Protein AF-W2TV57-F1 (afdb_monomer)

Radius of gyration: 28.84 Å; Cα contacts (8 Å, |Δi|>4): 546; chains: 1; bounding box: 66×59×94 Å

Sequence (420 aa):
MMNFSRPFTHMPDTPSDALWRIAAFAVIMLLSGRDRWWIVFVLYSIYRLTRTEMFNRIRKTARRDLKGLTLLIRVKLDFKRRLNANRPIHEIFLEQVRKHPQKLACVEVETGRRVTYDELNRLMNKYANYFDVTLDEAISRGLLSIDSNEIFVNEGNVEGVRKLSEEIKSVSDKEPVNRNVNFQDVLCYVYTSGTTGNPKPAVIKHFRYYFMAMGAGRSFEITDNDVIYITMPMYHSAAGIMGIGSMIVFGTSAVIRKKFSASNFWKDCVKFNCTASQYIGEICRLVPGRIFIVMVFASGDILYWDKLGYLYFKDRRGDTFRWKGENVSTTEVEGILQPVMSVVDATVYGVEVGKNEGRAGMAAVVLADGVNVEDFLAEIAKRLMANLANYAIPVFIRLCKEVDRTGLLTYSVCLVLMYK

Nearest PDB structures (foldseek):
  4gxr-assembly1_A  TM=7.426E-01  e=5.296E-14  Rhodopseudomonas palustris CGA009
  4fut-assembly1_A  TM=7.406E-01  e=7.550E-14  Rhodopseudomonas palustris CGA009
  4wv3-assembly1_A  TM=7.722E-01  e=5.308E-13  Stigmatella aurantiaca
  8aff-assembly1_A  TM=6.146E-01  e=2.316E-14  Saccharomyces cerevisiae
  8aff-assembly9_I  TM=5.130E-01  e=1.944E-13  Saccharomyces cerevisiae

Foldseek 3Di:
DPPPPDDDPDDPQPPVNVVVVVVVLVVCCVVVDPVCNVVSVVVVVVVVCCPDLVVVLCVVCVVVVVVVVVLVVVLVVVLVVCQVVQDFLVVLLVVLCVVWVQQWAEAEPPVRDTAGSVRVLLVVQLVCQVVVDDPVRCVVVVVVPPVPQAAEDCDDDDPSYHNVVVVSPPGGSDHDDDPVQGQQDFDDWQWDPQLPHDTDTDGDGRSNLLSLQVSVCSVVVNALAAEEEAAADCSDCQCVRNQSVVCSNHVHHYYYYPHDDLVCVVVSCVVVVHPYYTDDPVSCLSPPDDDDDDDDDPQQWDWDADSSGGIDTDAGNPCWWAFPNDIAHQVQLQVLVSVDPQFPHKTWDFDDDPPGPIGAIEIETETDPPDDPVVVVVVSVVSCVVRDDPRRPGPYYHYDNDFDADSRRHGRPDDDDDDD

pLDDT: mean 77.71, std 18.66, range [19.59, 98.5]

Organism: Necator americanus (NCBI:txid51031)

Structure (mmCIF, N/CA/C/O backbone):
data_AF-W2TV57-F1
#
_entry.id   AF-W2TV57-F1
#
loop_
_atom_site.group_PDB
_atom_site.id
_atom_site.type_symbol
_atom_site.label_atom_id
_atom_site.label_alt_id
_atom_site.label_comp_id
_atom_site.label_asym_id
_atom_site.label_entity_id
_atom_site.label_seq_id
_atom_site.pdbx_PDB_ins_code
_atom_site.Cartn_x
_atom_site.Cartn_y
_atom_site.Cartn_z
_atom_site.occupancy
_atom_site.B_iso_or_equiv
_atom_site.auth_seq_id
_atom_site.auth_comp_id
_atom_site.auth_asym_id
_atom_site.auth_atom_id
_atom_site.pdbx_PDB_model_num
ATOM 1 N N . MET A 1 1 ? 16.849 -20.223 -14.287 1.00 28.84 1 MET A N 1
ATOM 2 C CA . MET A 1 1 ? 18.117 -19.589 -14.709 1.00 28.84 1 MET A CA 1
ATOM 3 C C . MET A 1 1 ? 17.883 -18.792 -15.985 1.00 28.84 1 MET A C 1
ATOM 5 O O . MET A 1 1 ? 17.714 -19.387 -17.041 1.00 28.84 1 MET A O 1
ATOM 9 N N . MET A 1 2 ? 17.798 -17.462 -15.900 1.00 25.59 2 MET A N 1
ATOM 10 C CA . MET A 1 2 ? 17.923 -16.609 -17.087 1.00 25.59 2 MET A CA 1
ATOM 11 C C . MET A 1 2 ? 19.416 -16.403 -17.345 1.00 25.59 2 MET A C 1
ATOM 13 O O . MET A 1 2 ? 20.137 -15.981 -16.448 1.00 25.59 2 MET A O 1
ATOM 17 N N . ASN A 1 3 ? 19.878 -16.746 -18.546 1.00 24.17 3 ASN A N 1
ATOM 18 C CA . ASN A 1 3 ? 21.248 -16.501 -18.993 1.00 24.17 3 ASN A CA 1
ATOM 19 C C . ASN A 1 3 ? 21.541 -14.990 -18.963 1.00 24.17 3 ASN A C 1
ATOM 21 O O . ASN A 1 3 ? 21.122 -14.260 -19.860 1.00 24.17 3 ASN A O 1
ATOM 25 N N . PHE A 1 4 ? 22.286 -14.529 -17.956 1.00 36.88 4 PHE A N 1
ATOM 26 C CA . PHE A 1 4 ? 22.807 -13.157 -17.844 1.00 36.88 4 PHE A CA 1
ATOM 27 C C . PHE A 1 4 ? 24.071 -12.914 -18.700 1.00 36.88 4 PHE A C 1
ATOM 29 O O . PHE A 1 4 ? 24.796 -11.946 -18.503 1.00 36.88 4 PHE A O 1
ATOM 36 N N . SER A 1 5 ? 24.338 -13.770 -19.687 1.00 31.84 5 SER A N 1
ATOM 37 C CA . SER A 1 5 ? 25.607 -13.847 -20.422 1.00 31.84 5 SER A CA 1
ATOM 38 C C . SER A 1 5 ? 25.531 -13.397 -21.888 1.00 31.84 5 SER A C 1
ATOM 40 O O . SER A 1 5 ? 26.306 -13.865 -22.719 1.00 31.84 5 SER A O 1
ATOM 42 N N . ARG A 1 6 ? 24.647 -12.455 -22.246 1.00 28.97 6 ARG A N 1
ATOM 43 C CA . ARG A 1 6 ? 24.804 -11.724 -23.518 1.00 28.97 6 ARG A CA 1
ATOM 44 C C . ARG A 1 6 ? 25.307 -10.303 -23.267 1.00 28.97 6 ARG A C 1
ATOM 46 O O . ARG A 1 6 ? 24.491 -9.432 -22.958 1.00 28.97 6 ARG A O 1
ATOM 53 N N . PRO A 1 7 ? 26.622 -10.046 -23.413 1.00 35.22 7 PRO A N 1
ATOM 54 C CA . PRO A 1 7 ? 27.115 -8.683 -23.509 1.00 35.22 7 PRO A CA 1
ATOM 55 C C . PRO A 1 7 ? 26.474 -8.002 -24.722 1.00 35.22 7 PRO A C 1
ATOM 57 O O . PRO A 1 7 ? 26.097 -8.640 -25.706 1.00 35.22 7 PRO A O 1
ATOM 60 N N . PHE A 1 8 ? 26.297 -6.692 -24.602 1.00 43.47 8 PHE A N 1
ATOM 61 C CA . PHE A 1 8 ? 25.659 -5.812 -25.571 1.00 43.47 8 PHE A CA 1
ATOM 62 C C . PHE A 1 8 ? 26.248 -5.992 -26.983 1.00 43.47 8 PHE A C 1
ATOM 64 O O . PHE A 1 8 ? 27.253 -5.379 -27.323 1.00 43.47 8 PHE A O 1
ATOM 71 N N . THR A 1 9 ? 25.594 -6.769 -27.847 1.00 39.06 9 THR A N 1
ATOM 72 C CA . THR A 1 9 ? 25.937 -6.846 -29.274 1.00 39.06 9 THR A CA 1
ATOM 73 C C . THR A 1 9 ? 25.177 -5.786 -30.065 1.00 39.06 9 THR A C 1
ATOM 75 O O . THR A 1 9 ? 24.285 -6.066 -30.857 1.00 39.06 9 THR A O 1
ATOM 78 N N . HIS A 1 10 ? 25.537 -4.529 -29.842 1.00 45.00 10 HIS A N 1
ATOM 79 C CA . HIS A 1 10 ? 25.546 -3.564 -30.933 1.00 45.00 10 HIS A CA 1
ATOM 80 C C . HIS A 1 10 ? 26.887 -2.854 -30.814 1.00 45.00 10 HIS A C 1
ATOM 82 O O . HIS A 1 10 ? 27.066 -2.018 -29.930 1.00 45.00 10 HIS A O 1
ATOM 88 N N . MET A 1 11 ? 27.855 -3.258 -31.641 1.00 43.03 11 MET A N 1
ATOM 89 C CA . MET A 1 11 ? 29.054 -2.445 -31.812 1.00 43.03 11 MET A CA 1
ATOM 90 C C . MET A 1 11 ? 28.594 -1.056 -32.281 1.00 43.03 11 MET A C 1
ATOM 92 O O . MET A 1 11 ? 27.702 -0.989 -33.136 1.00 43.03 11 MET A O 1
ATOM 96 N N . PRO A 1 12 ? 29.124 0.041 -31.714 1.00 51.53 12 PRO A N 1
ATOM 97 C CA . PRO A 1 12 ? 28.913 1.359 -32.298 1.00 51.53 12 PRO A CA 1
ATOM 98 C C . PRO A 1 12 ? 29.378 1.327 -33.762 1.00 51.53 12 PRO A C 1
ATOM 100 O O . PRO A 1 12 ? 30.388 0.686 -34.055 1.00 51.53 12 PRO A O 1
ATOM 103 N N . ASP A 1 13 ? 28.623 1.971 -34.665 1.00 58.50 13 ASP A N 1
ATOM 104 C CA . ASP A 1 13 ? 29.003 2.118 -36.081 1.00 58.50 13 ASP A CA 1
ATOM 105 C C . ASP A 1 13 ? 30.483 2.562 -36.127 1.00 58.50 13 ASP A C 1
ATOM 107 O O . ASP A 1 13 ? 30.856 3.559 -35.498 1.00 58.50 13 ASP A O 1
ATOM 111 N N . THR A 1 14 ? 31.344 1.817 -36.823 1.00 67.81 14 THR A N 1
ATOM 112 C CA . THR A 1 14 ? 32.747 2.216 -36.979 1.00 67.81 14 THR A CA 1
ATOM 113 C C . THR A 1 14 ? 32.816 3.511 -37.803 1.00 67.81 14 THR A C 1
ATOM 115 O O . THR A 1 14 ? 31.938 3.772 -38.633 1.00 67.81 14 THR A O 1
ATOM 118 N N . PRO A 1 15 ? 33.861 4.344 -37.642 1.00 67.06 15 PRO A N 1
ATOM 119 C CA . PRO A 1 15 ? 34.027 5.553 -38.455 1.00 67.06 15 PRO A CA 1
ATOM 120 C C . PRO A 1 15 ? 33.976 5.284 -39.972 1.00 67.06 15 PRO A C 1
ATOM 122 O O . PRO A 1 15 ? 33.491 6.120 -40.734 1.00 67.06 15 PRO A O 1
ATOM 125 N N . SER A 1 16 ? 34.404 4.094 -40.410 1.00 70.62 16 SER A N 1
ATOM 126 C CA . SER A 1 16 ? 34.330 3.653 -41.807 1.00 70.62 16 SER A CA 1
ATOM 127 C C . SER A 1 16 ? 32.893 3.474 -42.304 1.00 70.62 16 SER A C 1
ATOM 129 O O . SER A 1 16 ? 32.581 3.856 -43.430 1.00 70.62 16 SER A O 1
ATOM 131 N N . ASP A 1 17 ? 31.993 2.956 -41.468 1.00 74.19 17 ASP A N 1
ATOM 132 C CA . ASP A 1 17 ? 30.596 2.716 -41.842 1.00 74.19 17 ASP A CA 1
ATOM 133 C C . ASP A 1 17 ? 29.817 4.026 -41.984 1.00 74.19 17 ASP A C 1
ATOM 135 O O . ASP A 1 17 ? 28.936 4.157 -42.839 1.00 74.19 17 ASP A O 1
ATOM 139 N N . ALA A 1 18 ? 30.163 5.030 -41.175 1.00 74.31 18 ALA A N 1
ATOM 140 C CA . ALA A 1 18 ? 29.610 6.372 -41.303 1.00 74.31 18 ALA A CA 1
ATOM 141 C C . ALA A 1 18 ? 30.024 7.027 -42.633 1.00 74.31 18 ALA A C 1
ATOM 143 O O . ALA A 1 18 ? 29.173 7.597 -43.322 1.00 74.31 18 ALA A O 1
ATOM 144 N N . LEU A 1 19 ? 31.296 6.891 -43.023 1.00 77.62 19 LEU A N 1
ATOM 145 C CA . LEU A 1 19 ? 31.835 7.440 -44.270 1.00 77.62 19 LEU A CA 1
ATOM 146 C C . LEU A 1 19 ? 31.191 6.807 -45.511 1.00 77.62 19 LEU A C 1
ATOM 148 O O . LEU A 1 19 ? 30.738 7.536 -46.395 1.00 77.62 19 LEU A O 1
ATOM 152 N N . TRP A 1 20 ? 31.050 5.479 -45.551 1.00 79.75 20 TRP A N 1
ATOM 153 C CA . TRP A 1 20 ? 30.380 4.791 -46.663 1.00 79.75 20 TRP A CA 1
ATOM 154 C C . TRP A 1 20 ? 28.915 5.208 -46.828 1.00 79.75 20 TRP A C 1
ATOM 156 O O . TRP A 1 20 ? 28.430 5.357 -47.950 1.00 79.75 20 TRP A O 1
ATOM 166 N N . ARG A 1 21 ? 28.202 5.464 -45.724 1.00 80.50 21 ARG A N 1
ATOM 167 C CA . ARG A 1 21 ? 26.808 5.939 -45.766 1.00 80.50 21 ARG A CA 1
ATOM 168 C C . ARG A 1 21 ? 26.694 7.379 -46.265 1.00 80.50 21 ARG A C 1
ATOM 170 O O . ARG A 1 21 ? 25.755 7.679 -46.999 1.00 80.50 21 ARG A O 1
ATOM 177 N N . ILE A 1 22 ? 27.626 8.257 -45.886 1.00 84.12 22 ILE A N 1
ATOM 178 C CA . ILE A 1 22 ? 27.681 9.638 -46.393 1.00 84.12 22 ILE A CA 1
ATOM 179 C C . ILE A 1 22 ? 27.980 9.629 -47.896 1.00 84.12 22 ILE A C 1
ATOM 181 O O . ILE A 1 22 ? 27.294 10.315 -48.651 1.00 84.12 22 ILE A O 1
ATOM 185 N N . ALA A 1 23 ? 28.934 8.805 -48.338 1.00 84.19 23 ALA A N 1
ATOM 186 C CA . ALA A 1 23 ? 29.264 8.647 -49.752 1.00 84.19 23 ALA A CA 1
ATOM 187 C C . ALA A 1 23 ? 28.071 8.112 -50.563 1.00 84.19 23 ALA A C 1
ATOM 189 O O . ALA A 1 23 ? 27.706 8.697 -51.580 1.00 84.19 23 ALA A O 1
ATOM 190 N N . ALA A 1 24 ? 27.397 7.062 -50.082 1.00 83.31 24 ALA A N 1
ATOM 191 C CA . ALA A 1 24 ? 26.200 6.526 -50.730 1.00 83.31 24 ALA A CA 1
ATOM 192 C C . ALA A 1 24 ? 25.058 7.559 -50.799 1.00 83.31 24 ALA A C 1
ATOM 194 O O . ALA A 1 24 ? 24.406 7.690 -51.833 1.00 83.31 24 ALA A O 1
ATOM 195 N N . PHE A 1 25 ? 24.841 8.337 -49.731 1.00 87.69 25 PHE A N 1
ATOM 196 C CA . PHE A 1 25 ? 23.853 9.418 -49.724 1.00 87.69 25 PHE A CA 1
ATOM 197 C C . PHE A 1 25 ? 24.191 10.519 -50.743 1.00 87.69 25 PHE A C 1
ATOM 199 O O . PHE A 1 25 ? 23.309 10.954 -51.483 1.00 87.69 25 PHE A O 1
ATOM 206 N N . ALA A 1 26 ? 25.461 10.924 -50.835 1.00 85.56 26 ALA A N 1
ATOM 207 C CA . ALA A 1 26 ? 25.923 11.911 -51.810 1.00 85.56 26 ALA A CA 1
ATOM 208 C C . ALA A 1 26 ? 25.730 11.429 -53.259 1.00 85.56 26 ALA A C 1
ATOM 210 O O . ALA A 1 26 ? 25.254 12.190 -54.098 1.00 85.56 26 ALA A O 1
ATOM 211 N N . VAL A 1 27 ? 26.014 10.153 -53.543 1.00 88.31 27 VAL A N 1
ATOM 212 C CA . VAL A 1 27 ? 25.784 9.549 -54.867 1.00 88.31 27 VAL A CA 1
ATOM 213 C C . VAL A 1 27 ? 24.294 9.538 -55.221 1.00 88.31 27 VAL A C 1
ATOM 215 O O . VAL A 1 27 ? 23.925 9.943 -56.321 1.00 88.31 27 VAL A O 1
ATOM 218 N N . ILE A 1 28 ? 23.417 9.149 -54.289 1.00 86.88 28 ILE A N 1
ATOM 219 C CA . ILE A 1 28 ? 21.962 9.157 -54.516 1.00 86.88 28 ILE A CA 1
ATOM 220 C C . ILE A 1 28 ? 21.460 10.585 -54.773 1.00 86.88 28 ILE A C 1
ATOM 222 O O . ILE A 1 28 ? 20.665 10.794 -55.688 1.00 86.88 28 ILE A O 1
ATOM 226 N N . MET A 1 29 ? 21.945 11.578 -54.022 1.00 87.19 29 MET A N 1
ATOM 227 C CA . MET A 1 29 ? 21.613 12.990 -54.249 1.00 87.19 29 MET A CA 1
ATOM 228 C C . MET A 1 29 ? 22.026 13.444 -55.656 1.00 87.19 29 MET A C 1
ATOM 230 O O . MET A 1 29 ? 21.218 14.039 -56.367 1.00 87.19 29 MET A O 1
ATOM 234 N N . LEU A 1 30 ? 23.242 13.114 -56.098 1.00 86.81 30 LEU A N 1
ATOM 235 C CA . LEU A 1 30 ? 23.738 13.479 -57.429 1.00 86.81 30 LEU A CA 1
ATOM 236 C C . LEU A 1 30 ? 22.926 12.829 -58.563 1.00 86.81 30 LEU A C 1
ATOM 238 O O . LEU A 1 30 ? 22.575 13.512 -59.522 1.00 86.81 30 LEU A O 1
ATOM 242 N N . LEU A 1 31 ? 22.563 11.549 -58.432 1.00 88.06 31 LEU A N 1
ATOM 243 C CA . LEU A 1 31 ? 21.795 10.813 -59.449 1.00 88.06 31 LEU A CA 1
ATOM 244 C C . LEU A 1 31 ? 20.319 11.234 -59.541 1.00 88.06 31 LEU A C 1
ATOM 246 O O . LEU A 1 31 ? 19.682 11.028 -60.570 1.00 88.06 31 LEU A O 1
ATOM 250 N N . SER A 1 32 ? 19.760 11.821 -58.480 1.00 85.50 32 SER A N 1
ATOM 251 C CA . SER A 1 32 ? 18.326 12.146 -58.403 1.00 85.50 32 SER A CA 1
ATOM 252 C C . SER A 1 32 ? 17.935 13.456 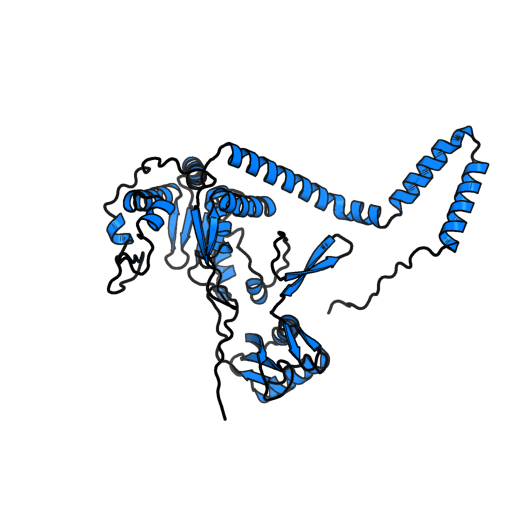-59.098 1.00 85.50 32 SER A C 1
ATOM 254 O O . SER A 1 32 ? 16.743 13.711 -59.278 1.00 85.50 32 SER A O 1
ATOM 256 N N . GLY A 1 33 ? 18.914 14.284 -59.475 1.00 88.62 33 GLY A N 1
ATOM 257 C CA . GLY A 1 33 ? 18.688 15.626 -60.011 1.00 88.62 33 GLY A CA 1
ATOM 258 C C . GLY A 1 33 ? 18.317 16.650 -58.930 1.00 88.62 33 GLY A C 1
ATOM 259 O O . GLY A 1 33 ? 17.652 16.335 -57.938 1.00 88.62 33 GLY A O 1
ATOM 260 N N . ARG A 1 34 ? 18.761 17.900 -59.117 1.00 87.38 34 ARG A N 1
ATOM 261 C CA . ARG A 1 34 ? 18.679 18.977 -58.110 1.00 87.38 34 ARG A CA 1
ATOM 262 C C . ARG A 1 34 ? 17.250 19.257 -57.637 1.00 87.38 34 ARG A C 1
ATOM 264 O O . ARG A 1 34 ? 17.028 19.495 -56.453 1.00 87.38 34 ARG A O 1
ATOM 271 N N . ASP A 1 35 ? 16.282 19.135 -58.536 1.00 90.81 35 ASP A N 1
ATOM 272 C CA . ASP A 1 35 ? 14.864 19.425 -58.291 1.00 90.81 35 ASP A CA 1
ATOM 273 C C . ASP A 1 35 ? 14.225 18.453 -57.277 1.00 90.81 35 ASP A C 1
ATOM 275 O O . ASP A 1 35 ? 13.194 18.750 -56.671 1.00 90.81 35 ASP A O 1
ATOM 279 N N . ARG A 1 36 ? 14.852 17.286 -57.058 1.00 89.38 36 ARG A N 1
ATOM 280 C CA . ARG A 1 36 ? 14.363 16.207 -56.180 1.00 89.38 36 ARG A CA 1
ATOM 281 C C . ARG A 1 36 ? 15.201 16.016 -54.915 1.00 89.38 36 ARG A C 1
ATOM 283 O O . ARG A 1 36 ? 14.898 15.134 -54.113 1.00 89.38 36 ARG A O 1
ATOM 290 N N . TRP A 1 37 ? 16.224 16.842 -54.694 1.00 90.50 37 TRP A N 1
ATOM 291 C CA . TRP A 1 37 ? 17.113 16.745 -53.528 1.00 90.50 37 TRP A CA 1
ATOM 292 C C . TRP A 1 37 ? 16.376 16.803 -52.193 1.00 90.50 37 TRP A C 1
ATOM 294 O O . TRP A 1 37 ? 16.705 16.060 -51.272 1.00 90.50 37 TRP A O 1
ATOM 304 N N . TRP A 1 38 ? 15.341 17.638 -52.090 1.00 88.31 38 TRP A N 1
ATOM 305 C CA . TRP A 1 38 ? 14.536 17.728 -50.874 1.00 88.31 38 TRP A CA 1
ATOM 306 C C . TRP A 1 38 ? 13.801 16.410 -50.574 1.00 88.31 38 TRP A C 1
ATOM 308 O O . TRP A 1 38 ? 13.751 15.998 -49.419 1.00 88.31 38 TRP A O 1
ATOM 318 N N . ILE A 1 39 ? 13.308 15.699 -51.599 1.00 88.75 39 I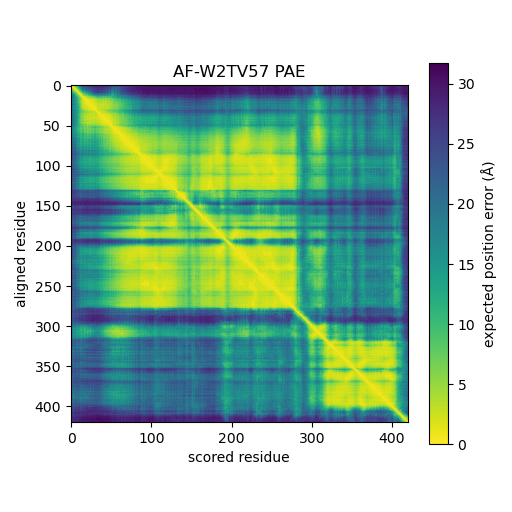LE A N 1
ATOM 319 C CA . ILE A 1 39 ? 12.637 14.396 -51.451 1.00 88.75 39 ILE A CA 1
ATOM 320 C C . ILE A 1 39 ? 13.633 13.368 -50.919 1.00 88.75 39 ILE A C 1
ATOM 322 O O . ILE A 1 39 ? 13.359 12.682 -49.937 1.00 88.75 39 ILE A O 1
ATOM 326 N N . VAL A 1 40 ? 14.813 13.293 -51.537 1.00 89.25 40 VAL A N 1
ATOM 327 C CA . VAL A 1 40 ? 15.883 12.367 -51.138 1.00 89.25 40 VAL A CA 1
ATOM 328 C C . VAL A 1 40 ? 16.349 12.654 -49.712 1.00 89.25 40 VAL A C 1
ATOM 330 O O . VAL A 1 40 ? 16.491 11.728 -48.914 1.00 89.25 40 VAL A O 1
ATOM 333 N N . PHE A 1 41 ? 16.525 13.928 -49.356 1.00 88.62 41 PHE A N 1
ATOM 334 C CA . PHE A 1 41 ? 16.904 14.343 -48.009 1.00 88.62 41 PHE A CA 1
ATOM 335 C C . PHE A 1 41 ? 15.840 13.970 -46.968 1.00 88.62 41 PHE A C 1
ATOM 337 O O . PHE A 1 41 ? 16.180 13.431 -45.913 1.00 88.62 41 PHE A O 1
ATOM 344 N N . VAL A 1 42 ? 14.556 14.201 -47.261 1.00 89.88 42 VAL A N 1
ATOM 345 C CA . VAL A 1 42 ? 13.443 13.834 -46.372 1.00 89.88 42 VAL A CA 1
ATOM 346 C C . VAL A 1 42 ? 13.356 12.317 -46.206 1.00 89.88 42 VAL A C 1
ATOM 348 O O . VAL A 1 42 ? 13.322 11.833 -45.075 1.00 89.88 42 VAL A O 1
ATOM 351 N N . LEU A 1 43 ? 13.392 11.549 -47.299 1.00 88.56 43 LEU A N 1
ATOM 352 C CA . LEU A 1 43 ? 13.340 10.084 -47.254 1.00 88.56 43 LEU A CA 1
ATOM 353 C C . LEU A 1 43 ? 14.537 9.490 -46.507 1.00 88.56 43 LEU A C 1
ATOM 355 O O . LEU A 1 43 ? 14.362 8.591 -45.683 1.00 88.56 43 LEU A O 1
ATOM 359 N N . TYR A 1 44 ? 15.743 10.015 -46.734 1.00 86.81 44 TYR A N 1
ATOM 360 C CA . TYR A 1 44 ? 16.936 9.588 -46.008 1.00 86.81 44 TYR A CA 1
ATOM 361 C C . TYR A 1 44 ? 16.861 9.961 -44.525 1.00 86.81 44 TYR A C 1
ATOM 363 O O . TYR A 1 44 ? 17.202 9.145 -43.673 1.00 86.81 44 TYR A O 1
ATOM 371 N N . SER A 1 45 ? 16.352 11.148 -44.191 1.00 84.81 45 SER A N 1
ATOM 372 C CA . SER A 1 45 ? 16.148 11.570 -42.801 1.00 84.81 45 SER A CA 1
ATOM 373 C C . SER A 1 45 ? 15.133 10.676 -42.084 1.00 84.81 45 SER A C 1
ATOM 375 O O . SER A 1 45 ? 15.403 10.218 -40.975 1.00 84.81 45 SER A O 1
ATOM 377 N N . ILE A 1 46 ? 14.014 10.332 -42.732 1.00 84.88 46 ILE A N 1
ATOM 378 C CA . ILE A 1 46 ? 13.030 9.366 -42.215 1.00 84.88 46 ILE A CA 1
ATOM 379 C C . ILE A 1 46 ? 13.673 7.985 -42.048 1.00 84.88 46 ILE A C 1
ATOM 381 O O . ILE A 1 46 ? 13.541 7.369 -40.989 1.00 84.88 46 ILE A O 1
ATOM 385 N N . TYR A 1 47 ? 14.415 7.498 -43.044 1.00 84.56 47 TYR A N 1
ATOM 386 C CA . TYR A 1 47 ? 15.145 6.230 -42.957 1.00 84.56 47 TYR A CA 1
ATOM 387 C C . TYR A 1 47 ? 16.120 6.218 -41.771 1.00 84.56 47 TYR A C 1
ATOM 389 O O . TYR A 1 47 ? 16.141 5.269 -40.985 1.00 84.56 47 TYR A O 1
ATOM 397 N N . ARG A 1 48 ? 16.896 7.292 -41.589 1.00 82.50 48 ARG A N 1
ATOM 398 C CA . ARG A 1 48 ? 17.856 7.421 -40.489 1.00 82.50 48 ARG A CA 1
ATOM 399 C C . ARG A 1 48 ? 17.159 7.450 -39.142 1.00 82.50 48 ARG A C 1
ATOM 401 O O . ARG A 1 48 ? 17.561 6.697 -38.261 1.00 82.50 48 ARG A O 1
ATOM 408 N N . LEU A 1 49 ? 16.114 8.262 -38.996 1.00 80.56 49 LEU A N 1
ATOM 409 C CA . LEU A 1 49 ? 15.336 8.349 -37.764 1.00 80.56 49 LEU A CA 1
ATOM 410 C C . LEU A 1 49 ? 14.732 6.986 -37.415 1.00 80.56 49 LEU A C 1
ATOM 412 O O . LEU A 1 49 ? 14.950 6.502 -36.307 1.00 80.56 49 LEU A O 1
ATOM 416 N N . THR A 1 50 ? 14.083 6.318 -38.373 1.00 80.44 50 THR A N 1
ATOM 417 C CA . THR A 1 50 ? 13.406 5.025 -38.162 1.00 80.44 50 THR A CA 1
ATOM 418 C C . THR A 1 50 ? 14.350 3.856 -37.864 1.00 80.44 50 THR A C 1
ATOM 420 O O . THR A 1 50 ? 13.948 2.890 -37.215 1.00 80.44 50 THR A O 1
ATOM 423 N N . ARG A 1 51 ? 15.618 3.941 -38.286 1.00 79.19 51 ARG A N 1
ATOM 424 C CA . ARG A 1 51 ? 16.658 2.927 -38.033 1.00 79.19 51 ARG A CA 1
ATOM 425 C C . ARG A 1 51 ? 17.426 3.132 -36.725 1.00 79.19 51 ARG A C 1
ATOM 427 O O . ARG A 1 51 ? 18.191 2.248 -36.347 1.00 79.19 51 ARG A O 1
ATOM 434 N N . THR A 1 52 ? 17.239 4.250 -36.024 1.00 81.31 52 THR A N 1
ATOM 435 C CA . THR A 1 52 ? 17.918 4.471 -34.739 1.00 81.31 52 THR A CA 1
ATOM 436 C C . THR A 1 52 ? 17.410 3.521 -33.650 1.00 81.31 52 THR A C 1
ATOM 438 O O . THR A 1 52 ? 16.229 3.160 -33.603 1.00 81.31 52 THR A O 1
ATOM 441 N N . GLU A 1 53 ? 18.284 3.155 -32.701 1.00 78.06 53 GLU A N 1
ATOM 442 C CA . GLU A 1 53 ? 17.843 2.461 -31.483 1.00 78.06 53 GLU A CA 1
ATOM 443 C C . GLU A 1 53 ? 16.776 3.275 -30.732 1.00 78.06 53 GLU A C 1
ATOM 445 O O . GLU A 1 53 ? 15.831 2.697 -30.199 1.00 78.06 53 GLU A O 1
ATOM 450 N N . MET A 1 54 ? 16.896 4.607 -30.722 1.00 76.88 54 MET A N 1
ATOM 451 C CA . MET A 1 54 ? 15.943 5.508 -30.074 1.00 76.88 54 MET A CA 1
ATOM 452 C C . MET A 1 54 ? 14.535 5.364 -30.660 1.00 76.88 54 MET A C 1
ATOM 454 O O . MET A 1 54 ? 13.587 5.154 -29.908 1.00 76.88 54 MET A O 1
ATOM 458 N N . PHE A 1 55 ? 14.386 5.392 -31.987 1.00 82.25 55 PHE A N 1
ATOM 459 C CA . PHE A 1 55 ? 13.084 5.208 -32.628 1.00 82.25 55 PHE A CA 1
ATOM 460 C C . PHE A 1 55 ? 12.515 3.811 -32.387 1.00 82.25 55 PHE A C 1
ATOM 462 O O . PHE A 1 55 ? 11.329 3.662 -32.098 1.00 82.25 55 PHE A O 1
ATOM 469 N N . ASN A 1 56 ? 13.359 2.777 -32.426 1.00 81.44 56 ASN A N 1
ATOM 470 C CA . ASN A 1 56 ? 12.937 1.420 -32.089 1.00 81.44 56 ASN A CA 1
ATOM 471 C C . ASN A 1 56 ? 12.439 1.299 -30.643 1.00 81.44 56 ASN A C 1
ATOM 473 O O . ASN A 1 56 ? 11.460 0.591 -30.401 1.00 81.44 56 ASN A O 1
ATOM 477 N N . ARG A 1 57 ? 13.080 1.986 -29.689 1.00 81.19 57 ARG A N 1
ATOM 478 C CA . ARG A 1 57 ? 12.623 2.059 -28.294 1.00 81.19 57 ARG A CA 1
ATOM 479 C C . ARG A 1 57 ? 11.293 2.796 -28.205 1.00 81.19 57 ARG A C 1
ATOM 481 O O . ARG A 1 57 ? 10.340 2.186 -27.737 1.00 81.19 57 ARG A O 1
ATOM 488 N N . ILE A 1 58 ? 11.200 4.009 -28.760 1.00 84.75 58 ILE A N 1
ATOM 489 C CA . ILE A 1 58 ? 9.964 4.808 -28.799 1.00 84.75 58 ILE A CA 1
ATOM 490 C C . ILE A 1 58 ? 8.819 3.984 -29.381 1.00 84.75 58 ILE A C 1
ATOM 492 O O . ILE A 1 58 ? 7.768 3.888 -28.771 1.00 84.75 58 ILE A O 1
ATOM 496 N N . ARG A 1 59 ? 9.012 3.311 -30.518 1.00 86.44 59 ARG A N 1
ATOM 497 C CA . ARG A 1 59 ? 7.972 2.474 -31.131 1.00 86.44 59 ARG A CA 1
ATOM 498 C C . ARG A 1 59 ? 7.542 1.318 -30.223 1.00 86.44 59 ARG A C 1
ATOM 500 O O . ARG A 1 59 ? 6.354 1.017 -30.144 1.00 86.44 59 ARG A O 1
ATOM 507 N N . LYS A 1 60 ? 8.491 0.658 -29.551 1.00 86.25 60 LYS A N 1
ATOM 508 C CA . LYS A 1 60 ? 8.210 -0.452 -28.624 1.00 86.25 60 LYS A CA 1
ATOM 509 C C . LYS A 1 60 ? 7.508 0.019 -27.348 1.00 86.25 60 LYS A C 1
ATOM 511 O O . LYS A 1 60 ? 6.688 -0.723 -26.815 1.00 86.25 60 LYS A O 1
ATOM 516 N N . THR A 1 61 ? 7.806 1.224 -26.866 1.00 83.56 61 THR A N 1
ATOM 517 C CA . THR A 1 61 ? 7.281 1.751 -25.599 1.00 83.56 61 THR A CA 1
ATOM 518 C C . THR A 1 61 ? 6.139 2.751 -25.772 1.00 83.56 61 THR A C 1
ATOM 520 O O . THR A 1 61 ? 5.454 3.031 -24.797 1.00 83.56 61 THR A O 1
ATOM 523 N N . ALA A 1 62 ? 5.837 3.214 -26.989 1.00 86.56 62 ALA A N 1
ATOM 524 C CA . ALA A 1 62 ? 4.883 4.293 -27.270 1.00 86.56 62 ALA A CA 1
ATOM 525 C C . ALA A 1 62 ? 3.524 4.096 -26.594 1.00 86.56 62 ALA A C 1
ATOM 527 O O . ALA A 1 62 ? 2.997 5.018 -25.981 1.00 86.56 62 ALA A O 1
ATOM 528 N N . ARG A 1 63 ? 2.957 2.883 -26.655 1.00 86.31 63 ARG A N 1
ATOM 529 C CA . ARG A 1 63 ? 1.667 2.587 -26.011 1.00 86.31 63 ARG A CA 1
ATOM 530 C C . ARG A 1 63 ? 1.740 2.737 -24.490 1.00 86.31 63 ARG A C 1
ATOM 532 O O . ARG A 1 63 ? 0.816 3.278 -23.888 1.00 86.31 63 ARG A O 1
ATOM 539 N N . ARG A 1 64 ? 2.820 2.248 -23.874 1.00 84.44 64 ARG A N 1
ATOM 540 C CA . ARG A 1 64 ? 3.076 2.367 -22.432 1.00 84.44 64 ARG A CA 1
ATOM 541 C C . ARG A 1 64 ? 3.287 3.829 -22.056 1.00 84.44 64 ARG A C 1
ATOM 543 O O . ARG A 1 64 ? 2.648 4.307 -21.128 1.00 84.44 64 ARG A O 1
ATOM 550 N N . ASP A 1 65 ? 4.140 4.528 -22.794 1.00 82.88 65 ASP A N 1
ATOM 551 C CA . ASP A 1 65 ? 4.541 5.901 -22.495 1.00 82.88 65 ASP A CA 1
ATOM 552 C C . ASP A 1 65 ? 3.367 6.869 -22.682 1.00 82.88 65 ASP A C 1
ATOM 554 O O . ASP A 1 65 ? 3.155 7.740 -21.845 1.00 82.88 65 ASP A O 1
ATOM 558 N N . LEU A 1 66 ? 2.526 6.662 -23.702 1.00 87.69 66 LEU A N 1
ATOM 559 C CA . LEU A 1 66 ? 1.306 7.445 -23.906 1.00 87.69 66 LEU A CA 1
ATOM 560 C C . LEU A 1 66 ? 0.277 7.203 -22.792 1.00 87.69 66 LEU A C 1
ATOM 562 O O . LEU A 1 66 ? -0.328 8.156 -22.294 1.00 87.69 66 LEU A O 1
ATOM 566 N N . LYS A 1 67 ? 0.097 5.945 -22.359 1.00 83.88 67 LYS A N 1
ATOM 567 C CA . LYS A 1 67 ? -0.747 5.614 -21.198 1.00 83.88 67 LYS A CA 1
ATOM 568 C C . LYS A 1 67 ? -0.214 6.265 -19.921 1.00 83.88 67 LYS A C 1
ATOM 570 O O . LYS A 1 67 ? -0.983 6.895 -19.200 1.00 83.88 67 LYS A O 1
ATOM 575 N N . GLY A 1 68 ? 1.092 6.164 -19.677 1.00 80.25 68 GLY A N 1
ATOM 576 C CA . GLY A 1 68 ? 1.768 6.772 -18.532 1.00 80.25 68 GLY A CA 1
ATOM 577 C C . GLY A 1 68 ? 1.642 8.294 -18.525 1.00 80.25 68 GLY A C 1
ATOM 578 O O . GLY A 1 68 ? 1.255 8.871 -17.515 1.00 80.25 68 GLY A O 1
ATOM 579 N N . LEU A 1 69 ? 1.868 8.953 -19.664 1.00 84.06 69 LEU A N 1
ATOM 580 C CA . LEU A 1 69 ? 1.692 10.399 -19.805 1.00 84.06 69 LEU A CA 1
ATOM 581 C C . LEU A 1 69 ? 0.243 10.818 -19.534 1.00 84.06 69 LEU A C 1
ATOM 583 O O . LEU A 1 69 ? 0.001 11.764 -18.787 1.00 84.06 69 LEU A O 1
ATOM 587 N N . THR A 1 70 ? -0.722 10.087 -20.094 1.00 88.75 70 THR A N 1
ATOM 588 C CA . THR A 1 70 ? -2.151 10.341 -19.861 1.00 88.75 70 THR A CA 1
ATOM 589 C C . THR A 1 70 ? -2.500 10.214 -18.378 1.00 88.75 70 THR A C 1
ATOM 591 O O . THR A 1 70 ? -3.190 11.074 -17.830 1.00 88.75 70 THR A O 1
ATOM 594 N N . LEU A 1 71 ? -1.997 9.173 -17.711 1.00 83.81 71 LEU A N 1
ATOM 595 C CA . LEU A 1 71 ? -2.161 8.969 -16.274 1.00 83.81 71 LEU A CA 1
ATOM 596 C C . LEU A 1 71 ? -1.552 10.125 -15.468 1.00 83.81 71 LEU A C 1
ATOM 598 O O . LEU A 1 71 ? -2.237 10.696 -14.624 1.00 83.81 71 LEU A O 1
ATOM 602 N N . LEU A 1 72 ? -0.308 10.517 -15.758 1.00 83.19 72 LEU A N 1
ATOM 603 C CA . LEU A 1 72 ? 0.379 11.614 -15.069 1.00 83.19 72 LEU A CA 1
ATOM 604 C C . LEU A 1 72 ? -0.369 12.941 -15.215 1.00 83.19 72 LEU A C 1
ATOM 606 O O . LEU A 1 72 ? -0.520 13.675 -14.238 1.00 83.19 72 LEU A O 1
ATOM 610 N N . ILE A 1 73 ? -0.876 13.240 -16.415 1.00 86.88 73 ILE A N 1
ATOM 611 C CA . ILE A 1 73 ? -1.693 14.432 -16.658 1.00 86.88 73 ILE A CA 1
ATOM 612 C C . ILE A 1 73 ? -2.978 14.366 -15.826 1.00 86.88 73 ILE A C 1
ATOM 614 O O . ILE A 1 73 ? -3.290 15.331 -15.131 1.00 86.88 73 ILE A O 1
ATOM 618 N N . ARG A 1 74 ? -3.698 13.234 -15.827 1.00 87.38 74 ARG A N 1
ATOM 619 C CA . ARG A 1 74 ? -4.925 13.067 -15.026 1.00 87.38 74 ARG A CA 1
ATOM 620 C C . ARG A 1 74 ? -4.666 13.245 -13.531 1.00 87.38 74 ARG A C 1
ATOM 622 O O . ARG A 1 74 ? -5.380 14.012 -12.894 1.00 87.38 74 ARG A O 1
ATOM 629 N N . VAL A 1 75 ? -3.636 12.590 -12.992 1.00 85.50 75 VAL A N 1
ATOM 630 C CA . VAL A 1 75 ? -3.225 12.696 -11.581 1.00 85.50 75 VAL A CA 1
ATOM 631 C C . VAL A 1 75 ? -2.884 14.145 -11.236 1.00 85.50 75 VAL A C 1
ATOM 633 O O . VAL A 1 75 ? -3.381 14.678 -10.246 1.00 85.50 75 VAL A O 1
ATOM 636 N N . LYS A 1 76 ? -2.088 14.824 -12.071 1.00 84.50 76 LYS A N 1
ATOM 637 C CA . LYS A 1 76 ? -1.681 16.215 -11.833 1.00 84.50 76 LYS A CA 1
ATOM 638 C C . LYS A 1 76 ? -2.865 17.183 -11.882 1.00 84.50 76 LYS A C 1
ATOM 640 O O . LYS A 1 76 ? -2.944 18.082 -11.046 1.00 84.50 76 LYS A O 1
ATOM 645 N N . LEU A 1 77 ? -3.775 17.009 -12.841 1.00 89.12 77 LEU A N 1
ATOM 646 C CA . LEU A 1 77 ? -4.975 17.838 -12.969 1.00 89.12 77 LEU A CA 1
ATOM 647 C C . LEU A 1 77 ? -5.941 17.624 -11.798 1.00 89.12 77 LEU A C 1
ATOM 649 O O . LEU A 1 77 ? -6.417 18.606 -11.233 1.00 89.12 77 LEU A O 1
ATOM 653 N N . ASP A 1 78 ? -6.197 16.373 -11.407 1.00 86.12 78 ASP A N 1
ATOM 654 C CA . ASP A 1 78 ? -7.074 16.043 -10.277 1.00 86.12 78 ASP A CA 1
ATOM 655 C C . ASP A 1 78 ? -6.496 16.556 -8.952 1.00 86.12 78 ASP A C 1
ATOM 657 O O . ASP A 1 78 ? -7.184 17.228 -8.182 1.00 86.12 78 ASP A O 1
ATOM 661 N N . PHE A 1 79 ? -5.195 16.344 -8.729 1.00 86.88 79 PHE A N 1
ATOM 662 C CA . PHE A 1 79 ? -4.500 16.878 -7.562 1.00 86.88 79 PHE A CA 1
ATOM 663 C C . PHE A 1 79 ? -4.572 18.407 -7.506 1.00 86.88 79 PHE A C 1
ATOM 665 O O . PHE A 1 79 ? -4.966 18.953 -6.481 1.00 86.88 79 PHE A O 1
ATOM 672 N N . LYS A 1 80 ? -4.256 19.110 -8.604 1.00 86.56 80 LYS A N 1
ATOM 673 C CA . LYS A 1 80 ? -4.314 20.581 -8.644 1.00 86.56 80 LYS A CA 1
ATOM 674 C C . LYS A 1 80 ? -5.733 21.100 -8.415 1.00 86.56 80 LYS A C 1
ATOM 676 O O . LYS A 1 80 ? -5.910 22.070 -7.687 1.00 86.56 80 LYS A O 1
ATOM 681 N N . ARG A 1 81 ? -6.743 20.448 -9.000 1.00 88.38 81 ARG A N 1
ATOM 682 C CA . ARG A 1 81 ? -8.153 20.803 -8.793 1.00 88.38 81 ARG A CA 1
ATOM 683 C C . ARG A 1 81 ? -8.525 20.727 -7.313 1.00 88.38 81 ARG A C 1
ATOM 685 O O . ARG A 1 81 ? -9.121 21.667 -6.800 1.00 88.38 81 ARG A O 1
ATOM 692 N N . ARG A 1 82 ? -8.161 19.642 -6.625 1.00 84.25 82 ARG A N 1
ATOM 693 C CA . ARG A 1 82 ? -8.503 19.458 -5.205 1.00 84.25 82 ARG A CA 1
ATOM 694 C C . ARG A 1 82 ? -7.650 20.288 -4.257 1.00 84.25 82 ARG A C 1
ATOM 696 O O . ARG A 1 82 ? -8.183 20.795 -3.279 1.00 84.25 82 ARG A O 1
ATOM 703 N N . LEU A 1 83 ? -6.376 20.496 -4.588 1.00 84.00 83 LEU A N 1
ATOM 704 C CA . LEU A 1 83 ? -5.513 21.429 -3.870 1.00 84.00 83 LEU A CA 1
ATOM 705 C C . LEU A 1 83 ? -6.088 22.848 -3.908 1.00 84.00 83 LEU A C 1
ATOM 707 O O . LEU A 1 83 ? -6.181 23.487 -2.868 1.00 84.00 83 LEU A O 1
ATOM 711 N N . ASN A 1 84 ? -6.549 23.300 -5.076 1.00 86.88 84 ASN A N 1
ATOM 712 C CA . ASN A 1 84 ? -7.178 24.612 -5.230 1.00 86.88 84 ASN A CA 1
ATOM 713 C C . ASN A 1 84 ? -8.551 24.703 -4.551 1.00 86.88 84 ASN A C 1
ATOM 715 O O . ASN A 1 84 ? -8.914 25.769 -4.071 1.00 86.88 84 ASN A O 1
ATOM 719 N N . ALA A 1 85 ? -9.309 23.604 -4.506 1.00 88.44 85 ALA A N 1
ATOM 720 C CA . ALA A 1 85 ? -10.565 23.547 -3.760 1.00 88.44 85 ALA A CA 1
ATOM 721 C C . ALA A 1 85 ? -10.347 23.586 -2.235 1.00 88.44 85 ALA A C 1
ATOM 723 O O . ALA A 1 85 ? -11.293 23.843 -1.503 1.00 88.44 85 ALA A O 1
ATOM 724 N N . ASN A 1 86 ? -9.115 23.332 -1.775 1.00 88.62 86 ASN A N 1
ATOM 725 C CA . ASN A 1 86 ? -8.710 23.328 -0.372 1.00 88.62 86 ASN A CA 1
ATOM 726 C C . ASN A 1 86 ? -9.534 22.378 0.516 1.00 88.62 86 ASN A C 1
ATOM 728 O O . ASN A 1 86 ? -9.831 22.686 1.666 1.00 88.62 86 ASN A O 1
ATOM 732 N N . ARG A 1 87 ? -9.899 21.209 -0.025 1.00 86.50 87 ARG A N 1
ATOM 733 C CA . ARG A 1 87 ? -10.819 20.276 0.637 1.00 86.50 87 ARG A CA 1
ATOM 734 C C . ARG A 1 87 ? -10.073 19.184 1.403 1.00 86.50 87 ARG A C 1
ATOM 736 O O . ARG A 1 87 ? -9.380 18.386 0.766 1.00 86.50 87 ARG A O 1
ATOM 743 N N . PRO A 1 88 ? -10.198 19.113 2.737 1.00 90.94 88 PRO A N 1
ATOM 744 C CA . PRO A 1 88 ? -9.548 18.097 3.558 1.00 90.94 88 PRO A CA 1
ATOM 745 C C . PRO A 1 88 ? -10.104 16.687 3.300 1.00 90.94 88 PRO A C 1
ATOM 747 O O . PRO A 1 88 ? -11.154 16.485 2.693 1.00 90.94 88 PRO A O 1
ATOM 750 N N . ILE A 1 89 ? -9.379 15.678 3.790 1.00 92.50 89 ILE A N 1
ATOM 751 C CA . ILE A 1 89 ? -9.699 14.256 3.552 1.00 92.50 89 ILE A CA 1
ATOM 752 C C . ILE A 1 89 ? -11.097 13.867 4.051 1.00 92.50 89 ILE A C 1
ATOM 754 O O . ILE A 1 89 ? -11.770 13.079 3.390 1.00 92.50 89 ILE A O 1
ATOM 758 N N . HIS A 1 90 ? -11.550 14.413 5.183 1.00 91.81 90 HIS A N 1
ATOM 759 C CA . HIS A 1 90 ? -12.860 14.066 5.739 1.00 91.81 90 HIS A CA 1
ATOM 760 C C . HIS A 1 90 ? -14.008 14.521 4.827 1.00 91.81 90 HIS A C 1
ATOM 762 O O . HIS A 1 90 ? -14.972 13.785 4.653 1.00 91.81 90 HIS A O 1
ATOM 768 N N . GLU A 1 91 ? -13.887 15.667 4.149 1.00 92.31 91 GLU A N 1
ATOM 769 C CA . GLU A 1 91 ? -14.890 16.085 3.166 1.00 92.31 91 GLU A CA 1
ATOM 770 C C . GLU A 1 91 ? -14.951 15.136 1.971 1.00 92.31 91 GLU A C 1
ATOM 772 O O . GLU A 1 91 ? -16.034 14.866 1.457 1.00 92.31 91 GLU A O 1
ATOM 777 N N . ILE A 1 92 ? -13.798 14.627 1.526 1.00 93.25 92 ILE A N 1
ATOM 778 C CA . ILE A 1 92 ? -13.718 13.647 0.434 1.00 93.25 92 ILE A CA 1
ATOM 779 C C . ILE A 1 92 ? -14.386 12.336 0.860 1.00 93.25 92 ILE A C 1
ATOM 781 O O . ILE A 1 92 ? -15.130 11.749 0.077 1.00 93.25 92 ILE A O 1
ATOM 785 N N . PHE A 1 93 ? -14.180 11.910 2.110 1.00 95.81 93 PHE A N 1
ATOM 786 C CA . PHE A 1 93 ? -14.888 10.768 2.682 1.00 95.81 93 PHE A CA 1
ATOM 787 C C . PHE A 1 93 ? -16.406 10.995 2.702 1.00 95.81 93 PHE A C 1
ATOM 789 O O . PHE A 1 93 ? -17.152 10.129 2.251 1.00 95.81 93 PHE A O 1
ATOM 796 N N . LEU A 1 94 ? -16.870 12.175 3.128 1.00 95.06 94 LEU A N 1
ATOM 797 C CA . LEU A 1 94 ? -18.295 12.520 3.137 1.00 95.06 94 LEU A CA 1
ATOM 798 C C . LEU A 1 94 ? -18.924 12.476 1.735 1.00 95.06 94 LEU A C 1
ATOM 800 O O . LEU A 1 94 ? -20.092 12.115 1.604 1.00 95.06 94 LEU A O 1
ATOM 804 N N . GLU A 1 95 ? -18.178 12.784 0.667 1.00 94.88 95 GLU A N 1
ATOM 805 C CA . GLU A 1 95 ? -18.657 12.552 -0.707 1.00 94.88 95 GLU A CA 1
ATOM 806 C C . GLU A 1 95 ? -18.938 11.072 -0.969 1.00 94.88 95 GLU A C 1
ATOM 808 O O . GLU A 1 95 ? -19.968 10.743 -1.559 1.00 94.88 95 GLU A O 1
ATOM 813 N N . GL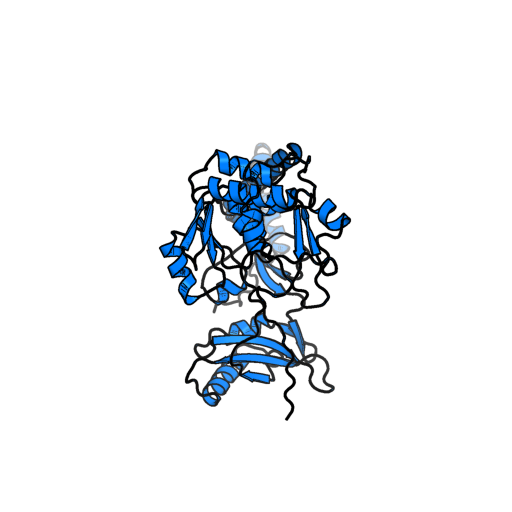N A 1 96 ? -18.055 10.181 -0.510 1.00 97.12 96 GLN A N 1
ATOM 814 C CA . GLN A 1 96 ? -18.249 8.739 -0.667 1.00 97.12 96 GLN A CA 1
ATOM 815 C C . GLN A 1 96 ? -19.417 8.239 0.177 1.00 97.12 96 GLN A C 1
ATOM 817 O O . GLN A 1 96 ? -20.200 7.431 -0.311 1.00 97.12 96 GLN A O 1
ATOM 822 N N . VAL A 1 97 ? -19.597 8.765 1.391 1.00 97.31 97 VAL A N 1
ATOM 823 C CA . VAL A 1 97 ? -20.751 8.443 2.245 1.00 97.31 97 VAL A CA 1
ATOM 824 C C . VAL A 1 97 ? -22.058 8.848 1.567 1.00 97.31 97 VAL A C 1
ATOM 826 O O . VAL A 1 97 ? -22.986 8.048 1.508 1.00 97.31 97 VAL A O 1
ATOM 829 N N . ARG A 1 98 ? -22.127 10.052 0.980 1.00 97.25 98 ARG A N 1
ATOM 830 C CA . ARG A 1 98 ? -23.313 10.512 0.232 1.00 97.25 98 ARG A CA 1
ATOM 831 C C . ARG A 1 98 ? -23.572 9.670 -1.018 1.00 97.25 98 ARG A C 1
ATOM 833 O O . ARG A 1 98 ? -24.725 9.424 -1.356 1.00 97.25 98 ARG A O 1
ATOM 840 N N . LYS A 1 99 ? -22.515 9.231 -1.707 1.00 97.50 99 LYS A N 1
ATOM 841 C CA . LYS A 1 99 ? -22.616 8.436 -2.938 1.00 97.50 99 LYS A CA 1
ATOM 842 C C . LYS A 1 99 ? -22.943 6.960 -2.673 1.00 97.50 99 LYS A C 1
ATOM 844 O O . LYS A 1 99 ? -23.622 6.332 -3.481 1.00 97.50 99 LYS A O 1
ATOM 849 N N . HIS A 1 100 ? -22.467 6.403 -1.561 1.00 96.94 100 HIS A N 1
ATOM 850 C CA . HIS A 1 100 ? -22.507 4.970 -1.266 1.00 96.94 100 HIS A CA 1
ATOM 851 C C . HIS A 1 100 ? -22.916 4.647 0.188 1.00 96.94 100 HIS A C 1
ATOM 853 O O . HIS A 1 100 ? -22.258 3.822 0.821 1.00 96.94 100 HIS A O 1
ATOM 859 N N . PRO A 1 101 ? -24.007 5.212 0.740 1.00 97.38 101 PRO A N 1
ATOM 860 C CA . PRO A 1 101 ? -24.292 5.138 2.180 1.00 97.38 101 PRO A CA 1
ATOM 861 C C . PRO A 1 101 ? -24.446 3.702 2.703 1.00 97.38 101 PRO A C 1
ATOM 863 O O . PRO A 1 101 ? -23.917 3.365 3.756 1.00 97.38 101 PRO A O 1
ATOM 866 N N . GLN A 1 102 ? -25.121 2.842 1.933 1.00 98.00 102 GLN A N 1
ATOM 867 C CA . GLN A 1 102 ? -25.421 1.450 2.301 1.00 98.00 102 GLN A CA 1
ATOM 868 C C . GLN A 1 102 ? -24.343 0.452 1.870 1.00 98.00 102 GLN A C 1
ATOM 870 O O . GLN A 1 102 ? -24.444 -0.747 2.125 1.00 98.00 102 GLN A O 1
ATOM 875 N N . LYS A 1 103 ? -23.308 0.919 1.173 1.00 97.75 103 LYS A N 1
ATOM 876 C CA . LYS A 1 103 ? -22.219 0.052 0.746 1.00 97.75 103 LYS A CA 1
ATOM 877 C C . LYS A 1 103 ? -21.343 -0.295 1.943 1.00 97.75 103 LYS A C 1
ATOM 879 O O . LYS A 1 103 ? -21.089 0.558 2.789 1.00 97.75 103 LYS A O 1
ATOM 884 N N . LEU A 1 104 ? -20.824 -1.521 1.978 1.00 97.94 104 LEU A N 1
ATOM 885 C CA . LEU A 1 104 ? -19.819 -1.919 2.961 1.00 97.94 104 LEU A CA 1
ATOM 886 C C . LEU A 1 104 ? -18.539 -1.093 2.785 1.00 97.94 104 LEU A C 1
ATOM 888 O O . LEU A 1 104 ? -17.897 -1.158 1.737 1.00 97.94 104 LEU A O 1
ATOM 892 N N . ALA A 1 105 ? -18.169 -0.342 3.817 1.00 97.31 105 ALA A N 1
ATOM 893 C CA . ALA A 1 105 ? -16.905 0.378 3.886 1.00 97.31 105 ALA A CA 1
ATOM 894 C C . ALA A 1 105 ? -15.803 -0.542 4.416 1.00 97.31 105 ALA A C 1
ATOM 896 O O . ALA A 1 105 ? -14.768 -0.688 3.774 1.00 97.31 105 ALA A O 1
ATOM 897 N N . CYS A 1 106 ? -16.060 -1.225 5.537 1.00 96.06 106 CYS A N 1
ATOM 898 C CA . CYS A 1 106 ? -15.086 -2.084 6.209 1.00 96.06 106 CYS A CA 1
ATOM 899 C C . CYS A 1 106 ? -15.673 -3.458 6.552 1.00 96.06 106 CYS A C 1
ATOM 901 O O . CYS A 1 106 ? -16.810 -3.568 7.018 1.00 96.06 106 CYS A O 1
ATOM 903 N N . VAL A 1 107 ? -14.864 -4.501 6.382 1.00 96.56 107 VAL A N 1
ATOM 904 C CA . VAL A 1 107 ? -15.133 -5.867 6.842 1.00 96.56 107 VAL A CA 1
ATOM 905 C C . VAL A 1 107 ? -13.922 -6.364 7.621 1.00 96.56 107 VAL A C 1
ATOM 907 O O . VAL A 1 107 ? -12.822 -6.402 7.080 1.00 96.56 107 VAL A O 1
ATOM 910 N N . GLU A 1 108 ? -14.111 -6.751 8.876 1.00 94.44 108 GLU A N 1
ATOM 911 C CA . GLU A 1 108 ? -13.062 -7.358 9.697 1.00 94.44 108 GLU A CA 1
ATOM 912 C C . GLU A 1 108 ? -13.093 -8.881 9.544 1.00 94.44 108 GLU A C 1
ATOM 914 O O . GLU A 1 108 ? -14.138 -9.516 9.703 1.00 94.44 108 GLU A O 1
ATOM 919 N N . VAL A 1 109 ? -11.945 -9.480 9.224 1.00 93.56 109 VAL A N 1
ATOM 920 C CA . VAL A 1 109 ? -11.863 -10.911 8.908 1.00 93.56 109 VAL A CA 1
ATOM 921 C C . VAL A 1 109 ? -12.066 -11.784 10.145 1.00 93.56 109 VAL A C 1
ATOM 923 O O . VAL A 1 109 ? -12.761 -12.797 10.066 1.00 93.56 109 VAL A O 1
ATOM 926 N N . GLU A 1 110 ? -11.470 -11.408 11.276 1.00 90.31 110 GLU A N 1
ATOM 927 C CA . GLU A 1 110 ? -11.465 -12.201 12.506 1.00 90.31 110 GLU A CA 1
ATOM 928 C C . GLU A 1 110 ? -12.847 -12.294 13.159 1.00 90.31 110 GLU A C 1
ATOM 930 O O . GLU A 1 110 ? -13.274 -13.380 13.548 1.00 90.31 110 GLU A O 1
ATOM 935 N N . THR A 1 111 ? -13.551 -11.167 13.269 1.00 90.38 111 THR A N 1
ATOM 936 C CA . THR A 1 111 ? -14.868 -11.092 13.923 1.00 90.38 111 THR A CA 1
ATOM 937 C C . THR A 1 111 ? -16.019 -11.282 12.937 1.00 90.38 111 THR A C 1
ATOM 939 O O . THR A 1 111 ? -17.148 -11.552 13.339 1.00 90.38 111 THR A O 1
ATOM 942 N N . GLY A 1 112 ? -15.761 -11.112 11.636 1.00 90.50 112 GLY A N 1
ATOM 943 C CA . GLY A 1 112 ? -16.798 -11.038 10.613 1.00 90.50 112 GLY A CA 1
ATOM 944 C C . GLY A 1 112 ? -17.621 -9.749 10.671 1.00 90.50 112 GLY A C 1
ATOM 945 O O . GLY A 1 112 ? -18.632 -9.657 9.971 1.00 90.50 112 GLY A O 1
ATOM 946 N N . ARG A 1 113 ? -17.217 -8.761 11.486 1.00 93.69 113 ARG A N 1
ATOM 947 C CA . ARG A 1 113 ? -17.905 -7.475 11.616 1.00 93.69 113 ARG A CA 1
ATOM 948 C C . ARG A 1 113 ? -17.899 -6.742 10.280 1.00 93.69 113 ARG A C 1
ATOM 950 O O . ARG A 1 113 ? -16.876 -6.643 9.608 1.00 93.69 113 ARG A O 1
ATOM 957 N N . ARG A 1 114 ? -19.056 -6.202 9.911 1.00 97.06 114 ARG A N 1
ATOM 958 C CA . ARG A 1 114 ? -19.271 -5.445 8.676 1.00 97.06 114 ARG A CA 1
ATOM 959 C C . ARG A 1 114 ? -19.813 -4.077 9.041 1.00 97.06 114 ARG A C 1
ATOM 961 O O . ARG A 1 114 ? -20.667 -3.984 9.915 1.00 97.06 114 ARG A O 1
ATOM 968 N N . VAL A 1 115 ? -19.288 -3.043 8.399 1.00 96.81 115 VAL A N 1
ATOM 969 C CA . VAL A 1 115 ? -19.679 -1.656 8.645 1.00 96.81 115 VAL A CA 1
ATOM 970 C C . VAL A 1 115 ? -19.871 -0.970 7.300 1.00 96.81 115 VAL A C 1
ATOM 972 O O . VAL A 1 115 ? -18.985 -1.010 6.439 1.00 96.81 115 VAL A O 1
ATOM 975 N N . THR A 1 116 ? -21.036 -0.369 7.103 1.00 98.50 116 THR A N 1
ATOM 976 C CA . THR A 1 116 ? -21.357 0.448 5.927 1.00 98.50 116 THR A CA 1
ATOM 977 C C . THR A 1 116 ? -20.696 1.825 5.991 1.00 98.50 116 THR A C 1
ATOM 979 O O . THR A 1 116 ? -20.187 2.233 7.034 1.00 98.50 116 THR A O 1
ATOM 982 N N . TYR A 1 117 ? -20.685 2.569 4.884 1.00 98.31 117 TYR A N 1
ATOM 983 C CA . TYR A 1 117 ? -20.188 3.950 4.884 1.00 98.31 117 TYR A CA 1
ATOM 984 C C . TYR A 1 117 ? -20.968 4.858 5.841 1.00 98.31 117 TYR A C 1
ATOM 986 O O . TYR A 1 117 ? -20.347 5.662 6.534 1.00 98.31 117 TYR A O 1
ATOM 994 N N . ASP A 1 118 ? -22.297 4.728 5.911 1.00 97.94 118 ASP A N 1
ATOM 995 C CA . ASP A 1 118 ? -23.124 5.513 6.838 1.00 97.94 118 ASP A CA 1
ATOM 996 C C . ASP A 1 118 ? -22.814 5.169 8.303 1.00 97.94 118 ASP A C 1
ATOM 998 O O . ASP A 1 118 ? -22.547 6.060 9.110 1.00 97.94 118 ASP A O 1
ATOM 1002 N N . GLU A 1 119 ? -22.753 3.879 8.645 1.00 97.25 119 GLU A N 1
ATOM 1003 C CA . GLU A 1 119 ? -22.405 3.435 10.002 1.00 97.25 119 GLU A CA 1
ATOM 1004 C C . GLU A 1 119 ? -20.985 3.855 10.398 1.00 97.25 119 GLU A C 1
ATOM 1006 O O . GLU A 1 119 ? -20.756 4.292 11.529 1.00 97.25 119 GLU A O 1
ATOM 1011 N N . LEU A 1 120 ? -20.030 3.763 9.465 1.00 96.19 120 LEU A N 1
ATOM 1012 C CA . LEU A 1 120 ? -18.654 4.189 9.693 1.00 96.19 120 LEU A CA 1
ATOM 1013 C C . LEU A 1 120 ? -18.581 5.699 9.922 1.00 96.19 120 LEU A C 1
ATOM 1015 O O . LEU A 1 120 ? -17.880 6.139 10.829 1.00 96.19 120 LEU A O 1
ATOM 1019 N N . ASN A 1 121 ? -19.327 6.487 9.146 1.00 97.12 121 ASN A N 1
ATOM 1020 C CA . ASN A 1 121 ? -19.388 7.935 9.305 1.00 97.12 121 ASN A CA 1
ATOM 1021 C C . ASN A 1 121 ? -19.970 8.340 10.664 1.00 97.12 121 ASN A C 1
ATOM 1023 O O . ASN A 1 121 ? -19.385 9.163 11.362 1.00 97.12 121 ASN A O 1
ATOM 1027 N N . ARG A 1 122 ? -21.072 7.711 11.088 1.00 95.50 122 ARG A N 1
ATOM 1028 C CA . ARG A 1 122 ? -21.657 7.940 12.420 1.00 95.50 122 ARG A CA 1
ATOM 1029 C C . ARG A 1 122 ? -20.677 7.598 13.534 1.00 95.50 122 ARG A C 1
ATOM 1031 O O . ARG A 1 122 ? -20.546 8.355 14.491 1.00 95.50 122 ARG A O 1
ATOM 1038 N N . LEU A 1 123 ? -19.947 6.491 13.396 1.00 92.81 123 LEU A N 1
ATOM 1039 C CA . LEU A 1 123 ? -18.907 6.120 14.350 1.00 92.81 123 LEU A CA 1
ATOM 1040 C C . LEU A 1 123 ? -17.773 7.158 14.380 1.00 92.81 123 LEU A C 1
ATOM 1042 O O . LEU A 1 123 ? -17.383 7.592 15.459 1.00 92.81 123 LEU A O 1
ATOM 1046 N N . MET A 1 124 ? -17.276 7.595 13.220 1.00 91.62 124 MET A N 1
ATOM 1047 C CA . MET A 1 124 ? -16.246 8.637 13.121 1.00 91.62 124 MET A CA 1
ATOM 1048 C C . MET A 1 124 ? -16.702 9.965 13.738 1.00 91.62 124 MET A C 1
ATOM 1050 O O . MET A 1 124 ? -15.919 10.599 14.441 1.00 91.62 124 MET A O 1
ATOM 1054 N N . ASN A 1 125 ? -17.965 10.353 13.549 1.00 93.19 125 ASN A N 1
ATOM 1055 C CA . ASN A 1 125 ? -18.540 11.546 14.170 1.00 93.19 125 ASN A CA 1
ATOM 1056 C C . ASN A 1 125 ? -18.528 11.466 15.698 1.00 93.19 125 ASN A C 1
ATOM 1058 O O . ASN A 1 125 ? -18.199 12.455 16.347 1.00 93.19 125 ASN A O 1
ATOM 1062 N N . LYS A 1 126 ? -18.805 10.292 16.284 1.00 90.25 126 LYS A N 1
ATOM 1063 C CA . LYS A 1 126 ? -18.687 10.099 17.738 1.00 90.25 126 LYS A CA 1
ATOM 1064 C C . LYS A 1 126 ? -17.267 10.357 18.231 1.00 90.25 126 LYS A C 1
ATOM 1066 O O . LYS A 1 126 ? -17.085 11.090 19.195 1.00 90.25 126 LYS A O 1
ATOM 1071 N N . TYR A 1 127 ? -16.258 9.817 17.546 1.00 87.31 127 TYR A N 1
ATOM 1072 C CA . TYR A 1 127 ? -14.859 10.103 17.882 1.00 87.31 127 TYR A CA 1
ATOM 1073 C C . TYR A 1 127 ? -14.523 11.592 17.716 1.00 87.31 127 TYR A C 1
ATOM 1075 O O . TYR A 1 127 ? -13.875 12.176 18.580 1.00 87.31 127 TYR A O 1
ATOM 1083 N N . ALA A 1 128 ? -14.987 12.224 16.637 1.00 87.00 128 ALA A N 1
ATOM 1084 C CA . ALA A 1 128 ? -14.708 13.632 16.367 1.00 87.00 128 ALA A CA 1
ATOM 1085 C C . ALA A 1 128 ? -15.354 14.582 17.394 1.00 87.00 128 ALA A C 1
ATOM 1087 O O . ALA A 1 128 ? -14.715 15.547 17.812 1.00 87.00 128 ALA A O 1
ATOM 1088 N N . ASN A 1 129 ? -16.586 14.290 17.821 1.00 88.88 129 ASN A N 1
ATOM 1089 C CA . ASN A 1 129 ? -17.299 15.035 18.862 1.00 88.88 129 ASN A CA 1
ATOM 1090 C C . ASN A 1 129 ? -16.731 14.782 20.266 1.00 88.88 129 ASN A C 1
ATOM 1092 O O . ASN A 1 129 ? -16.853 15.644 21.125 1.00 88.88 129 ASN A O 1
ATOM 1096 N N . TYR A 1 130 ? -16.137 13.609 20.515 1.00 85.00 130 TYR A N 1
ATOM 1097 C CA . TYR A 1 130 ? -15.522 13.293 21.806 1.00 85.00 130 TYR A CA 1
ATOM 1098 C C . TYR A 1 130 ? -14.241 14.098 22.030 1.00 85.00 130 TYR A C 1
ATOM 1100 O O . TYR A 1 130 ? -14.089 14.743 23.061 1.00 85.00 130 TYR A O 1
ATOM 1108 N N . PHE A 1 131 ? -13.319 14.063 21.063 1.00 79.81 131 PHE A N 1
ATOM 1109 C CA . PHE A 1 131 ? -12.042 14.760 21.214 1.00 79.81 131 PHE A CA 1
ATOM 1110 C C . PHE A 1 131 ? -12.196 16.271 21.090 1.00 79.81 131 PHE A C 1
ATOM 1112 O O . PHE A 1 131 ? -11.479 17.008 21.754 1.00 79.81 131 PHE A O 1
ATOM 1119 N N . ASP A 1 132 ? -13.118 16.729 20.242 1.00 78.06 132 ASP A N 1
ATOM 1120 C CA . ASP A 1 132 ? -13.487 18.138 20.093 1.00 78.06 132 ASP A CA 1
ATOM 1121 C C . ASP A 1 132 ? -12.303 19.112 19.860 1.00 78.06 132 ASP A C 1
ATOM 1123 O O . ASP A 1 132 ? -12.411 20.319 20.073 1.00 78.06 132 ASP A O 1
ATOM 1127 N N . VAL A 1 133 ? -11.165 18.611 19.366 1.00 72.31 133 VAL A N 1
ATOM 1128 C CA . VAL A 1 133 ? -9.938 19.381 19.100 1.00 72.31 133 VAL A CA 1
ATOM 1129 C C . VAL A 1 133 ? -9.290 18.951 17.786 1.00 72.31 133 VAL A C 1
ATOM 1131 O O . VAL A 1 133 ? -9.449 17.814 17.336 1.00 72.31 133 VAL A O 1
ATOM 1134 N N . THR A 1 134 ? -8.548 19.857 17.151 1.00 72.88 134 THR A N 1
ATOM 1135 C CA . THR A 1 134 ? -7.663 19.504 16.029 1.00 72.88 134 THR A CA 1
ATOM 1136 C C . THR A 1 134 ? -6.411 18.776 16.527 1.00 72.88 134 THR A C 1
ATOM 1138 O O . THR A 1 134 ? -6.083 18.817 17.712 1.00 72.88 134 THR A O 1
ATOM 1141 N N . LEU A 1 135 ? -5.678 18.112 15.627 1.00 71.62 135 LEU A N 1
ATOM 1142 C CA . LEU A 1 135 ? -4.439 17.423 15.996 1.00 71.62 135 LEU A CA 1
ATOM 1143 C C . LEU A 1 135 ? -3.385 18.396 16.551 1.00 71.62 135 LEU A C 1
ATOM 1145 O O . LEU A 1 135 ? -2.757 18.103 17.564 1.00 71.62 135 LEU A O 1
ATOM 1149 N N . ASP A 1 136 ? -3.226 19.563 15.927 1.00 70.81 136 ASP A N 1
ATOM 1150 C CA . ASP A 1 136 ? -2.265 20.578 16.372 1.00 70.81 136 ASP A CA 1
ATOM 1151 C C . ASP A 1 136 ? -2.662 21.171 17.733 1.00 70.81 136 ASP A C 1
ATOM 1153 O O . ASP A 1 136 ? -1.803 21.403 18.587 1.00 70.81 136 ASP A O 1
ATOM 1157 N N . GLU A 1 137 ? -3.962 21.350 17.988 1.00 72.94 137 GLU A N 1
ATOM 1158 C CA . GLU A 1 137 ? -4.475 21.731 19.309 1.00 72.94 137 GLU A CA 1
ATOM 1159 C C . GLU A 1 137 ? -4.255 20.628 20.344 1.00 72.94 137 GLU A C 1
ATOM 1161 O O . GLU A 1 137 ? -3.834 20.928 21.459 1.00 72.94 137 GLU A O 1
ATOM 1166 N N . ALA A 1 138 ? -4.494 19.363 19.989 1.00 71.06 138 ALA A N 1
ATOM 1167 C CA . ALA A 1 138 ? -4.253 18.227 20.872 1.00 71.06 138 ALA A CA 1
ATOM 1168 C C . ALA A 1 138 ? -2.779 18.144 21.281 1.00 71.06 138 ALA A C 1
ATOM 1170 O O . ALA A 1 138 ? -2.474 17.960 22.457 1.00 71.06 138 ALA A O 1
ATOM 1171 N N . ILE A 1 139 ? -1.860 18.352 20.335 1.00 68.25 139 ILE A N 1
ATOM 1172 C CA . ILE A 1 139 ? -0.417 18.383 20.600 1.00 68.25 139 ILE A CA 1
ATOM 1173 C C . ILE A 1 139 ? -0.050 19.595 21.455 1.00 68.25 139 ILE A C 1
ATOM 1175 O O . ILE A 1 139 ? 0.646 19.441 22.456 1.00 68.25 139 ILE A O 1
ATOM 1179 N N . SER A 1 140 ? -0.544 20.786 21.109 1.00 69.69 140 SER A N 1
ATOM 1180 C CA . SER A 1 140 ? -0.236 22.029 21.834 1.00 69.69 140 SER A CA 1
ATOM 1181 C C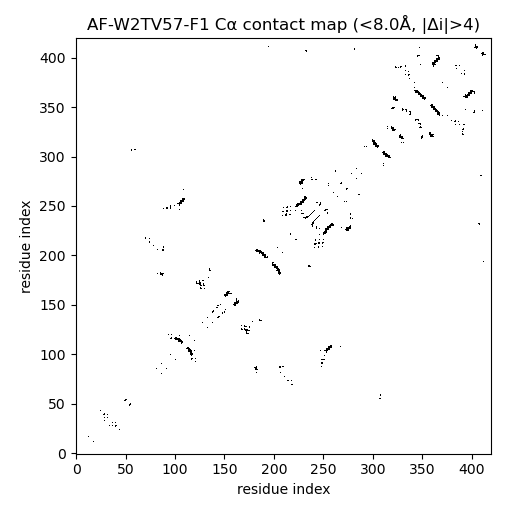 . SER A 1 140 ? -0.759 22.017 23.273 1.00 69.69 140 SER A C 1
ATOM 1183 O O . SER A 1 140 ? -0.130 22.574 24.168 1.00 69.69 140 SER A O 1
ATOM 1185 N N . ARG A 1 141 ? -1.895 21.353 23.511 1.00 67.50 141 ARG A N 1
ATOM 1186 C CA . ARG A 1 141 ? -2.467 21.112 24.846 1.00 67.50 141 ARG A CA 1
ATOM 1187 C C . ARG A 1 141 ? -1.822 19.925 25.569 1.00 67.50 141 ARG A C 1
ATOM 1189 O O . ARG A 1 141 ? -2.211 19.621 26.691 1.00 67.50 141 ARG A O 1
ATOM 1196 N N . GLY A 1 142 ? -0.874 19.236 24.933 1.00 58.66 142 GLY A N 1
ATOM 1197 C CA . GLY A 1 142 ? -0.198 18.074 25.493 1.00 58.66 142 GLY A CA 1
ATOM 1198 C C . GLY A 1 142 ? -1.079 16.833 25.624 1.00 58.66 142 GLY A C 1
ATOM 1199 O O . GLY A 1 142 ? -0.672 15.916 26.316 1.00 58.66 142 GLY A O 1
ATOM 1200 N N . LEU A 1 143 ? -2.243 16.752 24.969 1.00 58.72 143 LEU A N 1
ATOM 1201 C CA . LEU A 1 143 ? -3.204 15.636 25.072 1.00 58.72 143 LEU A CA 1
ATOM 1202 C C . LEU A 1 143 ? -2.706 14.318 24.448 1.00 58.72 143 LEU A C 1
ATOM 1204 O O . LEU A 1 143 ? -3.327 13.279 24.626 1.00 58.72 143 LEU A O 1
ATOM 1208 N N . LEU A 1 144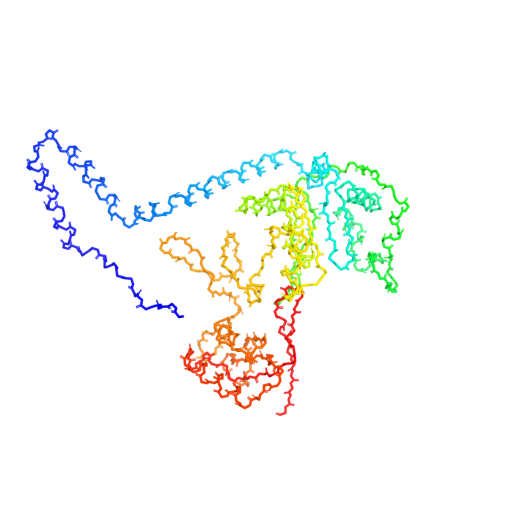 ? -1.603 14.363 23.696 1.00 56.03 144 LEU A N 1
ATOM 1209 C CA . LEU A 1 144 ? -0.960 13.198 23.072 1.00 56.03 144 LEU A CA 1
ATOM 1210 C C . LEU A 1 144 ? 0.423 12.888 23.678 1.00 56.03 144 LEU A C 1
ATOM 1212 O O . LEU A 1 144 ? 1.196 12.132 23.089 1.00 56.03 144 LEU A O 1
ATOM 1216 N N . SER A 1 145 ? 0.762 13.500 24.819 1.00 51.28 145 SER A N 1
ATOM 1217 C CA . SER A 1 145 ? 1.988 13.189 25.560 1.00 51.28 145 SER A CA 1
ATOM 1218 C C . SER A 1 145 ? 1.829 11.869 26.313 1.00 51.28 145 SER A C 1
ATOM 1220 O O . SER A 1 145 ? 0.778 11.603 26.878 1.00 51.28 145 SER A O 1
ATOM 1222 N N . ILE A 1 146 ? 2.886 11.058 26.378 1.00 52.06 146 ILE A N 1
ATOM 1223 C CA . ILE A 1 146 ? 2.913 9.876 27.259 1.00 52.06 146 ILE A CA 1
ATOM 1224 C C . ILE A 1 146 ? 2.832 10.311 28.735 1.00 52.06 146 ILE A C 1
ATOM 1226 O O . ILE A 1 146 ? 2.299 9.580 29.564 1.00 52.06 146 ILE A O 1
ATOM 1230 N N . ASP A 1 147 ? 3.309 11.522 29.039 1.00 49.59 147 ASP A N 1
ATOM 1231 C CA . ASP A 1 147 ? 3.305 12.102 30.384 1.00 49.59 147 ASP A CA 1
ATOM 1232 C C . ASP A 1 147 ? 1.954 12.747 30.755 1.00 49.59 147 ASP A C 1
ATOM 1234 O O . ASP A 1 147 ? 1.748 13.130 31.907 1.00 49.59 147 ASP A O 1
ATOM 1238 N N . SER A 1 148 ? 1.023 12.882 29.799 1.00 53.03 148 SER A N 1
ATOM 1239 C CA . SER A 1 148 ? -0.363 13.261 30.078 1.00 53.03 148 SER A CA 1
ATOM 1240 C C . SER A 1 148 ? -1.229 11.998 30.091 1.00 53.03 148 SER A C 1
ATOM 1242 O O . SER A 1 148 ? -1.343 11.255 29.124 1.00 53.03 148 SER A O 1
ATOM 1244 N N . ASN A 1 149 ? -1.800 11.716 31.258 1.00 51.47 149 ASN A N 1
ATOM 1245 C CA . ASN A 1 149 ? -2.353 10.423 31.681 1.00 51.47 149 ASN A CA 1
ATOM 1246 C C . ASN A 1 149 ? -3.639 9.943 30.960 1.00 51.47 149 ASN A C 1
ATOM 1248 O O . ASN A 1 149 ? -4.468 9.268 31.574 1.00 51.47 149 ASN A O 1
ATOM 1252 N N . GLU A 1 150 ? -3.865 10.277 29.690 1.00 60.78 150 GLU A N 1
ATOM 1253 C CA . GLU A 1 150 ? -5.050 9.842 28.936 1.00 60.78 150 GLU A CA 1
ATOM 1254 C C . GLU A 1 150 ? -4.670 8.862 27.826 1.00 60.78 150 GLU A C 1
ATOM 1256 O O . GLU A 1 150 ? -4.809 9.118 26.632 1.00 60.78 150 GLU A O 1
ATOM 1261 N N . ILE A 1 151 ? -4.171 7.695 28.234 1.00 64.06 151 ILE A N 1
ATOM 1262 C CA . ILE A 1 151 ? -3.984 6.578 27.312 1.00 64.06 151 ILE A CA 1
ATOM 1263 C C . ILE A 1 151 ? -5.356 5.945 27.083 1.00 64.06 151 ILE A C 1
ATOM 1265 O O . ILE A 1 151 ? -6.076 5.621 28.033 1.00 64.06 151 ILE A O 1
ATOM 1269 N N . PHE A 1 152 ? -5.696 5.737 25.815 1.00 66.69 152 PHE A N 1
ATOM 1270 C CA . PHE A 1 152 ? -6.939 5.109 25.400 1.00 66.69 152 PHE A CA 1
ATOM 1271 C C . PHE A 1 152 ? -6.677 3.775 24.704 1.00 66.69 152 PHE A C 1
ATOM 1273 O O . PHE A 1 152 ? -5.840 3.680 23.806 1.00 66.69 152 PHE A O 1
ATOM 1280 N N . VAL A 1 153 ? -7.453 2.752 25.056 1.00 67.62 153 VAL A N 1
ATOM 1281 C CA . VAL A 1 153 ? -7.574 1.515 24.277 1.00 67.62 153 VAL A CA 1
ATOM 1282 C C . VAL A 1 153 ? -8.983 1.392 23.715 1.00 67.62 153 VAL A C 1
ATOM 1284 O O . VAL A 1 153 ? -9.975 1.597 24.412 1.00 67.62 153 VAL A O 1
ATOM 1287 N N . ASN A 1 154 ? -9.082 1.040 22.431 1.00 63.12 154 ASN A N 1
ATOM 1288 C CA . ASN A 1 154 ? -10.374 0.723 21.819 1.00 63.12 154 ASN A CA 1
ATOM 1289 C C . ASN A 1 154 ? -10.902 -0.636 22.305 1.00 63.12 154 ASN A C 1
ATOM 1291 O O . ASN A 1 154 ? -12.105 -0.791 22.494 1.00 63.12 154 ASN A O 1
ATOM 1295 N N . GLU A 1 155 ? -10.016 -1.609 22.536 1.00 63.22 155 GLU A N 1
ATOM 1296 C CA . GLU A 1 155 ? -10.361 -2.955 23.001 1.00 63.22 155 GLU A CA 1
ATOM 1297 C C . GLU A 1 155 ? -9.294 -3.489 23.967 1.00 63.22 155 GLU A C 1
ATOM 1299 O O . GLU A 1 155 ? -8.114 -3.160 23.845 1.00 63.22 155 GLU A O 1
ATOM 1304 N N . GLY A 1 156 ? -9.708 -4.342 24.910 1.00 65.44 156 GLY A N 1
ATOM 1305 C CA . GLY A 1 156 ? -8.855 -4.866 25.983 1.00 65.44 156 GLY A CA 1
ATOM 1306 C C . GLY A 1 156 ? -9.005 -4.102 27.302 1.00 65.44 156 GLY A C 1
ATOM 1307 O O . GLY A 1 156 ? -9.502 -2.981 27.333 1.00 65.44 156 GLY A O 1
ATOM 1308 N N . ASN A 1 157 ? -8.635 -4.742 28.412 1.00 66.94 157 ASN A N 1
ATOM 1309 C CA . ASN A 1 157 ? -8.543 -4.104 29.728 1.00 66.94 157 ASN A CA 1
ATOM 1310 C C . ASN A 1 157 ? -7.058 -3.941 30.041 1.00 66.94 157 ASN A C 1
ATOM 1312 O O . ASN A 1 157 ? -6.376 -4.936 30.276 1.00 66.94 157 ASN A O 1
AT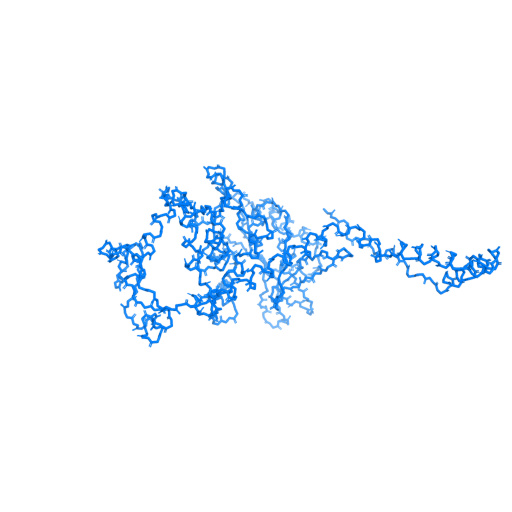OM 1316 N N . VAL A 1 158 ? -6.569 -2.705 30.001 1.00 72.75 158 VAL A N 1
ATOM 1317 C CA . VAL A 1 158 ? -5.209 -2.371 30.426 1.00 72.75 158 VAL A CA 1
ATOM 1318 C C . VAL A 1 158 ? -5.340 -1.463 31.638 1.00 72.75 158 VAL A C 1
ATOM 1320 O O . VAL A 1 158 ? -6.053 -0.462 31.596 1.00 72.75 158 VAL A O 1
ATOM 1323 N N . GLU A 1 159 ? -4.718 -1.858 32.743 1.00 71.38 159 GLU A N 1
ATOM 1324 C CA . GLU A 1 159 ? -4.765 -1.105 33.992 1.00 71.38 159 GLU A CA 1
ATOM 1325 C C . GLU A 1 159 ? -4.155 0.292 33.791 1.00 71.38 159 GLU A C 1
ATOM 1327 O O . GLU A 1 159 ? -3.112 0.433 33.155 1.00 71.38 159 GLU A O 1
ATOM 1332 N N . GLY A 1 160 ? -4.843 1.333 34.270 1.00 71.06 160 GLY A N 1
ATOM 1333 C CA . GLY A 1 160 ? -4.440 2.730 34.063 1.00 71.06 160 GLY A CA 1
ATOM 1334 C C . GLY A 1 160 ? -4.778 3.321 32.685 1.00 71.06 160 GLY A C 1
ATOM 1335 O O . GLY A 1 160 ? -4.414 4.462 32.420 1.00 71.06 160 GLY A O 1
ATOM 1336 N N . VAL A 1 161 ? -5.490 2.588 31.818 1.00 72.19 161 VAL A N 1
ATOM 1337 C CA . VAL A 1 161 ? -5.837 3.023 30.456 1.00 72.19 161 VAL A CA 1
ATOM 1338 C C . VAL A 1 161 ? -7.353 3.062 30.274 1.00 72.19 161 VAL A C 1
ATOM 1340 O O . VAL A 1 161 ? -8.069 2.119 30.616 1.00 72.19 161 VAL A O 1
ATOM 1343 N N . ARG A 1 162 ? -7.864 4.154 29.707 1.00 75.38 162 ARG A N 1
ATOM 1344 C CA . ARG A 1 162 ? -9.297 4.358 29.493 1.00 75.38 162 ARG A CA 1
ATOM 1345 C C . ARG A 1 162 ? -9.807 3.607 28.265 1.00 75.38 162 ARG A C 1
ATOM 1347 O O . ARG A 1 162 ? -9.121 3.495 27.249 1.00 75.38 162 ARG A O 1
ATOM 1354 N N . LYS A 1 163 ? -11.042 3.108 28.330 1.00 75.75 163 LYS A N 1
ATOM 1355 C CA . LYS A 1 163 ? -11.695 2.430 27.202 1.00 75.75 163 LYS A CA 1
ATOM 1356 C C . LYS A 1 163 ? -12.484 3.420 26.364 1.00 75.75 163 LYS A C 1
ATOM 1358 O O . LYS A 1 163 ? -13.653 3.683 26.634 1.00 75.75 163 LYS A O 1
ATOM 1363 N N . LEU A 1 164 ? -11.870 3.904 25.292 1.00 77.44 164 LEU A N 1
ATOM 1364 C CA . LEU A 1 164 ? -12.498 4.892 24.415 1.00 77.44 164 LEU A CA 1
ATOM 1365 C C . LEU A 1 164 ? -13.789 4.371 23.771 1.00 77.44 164 LEU A C 1
ATOM 1367 O O . LEU A 1 164 ? -14.732 5.129 23.582 1.00 77.44 164 LEU A O 1
ATOM 1371 N N . SER A 1 165 ? -13.871 3.066 23.496 1.00 78.44 165 SER A N 1
ATOM 1372 C CA . SER A 1 165 ? -15.080 2.427 22.961 1.00 78.44 165 SER A CA 1
ATOM 1373 C C . SER A 1 165 ? -16.286 2.485 23.903 1.00 78.44 165 SER A C 1
ATOM 1375 O O . SER A 1 165 ? -17.417 2.443 23.424 1.00 78.44 165 SER A O 1
ATOM 1377 N N . GLU A 1 166 ? -16.068 2.594 25.216 1.00 82.62 166 GLU A N 1
ATOM 1378 C CA . GLU A 1 166 ? -17.125 2.809 26.207 1.00 82.62 166 GLU A CA 1
ATOM 1379 C C . GLU A 1 166 ? -17.494 4.293 26.299 1.00 82.62 166 GLU A C 1
ATOM 1381 O O . GLU A 1 166 ? -18.675 4.637 26.295 1.00 82.62 166 GLU A O 1
ATOM 1386 N N . GLU A 1 167 ? -16.496 5.178 26.296 1.00 80.75 167 GLU A N 1
ATOM 1387 C CA . GLU A 1 167 ? -16.699 6.623 26.447 1.00 80.75 167 GLU A CA 1
ATOM 1388 C C . GLU A 1 167 ? -17.453 7.252 25.274 1.00 80.75 167 GLU A C 1
ATOM 1390 O O . GLU A 1 167 ? -18.315 8.105 25.469 1.00 80.75 167 GLU A O 1
ATOM 1395 N N . ILE A 1 168 ? -17.211 6.783 24.049 1.00 86.38 168 ILE A N 1
ATOM 1396 C CA . ILE A 1 168 ? -17.899 7.309 22.863 1.00 86.38 168 ILE A CA 1
ATOM 1397 C C . ILE A 1 168 ? -19.353 6.830 22.734 1.00 86.38 168 ILE A C 1
ATOM 1399 O O . ILE A 1 168 ? -20.066 7.302 21.847 1.00 86.38 168 ILE A O 1
ATOM 1403 N N . LYS A 1 169 ? -19.831 5.883 23.560 1.00 87.38 169 LYS A N 1
ATOM 1404 C CA . LYS A 1 169 ? -21.193 5.328 23.411 1.00 87.38 169 LYS A CA 1
ATOM 1405 C C . LYS A 1 169 ? -22.262 6.408 23.545 1.00 87.38 169 LYS A C 1
ATOM 1407 O O . LYS A 1 169 ? -23.184 6.431 22.725 1.00 87.38 169 LYS A O 1
ATOM 1412 N N . SER A 1 170 ? -22.100 7.291 24.531 1.00 88.44 170 SER A N 1
ATOM 1413 C CA . SER A 1 170 ? -23.002 8.406 24.846 1.00 88.44 170 SER A CA 1
ATOM 1414 C C . SER A 1 170 ? -22.746 9.665 24.011 1.00 88.44 170 SER A C 1
ATOM 1416 O O . SER A 1 170 ? -23.534 10.607 24.076 1.00 88.44 170 SER A O 1
ATOM 1418 N N . VAL A 1 171 ? -21.676 9.691 23.214 1.00 91.19 171 VAL A N 1
ATOM 1419 C CA . VAL A 1 171 ? -21.319 10.843 22.383 1.00 91.19 171 VAL A CA 1
ATOM 1420 C C . VAL A 1 171 ? -22.210 10.904 21.139 1.00 91.19 171 VAL A C 1
ATOM 1422 O O . VAL A 1 171 ? -22.586 9.879 20.562 1.00 91.19 171 VAL A O 1
ATOM 1425 N N . SER A 1 172 ? -22.549 12.129 20.730 1.00 93.06 172 SER A N 1
ATOM 1426 C CA . SER A 1 172 ? -23.340 12.418 19.530 1.00 93.06 172 SER A CA 1
ATOM 1427 C C . SER A 1 172 ? -22.681 11.857 18.266 1.00 93.06 172 SER A C 1
ATOM 1429 O O . SER A 1 172 ? -21.479 12.012 18.063 1.00 93.06 172 SER A O 1
ATOM 1431 N N . ASP A 1 173 ? -23.478 11.260 17.381 1.00 93.56 173 ASP A N 1
ATOM 1432 C CA . ASP A 1 173 ? -23.063 10.797 16.050 1.00 93.56 173 ASP A CA 1
ATOM 1433 C C . ASP A 1 173 ? -23.363 11.808 14.928 1.00 93.56 173 ASP A C 1
ATOM 1435 O O . ASP A 1 173 ? -23.128 11.524 13.748 1.00 93.56 173 ASP A O 1
ATOM 1439 N N . LYS A 1 174 ? -23.866 12.998 15.280 1.00 93.12 174 LYS A N 1
ATOM 1440 C CA . LYS A 1 174 ? -24.060 14.106 14.337 1.00 93.12 174 LYS A CA 1
ATOM 1441 C C . LYS A 1 174 ? -22.724 14.653 13.851 1.00 93.12 174 LYS A C 1
ATOM 1443 O O . LYS A 1 174 ? -21.727 14.587 14.565 1.00 93.12 174 LYS A O 1
ATOM 1448 N N . GLU A 1 175 ? -22.733 15.218 12.648 1.00 90.62 175 GLU A N 1
ATOM 1449 C CA . GLU A 1 175 ? -21.550 15.848 12.061 1.00 90.62 175 GLU A CA 1
ATOM 1450 C C . GLU A 1 175 ? -20.974 16.908 13.024 1.00 90.62 175 GLU A C 1
ATOM 1452 O O . GLU A 1 175 ? -21.739 17.737 13.532 1.00 90.62 175 GLU A O 1
ATOM 1457 N N . PRO A 1 176 ? -19.664 16.850 13.329 1.00 87.75 176 PRO A N 1
ATOM 1458 C CA . PRO A 1 176 ? -19.024 17.770 14.261 1.00 87.75 176 PRO A CA 1
ATOM 1459 C C . PRO A 1 176 ? -19.005 19.201 13.718 1.00 87.75 176 PRO A C 1
ATOM 1461 O O . PRO A 1 176 ? -19.124 19.442 12.515 1.00 87.75 176 PRO A O 1
ATOM 1464 N N . VAL A 1 177 ? -18.806 20.172 14.612 1.00 83.25 177 VAL A N 1
ATOM 1465 C CA . VAL A 1 177 ? -18.666 21.583 14.230 1.00 83.25 177 VAL A CA 1
ATOM 1466 C C . VAL A 1 177 ? -17.459 21.755 13.302 1.00 83.25 177 VAL A C 1
ATOM 1468 O O . VAL A 1 177 ? -16.366 21.262 13.585 1.00 83.25 177 VAL A O 1
ATOM 1471 N N . ASN A 1 178 ? -17.647 22.474 12.190 1.00 77.62 178 ASN A N 1
ATOM 1472 C CA . ASN A 1 178 ? -16.572 22.744 11.239 1.00 77.62 178 ASN A CA 1
ATOM 1473 C C . ASN A 1 178 ? -15.490 23.630 11.884 1.00 77.62 178 ASN A C 1
ATOM 1475 O O . ASN A 1 178 ? -15.749 24.779 12.236 1.00 77.62 178 ASN A O 1
ATOM 1479 N N . ARG A 1 179 ? -14.268 23.096 12.008 1.00 74.06 179 ARG A N 1
ATOM 1480 C CA . ARG A 1 179 ? -13.102 23.781 12.595 1.00 74.06 179 ARG A CA 1
ATOM 1481 C C . ARG A 1 179 ? -12.185 24.461 11.573 1.00 74.06 179 ARG A C 1
ATOM 1483 O O . ARG A 1 179 ? -11.049 24.776 11.901 1.00 74.06 179 ARG A O 1
ATOM 1490 N N . ASN A 1 180 ? -12.646 24.683 10.341 1.00 81.69 180 ASN A N 1
ATOM 1491 C CA . ASN A 1 180 ? -11.856 25.290 9.260 1.00 81.69 180 ASN A CA 1
ATOM 1492 C C . ASN A 1 180 ? -10.551 24.532 8.938 1.00 81.69 180 ASN A C 1
ATOM 1494 O O . ASN A 1 180 ? -9.549 25.141 8.558 1.00 81.69 180 ASN A O 1
ATOM 1498 N N . VAL A 1 181 ? -10.566 23.200 9.065 1.00 87.38 181 VAL A N 1
ATOM 1499 C CA . VAL A 1 181 ? -9.431 22.354 8.671 1.00 87.38 181 VAL A CA 1
ATOM 1500 C C . VAL A 1 181 ? -9.259 22.423 7.158 1.00 87.38 181 VAL A C 1
ATOM 1502 O O . VAL A 1 181 ? -10.206 22.225 6.398 1.00 87.38 181 VAL A O 1
ATOM 1505 N N . ASN A 1 182 ? -8.039 22.680 6.712 1.00 88.81 182 ASN A N 1
ATOM 1506 C CA . ASN A 1 182 ? -7.693 22.859 5.314 1.00 88.81 182 ASN A CA 1
ATOM 1507 C C . ASN A 1 182 ? -6.810 21.713 4.788 1.00 88.81 182 ASN A C 1
ATOM 1509 O O . ASN A 1 182 ? -6.334 20.838 5.514 1.00 88.81 182 ASN A O 1
ATOM 1513 N N . PHE A 1 183 ? -6.571 21.695 3.478 1.00 90.12 183 PHE A N 1
ATOM 1514 C CA . PHE A 1 183 ? -5.848 20.596 2.833 1.00 90.12 183 PHE A CA 1
ATOM 1515 C C . PHE A 1 183 ? -4.338 20.571 3.143 1.00 90.12 183 PHE A C 1
ATOM 1517 O O . PHE A 1 183 ? -3.660 19.577 2.863 1.00 90.12 183 PHE A O 1
ATOM 1524 N N . GLN A 1 184 ? -3.797 21.650 3.707 1.00 89.88 184 GLN A N 1
ATOM 1525 C CA . GLN A 1 184 ? -2.394 21.799 4.092 1.00 89.88 184 GLN A CA 1
ATOM 1526 C C . GLN A 1 184 ? -2.129 21.522 5.575 1.00 89.88 184 GLN A C 1
ATOM 1528 O O . GLN A 1 184 ? -0.953 21.455 5.956 1.00 89.88 184 GLN A O 1
ATOM 1533 N N . ASP A 1 185 ? -3.174 21.318 6.374 1.00 90.19 185 ASP A N 1
ATOM 1534 C CA . ASP A 1 185 ? -3.046 20.983 7.788 1.00 90.19 185 ASP A CA 1
ATOM 1535 C C . ASP A 1 185 ? -2.491 19.569 7.979 1.00 90.19 185 ASP A C 1
ATOM 1537 O O . ASP A 1 185 ? -2.567 18.697 7.095 1.00 90.19 185 ASP A O 1
ATOM 1541 N N . VAL A 1 186 ? -1.873 19.361 9.141 1.00 90.06 186 VAL A N 1
ATOM 1542 C CA . VAL A 1 186 ? -1.323 18.067 9.536 1.00 90.06 186 VAL A CA 1
ATOM 1543 C C . VAL A 1 186 ? -2.479 17.125 9.860 1.00 90.06 186 VAL A C 1
ATOM 1545 O O . VAL A 1 186 ? -3.320 17.415 10.701 1.00 90.06 186 VAL A O 1
ATOM 1548 N N . LEU A 1 187 ? -2.514 15.979 9.177 1.00 89.75 187 LEU A N 1
ATOM 1549 C CA . LEU A 1 187 ? -3.525 14.947 9.390 1.00 89.75 187 LEU A CA 1
ATOM 1550 C C . LEU A 1 187 ? -3.045 13.910 10.406 1.00 89.75 187 LEU A C 1
ATOM 1552 O O . LEU A 1 187 ? -3.803 13.506 11.282 1.00 89.75 187 LEU A O 1
ATOM 1556 N N . CYS A 1 188 ? -1.813 13.423 10.253 1.00 88.38 188 CYS A N 1
ATOM 1557 C CA . CYS A 1 188 ? -1.232 12.435 11.156 1.00 88.38 188 CYS A CA 1
ATOM 1558 C C . CYS A 1 188 ? 0.299 12.395 11.069 1.00 88.38 188 CYS A C 1
ATOM 1560 O O . CYS A 1 188 ? 0.913 12.932 10.141 1.00 88.38 188 CYS A O 1
ATOM 1562 N N . TYR A 1 189 ? 0.910 11.702 12.028 1.00 85.25 189 TYR A N 1
ATOM 1563 C CA . TYR A 1 189 ? 2.330 11.365 12.020 1.00 85.25 189 TYR A CA 1
ATOM 1564 C C . TYR A 1 189 ? 2.491 9.864 11.811 1.00 85.25 189 TYR A C 1
ATOM 1566 O O . TYR A 1 189 ? 1.868 9.061 12.503 1.00 85.25 189 TYR A O 1
ATOM 1574 N N . VAL A 1 190 ? 3.345 9.481 10.864 1.00 84.00 190 VAL A N 1
ATOM 1575 C CA . VAL A 1 190 ? 3.714 8.079 10.637 1.00 84.00 190 VAL A CA 1
ATOM 1576 C C . VAL A 1 190 ? 5.156 7.894 11.077 1.00 84.00 190 VAL A C 1
ATOM 1578 O O . VAL A 1 190 ? 6.062 8.491 10.498 1.00 84.00 190 VAL A O 1
ATOM 1581 N N . TYR A 1 191 ? 5.379 7.080 12.103 1.00 79.06 191 TYR A N 1
ATOM 1582 C CA . TYR A 1 191 ? 6.719 6.817 12.621 1.00 79.06 191 TYR A CA 1
ATOM 1583 C C . TYR A 1 191 ? 7.408 5.719 11.813 1.00 79.06 191 TYR A C 1
ATOM 1585 O O . TYR A 1 191 ? 6.810 4.694 11.483 1.00 79.06 191 TYR A O 1
ATOM 1593 N N . THR A 1 192 ? 8.680 5.935 11.487 1.00 69.81 192 THR A N 1
ATOM 1594 C CA . THR A 1 192 ? 9.516 4.909 10.859 1.00 69.81 192 THR A CA 1
ATOM 1595 C C . THR A 1 192 ? 10.045 3.931 11.909 1.00 69.81 192 THR A C 1
ATOM 1597 O O . THR A 1 192 ? 10.289 4.313 13.051 1.00 69.81 192 THR A O 1
ATOM 1600 N N . SER A 1 193 ? 10.243 2.665 11.522 1.00 61.19 193 SER A N 1
ATOM 1601 C CA . SER A 1 193 ? 10.631 1.561 12.418 1.00 61.19 193 SER A CA 1
ATOM 1602 C C . SER A 1 193 ? 12.012 1.705 13.075 1.00 61.19 193 SER A C 1
ATOM 1604 O O . SER A 1 193 ? 12.362 0.875 13.905 1.00 61.19 193 SER A O 1
ATOM 1606 N N . GLY A 1 194 ? 12.783 2.748 12.742 1.00 50.97 194 GLY A N 1
ATOM 1607 C CA . GLY A 1 194 ? 13.986 3.123 13.488 1.00 50.97 194 GLY A CA 1
ATOM 1608 C C . GLY A 1 194 ? 15.083 2.053 13.531 1.00 50.97 194 GLY A C 1
ATOM 1609 O O . GLY A 1 194 ? 15.738 1.898 14.552 1.00 50.97 194 GLY A O 1
ATOM 1610 N N . THR A 1 195 ? 15.318 1.308 12.445 1.00 51.81 195 THR A N 1
ATOM 1611 C CA . THR A 1 195 ? 16.309 0.207 12.438 1.00 51.81 195 THR A CA 1
ATOM 1612 C C . THR A 1 195 ? 17.758 0.661 12.664 1.00 51.81 195 THR A C 1
ATOM 1614 O O . THR A 1 195 ? 18.592 -0.145 13.060 1.00 51.81 195 THR A O 1
ATOM 1617 N N . THR A 1 196 ? 18.070 1.943 12.438 1.00 51.91 196 THR A N 1
ATOM 1618 C CA . THR A 1 196 ? 19.421 2.523 12.579 1.00 51.91 196 THR A CA 1
ATOM 1619 C C . THR A 1 196 ? 19.482 3.733 13.525 1.00 51.91 196 THR A C 1
ATOM 1621 O O . THR A 1 196 ? 20.518 4.388 13.620 1.00 51.91 196 THR A O 1
ATOM 1624 N N . GLY A 1 197 ? 18.390 4.050 14.234 1.00 56.72 197 GLY A N 1
ATOM 1625 C CA . GLY A 1 197 ? 18.312 5.176 15.172 1.00 56.72 197 GLY A CA 1
ATOM 1626 C C . GLY A 1 197 ? 16.887 5.449 15.664 1.00 56.72 197 GLY A C 1
ATOM 1627 O O . GLY A 1 197 ? 15.953 4.757 15.270 1.00 56.72 197 GLY A O 1
ATOM 1628 N N . ASN A 1 198 ? 16.707 6.479 16.499 1.00 55.25 198 ASN A N 1
ATOM 1629 C CA . ASN A 1 198 ? 15.397 6.807 17.078 1.00 55.25 198 ASN A CA 1
ATOM 1630 C C . ASN A 1 198 ? 14.304 6.973 15.998 1.00 55.25 198 ASN A C 1
ATOM 1632 O O . ASN A 1 198 ? 14.578 7.585 14.955 1.00 55.25 198 ASN A O 1
ATOM 1636 N N . PRO A 1 199 ? 13.072 6.476 16.239 1.00 65.38 199 PRO A N 1
ATOM 1637 C CA . PRO A 1 199 ? 11.945 6.647 15.328 1.00 65.38 199 PRO A CA 1
ATOM 1638 C C . PRO A 1 199 ? 11.755 8.113 14.933 1.00 65.38 199 PRO A C 1
ATOM 1640 O O . PRO A 1 199 ? 11.668 8.994 15.789 1.00 65.38 199 PRO A O 1
ATOM 1643 N N . LYS A 1 200 ? 11.683 8.383 13.626 1.00 70.88 200 LYS A N 1
ATOM 1644 C CA . LYS A 1 200 ? 11.475 9.741 13.103 1.00 70.88 200 LYS A CA 1
ATOM 1645 C C . LYS A 1 200 ? 10.027 9.889 12.633 1.00 70.88 200 LYS A C 1
ATOM 1647 O O . LYS A 1 200 ? 9.579 9.055 11.840 1.00 70.88 200 LYS A O 1
ATOM 1652 N N . PRO A 1 201 ? 9.297 10.930 13.070 1.00 80.38 201 PRO A N 1
ATOM 1653 C CA . PRO A 1 201 ? 7.932 11.151 12.621 1.00 80.38 201 PRO A CA 1
ATOM 1654 C C . PRO A 1 201 ? 7.918 11.717 11.196 1.00 80.38 201 PRO A C 1
ATOM 1656 O O . PRO A 1 201 ? 8.445 12.797 10.928 1.00 80.38 201 PRO A O 1
ATOM 1659 N N . ALA A 1 202 ? 7.280 11.008 10.269 1.00 81.81 202 ALA A N 1
ATOM 1660 C CA . ALA A 1 202 ? 6.920 11.558 8.971 1.00 81.81 202 ALA A CA 1
ATOM 1661 C C . ALA A 1 202 ? 5.614 12.349 9.107 1.00 81.81 202 ALA A C 1
ATOM 1663 O O . ALA A 1 202 ? 4.562 11.779 9.399 1.00 81.81 202 ALA A O 1
ATOM 1664 N N . VAL A 1 203 ? 5.684 13.660 8.874 1.00 87.88 203 VAL A N 1
ATOM 1665 C CA . VAL A 1 203 ? 4.517 14.553 8.889 1.00 87.88 203 VAL A CA 1
ATOM 1666 C C . VAL A 1 203 ? 3.652 14.283 7.658 1.00 87.88 203 VAL A C 1
ATOM 1668 O O . VAL A 1 203 ? 4.073 14.532 6.522 1.00 87.88 203 VAL A O 1
ATOM 1671 N N . ILE A 1 204 ? 2.432 13.791 7.866 1.00 90.19 204 ILE A N 1
ATOM 1672 C CA . ILE A 1 204 ? 1.465 13.538 6.800 1.00 90.19 204 ILE A CA 1
ATOM 1673 C C . ILE A 1 204 ? 0.370 14.598 6.865 1.00 90.19 204 ILE A C 1
ATOM 1675 O O . ILE A 1 204 ? -0.481 14.599 7.746 1.00 90.19 204 ILE A O 1
ATOM 1679 N N . LYS A 1 205 ? 0.391 15.504 5.887 1.00 91.81 205 LYS A N 1
ATOM 1680 C CA . LYS A 1 205 ? -0.668 16.493 5.650 1.00 91.81 205 LYS A CA 1
ATOM 1681 C C . LYS A 1 205 ? -1.807 15.893 4.827 1.00 91.81 205 LYS A C 1
ATOM 1683 O O . LYS A 1 205 ? -1.577 14.939 4.074 1.00 91.81 205 LYS A O 1
ATOM 1688 N N . HIS A 1 206 ? -2.998 16.488 4.882 1.00 93.00 206 HIS A N 1
ATOM 1689 C CA . HIS A 1 206 ? -4.156 16.026 4.103 1.00 93.00 206 HIS A CA 1
ATOM 1690 C C . HIS A 1 206 ? -3.862 15.890 2.599 1.00 93.00 206 HIS A C 1
ATOM 1692 O O . HIS A 1 206 ? -4.145 14.842 2.014 1.00 93.00 206 HIS A O 1
ATOM 1698 N N . PHE A 1 207 ? -3.220 16.886 1.975 1.00 91.38 207 PHE A N 1
ATOM 1699 C CA . PHE A 1 207 ? -2.877 16.815 0.549 1.00 91.38 207 PHE A CA 1
ATOM 1700 C C . PHE A 1 207 ? -1.921 15.670 0.222 1.00 91.38 207 PHE A C 1
ATOM 1702 O O . PHE A 1 207 ? -2.004 15.076 -0.853 1.00 91.38 207 PHE A O 1
ATOM 1709 N N . ARG A 1 208 ? -1.000 15.354 1.140 1.00 90.88 208 ARG A N 1
ATOM 1710 C CA . ARG A 1 208 ? -0.007 14.295 0.949 1.00 90.88 208 ARG A CA 1
ATOM 1711 C C . ARG A 1 208 ? -0.674 12.929 1.052 1.00 90.88 208 ARG A C 1
ATOM 1713 O O . ARG A 1 208 ? -0.427 12.085 0.195 1.00 90.88 208 ARG A O 1
ATOM 1720 N N . TYR A 1 209 ? -1.557 12.751 2.036 1.00 93.75 209 TYR A N 1
ATOM 1721 C CA . TYR A 1 209 ? -2.402 11.563 2.157 1.00 93.75 209 TYR A CA 1
ATOM 1722 C C . TYR A 1 209 ? -3.221 11.350 0.878 1.00 93.75 209 TYR A C 1
ATOM 1724 O O . TYR A 1 209 ? -3.159 10.282 0.268 1.00 93.75 209 TYR A O 1
ATOM 1732 N N . TYR A 1 210 ? -3.919 12.398 0.423 1.00 93.44 210 TYR A N 1
ATOM 1733 C CA . TYR A 1 210 ? -4.731 12.350 -0.791 1.00 93.44 210 TYR A CA 1
ATOM 1734 C C . TYR A 1 210 ? -3.897 11.976 -2.013 1.00 93.44 210 TYR A C 1
ATOM 1736 O O . TYR A 1 210 ? -4.272 11.082 -2.761 1.00 93.44 210 TYR A O 1
ATOM 1744 N N . PHE A 1 211 ? -2.759 12.644 -2.218 1.00 90.38 211 PHE A N 1
ATOM 1745 C CA . PHE A 1 211 ? -1.890 12.398 -3.364 1.00 90.38 211 PHE A CA 1
ATOM 1746 C C . PHE A 1 211 ? -1.393 10.951 -3.405 1.00 90.38 211 PHE A C 1
ATOM 1748 O O . PHE A 1 211 ? -1.403 10.338 -4.470 1.00 90.38 211 PHE A O 1
ATOM 1755 N N . MET A 1 212 ? -0.996 10.395 -2.256 1.00 89.25 212 MET A N 1
ATOM 1756 C CA . MET A 1 212 ? -0.534 9.010 -2.160 1.00 89.25 212 MET A CA 1
ATOM 1757 C C . MET A 1 212 ? -1.652 8.015 -2.491 1.00 89.25 212 MET A C 1
ATOM 1759 O O . MET A 1 212 ? -1.449 7.134 -3.325 1.00 89.25 212 MET A O 1
ATOM 1763 N N . ALA A 1 213 ? -2.833 8.178 -1.888 1.00 91.69 213 ALA A N 1
ATOM 1764 C CA . ALA A 1 213 ? -3.979 7.306 -2.137 1.00 91.69 213 ALA A CA 1
ATOM 1765 C C . ALA A 1 213 ? -4.493 7.432 -3.583 1.00 91.69 213 ALA A C 1
ATOM 1767 O O . ALA A 1 213 ? -4.605 6.435 -4.294 1.00 91.69 213 ALA A O 1
ATOM 1768 N N . MET A 1 214 ? -4.736 8.660 -4.054 1.00 91.19 214 MET A N 1
ATOM 1769 C CA . MET A 1 214 ? -5.223 8.935 -5.406 1.00 91.19 214 MET A CA 1
ATOM 1770 C C . MET A 1 214 ? -4.226 8.486 -6.473 1.00 91.19 214 MET A C 1
ATOM 1772 O O . MET A 1 214 ? -4.614 7.820 -7.430 1.00 91.19 214 MET A O 1
ATOM 1776 N N . GLY A 1 215 ? -2.942 8.815 -6.312 1.00 86.81 215 GLY A N 1
ATOM 1777 C CA . GLY A 1 215 ? -1.902 8.448 -7.268 1.00 86.81 215 GLY A CA 1
ATOM 1778 C C . GLY A 1 215 ? -1.783 6.934 -7.421 1.00 86.81 215 GLY A C 1
ATOM 1779 O O . GLY A 1 215 ? -1.753 6.435 -8.547 1.00 86.81 215 GLY A O 1
ATOM 1780 N N . ALA A 1 216 ? -1.793 6.201 -6.304 1.00 82.06 216 ALA A N 1
ATOM 1781 C CA . ALA A 1 216 ? -1.793 4.744 -6.317 1.00 82.06 216 ALA A CA 1
ATOM 1782 C C . ALA A 1 216 ? -3.060 4.186 -6.977 1.00 82.06 216 ALA A C 1
ATOM 1784 O O . ALA A 1 216 ? -2.958 3.446 -7.954 1.00 82.06 216 ALA A O 1
ATOM 1785 N N . GLY A 1 217 ? -4.246 4.597 -6.518 1.00 85.00 217 GLY A N 1
ATOM 1786 C CA . GLY A 1 217 ? -5.510 4.083 -7.043 1.00 85.00 217 GLY A CA 1
ATOM 1787 C C . GLY A 1 217 ? -5.677 4.334 -8.542 1.00 85.00 217 GLY A C 1
ATOM 1788 O O . GLY A 1 217 ? -6.006 3.416 -9.284 1.00 85.00 217 GLY A O 1
ATOM 1789 N N . ARG A 1 218 ? -5.339 5.532 -9.040 1.00 85.75 218 ARG A N 1
ATOM 1790 C CA . ARG A 1 218 ? -5.387 5.830 -10.485 1.00 85.75 218 ARG A CA 1
ATOM 1791 C C . ARG A 1 218 ? -4.385 5.012 -11.295 1.00 85.75 218 ARG A C 1
ATOM 1793 O O . ARG A 1 218 ? -4.683 4.679 -12.437 1.00 85.75 218 ARG A O 1
ATOM 1800 N N . SER A 1 219 ? -3.214 4.712 -10.731 1.00 81.69 219 SER A N 1
ATOM 1801 C CA . SER A 1 219 ? -2.180 3.920 -11.412 1.00 81.69 219 SER A CA 1
ATOM 1802 C C . SER A 1 219 ? -2.591 2.462 -11.602 1.00 81.69 219 SER A C 1
ATOM 1804 O O . SER A 1 219 ? -2.177 1.839 -12.576 1.00 81.69 219 SER A O 1
ATOM 1806 N N . PHE A 1 220 ? -3.421 1.948 -10.694 1.00 81.00 220 PHE A N 1
ATOM 1807 C CA . PHE A 1 220 ? -3.976 0.597 -10.740 1.00 81.00 220 PHE A CA 1
ATOM 1808 C C . PHE A 1 220 ? -5.424 0.546 -11.240 1.00 81.00 220 PHE A C 1
ATOM 1810 O O . PHE A 1 220 ? -6.040 -0.510 -11.181 1.00 81.00 220 PHE A O 1
ATOM 1817 N N . GLU A 1 221 ? -5.954 1.669 -11.736 1.00 84.56 221 GLU A N 1
ATOM 1818 C CA . GLU A 1 221 ? -7.333 1.788 -12.228 1.00 84.56 221 GLU A CA 1
ATOM 1819 C C . GLU A 1 221 ? -8.394 1.353 -11.197 1.00 84.56 221 GLU A C 1
ATOM 1821 O O . GLU A 1 221 ? -9.454 0.862 -11.567 1.00 84.56 221 GLU A O 1
ATOM 1826 N N . ILE A 1 222 ? -8.126 1.590 -9.907 1.00 87.06 222 ILE A N 1
ATOM 1827 C CA . ILE A 1 222 ? -9.060 1.316 -8.810 1.00 87.06 222 ILE A CA 1
ATOM 1828 C C . ILE A 1 222 ? -10.338 2.140 -8.990 1.00 87.06 222 ILE A C 1
ATOM 1830 O O . ILE A 1 222 ? -10.306 3.352 -9.240 1.00 87.06 222 ILE A O 1
ATOM 1834 N N . THR A 1 223 ? -11.464 1.461 -8.829 1.00 91.12 223 THR A N 1
ATOM 1835 C CA . THR A 1 223 ? -12.825 1.981 -8.942 1.00 91.12 223 THR A CA 1
ATOM 1836 C C . THR A 1 223 ? -13.560 1.843 -7.618 1.00 91.12 223 THR A C 1
ATOM 1838 O O . THR A 1 223 ? -13.071 1.208 -6.692 1.00 91.12 223 THR A O 1
ATOM 1841 N N . ASP A 1 224 ? -14.759 2.412 -7.512 1.00 95.06 224 ASP A N 1
ATOM 1842 C CA . ASP A 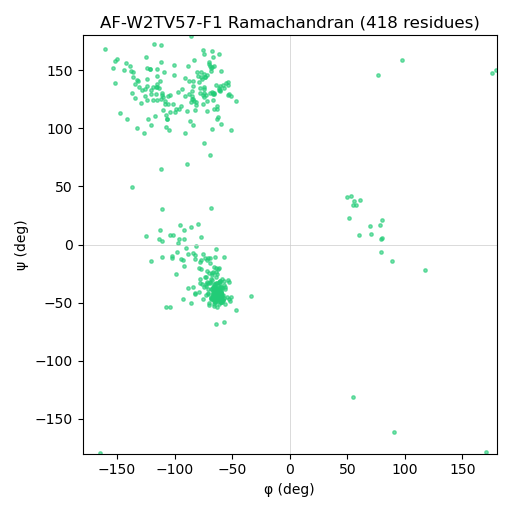1 224 ? -15.609 2.145 -6.355 1.00 95.06 224 ASP A CA 1
ATOM 1843 C C . ASP A 1 224 ? -15.920 0.647 -6.238 1.00 95.06 224 ASP A C 1
ATOM 1845 O O . ASP A 1 224 ? -15.906 0.130 -5.133 1.00 95.06 224 ASP A O 1
ATOM 1849 N N . ASN A 1 225 ? -16.120 -0.102 -7.319 1.00 93.94 225 ASN A N 1
ATOM 1850 C CA . ASN A 1 225 ? -16.466 -1.532 -7.246 1.00 93.94 225 ASN A CA 1
ATOM 1851 C C . ASN A 1 225 ? -15.389 -2.448 -6.640 1.00 93.94 225 ASN A C 1
ATOM 1853 O O . ASN A 1 225 ? -15.682 -3.608 -6.350 1.00 93.94 225 ASN A O 1
ATOM 1857 N N . ASP A 1 226 ? -14.171 -1.953 -6.437 1.00 91.25 226 ASP A N 1
ATOM 1858 C CA . ASP A 1 226 ? -13.080 -2.759 -5.911 1.00 91.25 226 ASP A CA 1
ATOM 1859 C C . ASP A 1 226 ? -13.203 -3.049 -4.409 1.00 91.25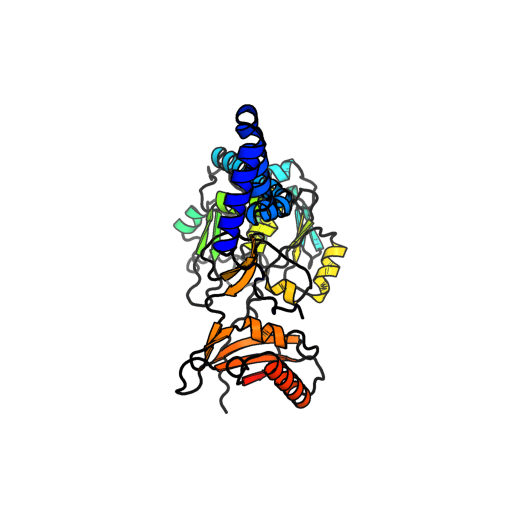 226 ASP A C 1
ATOM 1861 O O . ASP A 1 226 ? -13.675 -2.236 -3.604 1.00 91.25 226 ASP A O 1
ATOM 1865 N N . VAL A 1 227 ? -12.718 -4.235 -4.039 1.00 93.12 227 VAL A N 1
ATOM 1866 C CA . VAL A 1 227 ? -12.623 -4.718 -2.662 1.00 93.12 227 VAL A CA 1
ATOM 1867 C C . VAL A 1 227 ? -11.147 -4.931 -2.343 1.00 93.12 227 VAL A C 1
ATOM 1869 O O . VAL A 1 227 ? -10.499 -5.824 -2.894 1.00 93.12 227 VAL A O 1
ATOM 1872 N N . ILE A 1 228 ? -10.610 -4.086 -1.466 1.00 89.94 228 ILE A N 1
ATOM 1873 C CA . ILE A 1 228 ? -9.190 -4.031 -1.128 1.00 89.94 228 ILE A CA 1
ATOM 1874 C C . ILE A 1 228 ? -8.921 -4.879 0.111 1.00 89.94 228 ILE A C 1
ATOM 1876 O O . ILE A 1 228 ? -9.422 -4.583 1.196 1.00 89.94 228 ILE A O 1
ATOM 1880 N N . TYR A 1 229 ? -8.083 -5.900 -0.034 1.00 89.62 229 TYR A N 1
ATOM 1881 C CA . TYR A 1 229 ? -7.606 -6.702 1.082 1.00 89.62 229 TYR A CA 1
ATOM 1882 C C . TYR A 1 229 ? -6.405 -6.043 1.771 1.00 89.62 229 TYR A C 1
ATOM 1884 O O . TYR A 1 229 ? -5.401 -5.705 1.136 1.00 89.62 229 TYR A O 1
ATOM 1892 N N . ILE A 1 230 ? -6.517 -5.845 3.084 1.00 89.38 230 ILE A N 1
ATOM 1893 C CA . ILE A 1 230 ? -5.555 -5.135 3.923 1.00 89.38 230 ILE A CA 1
ATOM 1894 C C . ILE A 1 230 ? -5.099 -6.072 5.038 1.00 89.38 230 ILE A C 1
ATOM 1896 O O . ILE A 1 230 ? -5.830 -6.346 5.986 1.00 89.38 230 ILE A O 1
ATOM 1900 N N . THR A 1 231 ? -3.858 -6.536 4.939 1.00 83.25 231 THR A N 1
ATOM 1901 C CA . THR A 1 231 ? -3.232 -7.443 5.918 1.00 83.25 231 THR A CA 1
ATOM 1902 C C . THR A 1 231 ? -2.074 -6.803 6.677 1.00 83.25 231 THR A C 1
ATOM 1904 O O . THR A 1 231 ? -1.362 -7.488 7.411 1.00 83.25 231 THR A O 1
ATOM 1907 N N . MET A 1 232 ? -1.834 -5.513 6.437 1.00 80.94 232 MET A N 1
ATOM 1908 C CA . MET A 1 232 ? -0.739 -4.753 7.029 1.00 80.94 232 MET A CA 1
ATOM 1909 C C . MET A 1 232 ? -1.238 -3.902 8.202 1.00 80.94 232 MET A C 1
ATOM 1911 O O . MET A 1 232 ? -2.403 -3.501 8.213 1.00 80.94 232 MET A O 1
ATOM 1915 N N . PRO A 1 233 ? -0.368 -3.564 9.168 1.00 81.81 233 PRO A N 1
ATOM 1916 C CA . PRO A 1 233 ? -0.767 -2.725 10.290 1.00 81.81 233 PRO A CA 1
ATOM 1917 C C . PRO A 1 233 ? -1.172 -1.308 9.861 1.00 81.81 233 PRO A C 1
ATOM 1919 O O . PRO A 1 233 ? -0.474 -0.662 9.077 1.00 81.81 233 PRO A O 1
ATOM 1922 N N . MET A 1 234 ? -2.261 -0.791 10.438 1.00 83.50 234 MET A N 1
ATOM 1923 C CA . MET A 1 234 ? -2.830 0.526 10.100 1.00 83.50 234 MET A CA 1
ATOM 1924 C C . MET A 1 234 ? -1.917 1.715 10.408 1.00 83.50 234 MET A C 1
ATOM 1926 O O . MET A 1 234 ? -2.044 2.759 9.776 1.00 83.50 234 MET A O 1
ATOM 1930 N N . TYR A 1 235 ? -0.974 1.563 11.339 1.00 80.31 235 TYR A N 1
ATOM 1931 C CA . TYR A 1 235 ? 0.017 2.600 11.636 1.00 80.31 235 TYR A CA 1
ATOM 1932 C C . TYR A 1 235 ? 1.057 2.774 10.518 1.00 80.31 235 TYR A C 1
ATOM 1934 O O . TYR A 1 235 ? 1.819 3.738 10.528 1.00 80.31 235 TYR A O 1
ATOM 1942 N N . HIS A 1 236 ? 1.116 1.854 9.549 1.00 81.50 236 HIS A N 1
ATOM 1943 C CA . HIS A 1 236 ? 2.013 1.964 8.410 1.00 81.50 236 HIS A CA 1
ATOM 1944 C C . HIS A 1 236 ? 1.337 2.677 7.234 1.00 81.50 236 HIS A C 1
ATOM 1946 O O . HIS A 1 236 ? 0.165 2.445 6.933 1.00 81.50 236 HIS A O 1
ATOM 1952 N N . SER A 1 237 ? 2.105 3.489 6.501 1.00 83.69 237 SER A N 1
ATOM 1953 C CA . SER A 1 237 ? 1.615 4.251 5.343 1.00 83.69 237 SER A CA 1
ATOM 1954 C C . SER A 1 237 ? 0.991 3.368 4.263 1.00 83.69 237 SER A C 1
ATOM 1956 O O . SER A 1 237 ? 0.043 3.775 3.600 1.00 83.69 237 SER A O 1
ATOM 1958 N N . ALA A 1 238 ? 1.475 2.137 4.113 1.00 81.75 238 ALA A N 1
ATOM 1959 C CA . ALA A 1 238 ? 0.864 1.183 3.209 1.00 81.75 238 ALA A CA 1
ATOM 1960 C C . ALA A 1 238 ? -0.618 0.971 3.581 1.00 81.75 238 ALA A C 1
ATOM 1962 O O . ALA A 1 238 ? -1.496 1.408 2.831 1.00 81.75 238 ALA A O 1
ATOM 1963 N N . ALA A 1 239 ? -0.903 0.376 4.739 1.00 85.62 239 ALA A N 1
ATOM 1964 C CA . ALA A 1 239 ? -2.266 0.005 5.112 1.00 85.62 239 ALA A CA 1
ATOM 1965 C C . ALA A 1 239 ? -3.129 1.239 5.412 1.00 85.62 239 ALA A C 1
ATOM 1967 O O . ALA A 1 239 ? -4.210 1.399 4.844 1.00 85.62 239 ALA A O 1
ATOM 1968 N N . GLY A 1 240 ? -2.623 2.142 6.256 1.00 88.00 240 GLY A N 1
ATOM 1969 C CA . GLY A 1 240 ? -3.372 3.298 6.745 1.00 88.00 240 GLY A CA 1
ATOM 1970 C C . GLY A 1 240 ? -3.568 4.411 5.716 1.00 88.00 240 GLY A C 1
ATOM 1971 O O . GLY A 1 240 ? -4.567 5.124 5.793 1.00 88.00 240 GLY A O 1
ATOM 1972 N N . ILE A 1 241 ? -2.656 4.571 4.744 1.00 90.69 241 ILE A N 1
ATOM 1973 C CA . ILE A 1 241 ? -2.774 5.615 3.708 1.00 90.69 241 ILE A CA 1
ATOM 1974 C C . ILE A 1 241 ? -3.218 5.036 2.376 1.00 90.69 241 ILE A C 1
ATOM 1976 O O . ILE A 1 241 ? -4.186 5.525 1.817 1.00 90.69 241 ILE A O 1
ATOM 1980 N N . MET A 1 242 ? -2.556 4.021 1.823 1.00 87.19 242 MET A N 1
ATOM 1981 C CA . MET A 1 242 ? -2.965 3.542 0.495 1.00 87.19 242 MET A CA 1
ATOM 1982 C C . MET A 1 242 ? -4.147 2.570 0.571 1.00 87.19 242 MET A C 1
ATOM 1984 O O . MET A 1 242 ? -5.052 2.675 -0.252 1.00 87.19 242 MET A O 1
ATOM 1988 N N . GLY A 1 243 ? -4.161 1.650 1.542 1.00 89.25 243 GLY A N 1
ATOM 1989 C CA . GLY A 1 243 ? -5.268 0.709 1.735 1.00 89.25 243 GLY A CA 1
ATOM 1990 C C . GLY A 1 243 ? -6.555 1.444 2.108 1.00 89.25 243 GLY A C 1
ATOM 1991 O O . GLY A 1 243 ? -7.475 1.556 1.301 1.00 89.25 243 GLY A O 1
ATOM 1992 N N . ILE A 1 244 ? -6.584 2.034 3.303 1.00 93.81 244 ILE A N 1
ATOM 1993 C CA . ILE A 1 244 ? -7.738 2.805 3.790 1.00 93.81 244 ILE A CA 1
ATOM 1994 C C . ILE A 1 244 ? -7.987 4.071 2.968 1.00 93.81 244 ILE A C 1
ATOM 1996 O O . ILE A 1 244 ? -9.139 4.428 2.724 1.00 93.81 244 ILE A O 1
ATOM 2000 N N . GLY A 1 245 ? -6.949 4.731 2.457 1.00 94.56 245 GLY A N 1
ATOM 2001 C CA . GLY A 1 245 ? -7.164 5.898 1.605 1.00 94.56 245 GLY A CA 1
ATOM 2002 C C . GLY A 1 245 ? -7.828 5.552 0.278 1.00 94.56 245 GLY A C 1
ATOM 2003 O O . GLY A 1 245 ? -8.509 6.414 -0.268 1.00 94.56 245 GLY A O 1
ATOM 2004 N N . SER A 1 246 ? -7.729 4.309 -0.214 1.00 92.44 246 SER A N 1
ATOM 2005 C CA . SER A 1 246 ? -8.525 3.876 -1.371 1.00 92.44 246 SER A CA 1
ATOM 2006 C C . SER A 1 246 ? -10.025 3.892 -1.051 1.00 92.44 246 SER A C 1
ATOM 2008 O O . SER A 1 246 ? -10.807 4.443 -1.827 1.00 92.44 246 SER A O 1
ATOM 2010 N N . MET A 1 247 ? -10.415 3.417 0.139 1.00 96.12 247 MET A N 1
ATOM 2011 C CA . MET A 1 247 ? -11.802 3.467 0.627 1.00 96.12 247 MET A CA 1
ATOM 2012 C C . MET A 1 247 ? -12.294 4.910 0.765 1.00 96.12 247 MET A C 1
ATOM 2014 O O . MET A 1 247 ? -13.417 5.221 0.367 1.00 96.12 247 MET A O 1
ATOM 2018 N N . ILE A 1 248 ? -11.449 5.802 1.287 1.00 96.12 248 ILE A N 1
ATOM 2019 C CA . ILE A 1 248 ? -11.801 7.212 1.489 1.00 96.12 248 ILE A CA 1
ATOM 2020 C C . ILE A 1 248 ? -11.897 7.983 0.165 1.00 96.12 248 ILE A C 1
ATOM 2022 O O . ILE A 1 248 ? -12.803 8.792 -0.010 1.00 96.12 248 ILE A O 1
ATOM 2026 N N . VAL A 1 249 ? -10.965 7.766 -0.766 1.00 95.06 249 VAL A N 1
ATOM 2027 C CA . VAL A 1 249 ? -10.848 8.578 -1.988 1.00 95.06 249 VAL A CA 1
ATOM 2028 C C . VAL A 1 249 ? -11.711 8.049 -3.132 1.00 95.06 249 VAL A C 1
ATOM 2030 O O . VAL A 1 249 ? -12.253 8.847 -3.897 1.00 95.06 249 VAL A O 1
ATOM 2033 N N . PHE A 1 250 ? -11.827 6.727 -3.270 1.00 94.75 250 PHE A N 1
ATOM 2034 C CA . PHE A 1 250 ? -12.492 6.085 -4.408 1.00 94.75 250 PHE A CA 1
ATOM 2035 C C . PHE A 1 250 ? -13.805 5.396 -4.052 1.00 94.75 250 PHE A C 1
ATOM 2037 O O . PHE A 1 250 ? -14.534 5.016 -4.963 1.00 94.75 250 PHE A O 1
ATOM 2044 N N . GLY A 1 251 ? -14.127 5.234 -2.767 1.00 96.50 251 GLY A N 1
ATOM 2045 C CA . GLY A 1 251 ? -15.354 4.552 -2.367 1.00 96.50 251 GLY A CA 1
ATOM 2046 C C . GLY A 1 251 ? -15.257 3.018 -2.406 1.00 96.50 251 GLY A C 1
ATOM 2047 O O . GLY A 1 251 ? -16.292 2.365 -2.524 1.00 96.50 251 GLY A O 1
ATOM 2048 N N . THR A 1 252 ? -14.050 2.436 -2.366 1.00 96.44 252 THR A N 1
ATOM 2049 C CA . THR A 1 252 ? -13.819 0.972 -2.345 1.00 96.44 252 THR A CA 1
ATOM 2050 C C . THR A 1 252 ? -14.239 0.332 -1.025 1.00 96.44 252 THR A C 1
ATOM 2052 O O . THR A 1 252 ? -14.161 0.977 0.013 1.00 96.44 252 THR A O 1
ATOM 2055 N N . SER A 1 253 ? -14.526 -0.967 -1.003 1.00 97.44 253 SER A N 1
ATOM 2056 C CA . SER A 1 253 ? -14.656 -1.703 0.267 1.00 97.44 253 SER A CA 1
ATOM 2057 C C . SER A 1 253 ? -13.288 -2.163 0.785 1.00 97.44 253 SER A C 1
ATOM 2059 O O . SER A 1 253 ? -12.453 -2.606 0.003 1.00 97.44 253 SER A O 1
ATOM 2061 N N . ALA A 1 254 ? -13.048 -2.096 2.093 1.00 96.19 254 ALA A N 1
ATOM 2062 C CA . ALA A 1 254 ? -11.826 -2.564 2.742 1.00 96.19 254 ALA A CA 1
ATOM 2063 C C . ALA A 1 254 ? -12.087 -3.844 3.549 1.00 96.19 254 ALA A C 1
ATOM 2065 O O . ALA A 1 254 ? -12.923 -3.863 4.450 1.00 96.19 254 ALA A O 1
ATOM 2066 N N . VAL A 1 255 ? -11.348 -4.912 3.260 1.00 95.44 255 VAL A N 1
ATOM 2067 C CA . VAL A 1 255 ? -11.348 -6.154 4.046 1.00 95.44 255 VAL A CA 1
ATOM 2068 C C . VAL A 1 255 ? -10.071 -6.173 4.872 1.00 95.44 255 VAL A C 1
ATOM 2070 O O . VAL A 1 255 ? -8.977 -6.230 4.318 1.00 95.44 255 VAL A O 1
ATOM 2073 N N . ILE A 1 256 ? -10.197 -6.090 6.191 1.00 94.00 256 ILE A N 1
ATOM 2074 C CA . ILE A 1 256 ? -9.084 -5.867 7.112 1.00 94.00 256 ILE A CA 1
ATOM 2075 C C . ILE A 1 256 ? -8.832 -7.143 7.906 1.00 94.00 256 ILE A C 1
ATOM 2077 O O . ILE A 1 256 ? -9.738 -7.673 8.549 1.00 94.00 256 ILE A O 1
ATOM 2081 N N . ARG A 1 257 ? -7.584 -7.608 7.883 1.00 88.88 257 ARG A N 1
ATOM 2082 C CA . ARG A 1 257 ? -7.100 -8.714 8.705 1.00 88.88 257 ARG A CA 1
ATOM 2083 C C . ARG A 1 257 ? -6.121 -8.195 9.749 1.00 88.88 257 ARG A C 1
ATOM 2085 O O . ARG A 1 257 ? -5.137 -7.543 9.402 1.00 88.88 257 ARG A O 1
ATOM 2092 N N . LYS A 1 258 ? -6.346 -8.541 11.017 1.00 86.00 258 LYS A N 1
ATOM 2093 C CA . LYS A 1 258 ? -5.520 -8.105 12.155 1.00 86.00 258 LYS A CA 1
ATOM 2094 C C . LYS A 1 258 ? -4.069 -8.572 12.047 1.00 86.00 258 LYS A C 1
ATOM 2096 O O . LYS A 1 258 ? -3.156 -7.836 12.416 1.00 86.00 258 LYS A O 1
ATOM 2101 N N . LYS A 1 259 ? -3.847 -9.796 11.554 1.00 81.69 259 LYS A N 1
ATOM 2102 C CA . LYS A 1 259 ? -2.506 -10.374 11.367 1.00 81.69 259 LYS A CA 1
ATOM 2103 C C . LYS A 1 259 ? -2.388 -11.091 10.028 1.00 81.69 259 LYS A C 1
ATOM 2105 O O . LYS A 1 259 ? -3.202 -11.960 9.709 1.00 81.69 259 LYS A O 1
ATOM 2110 N N . PHE A 1 260 ? -1.331 -10.780 9.279 1.00 80.19 260 PHE A N 1
ATOM 2111 C CA . PHE A 1 260 ? -1.013 -11.466 8.029 1.00 80.19 260 PHE A CA 1
ATOM 2112 C C . PHE A 1 260 ? -0.938 -12.991 8.216 1.00 80.19 260 PHE A C 1
ATOM 2114 O O . PHE A 1 260 ? -0.359 -13.493 9.181 1.00 80.19 260 PHE 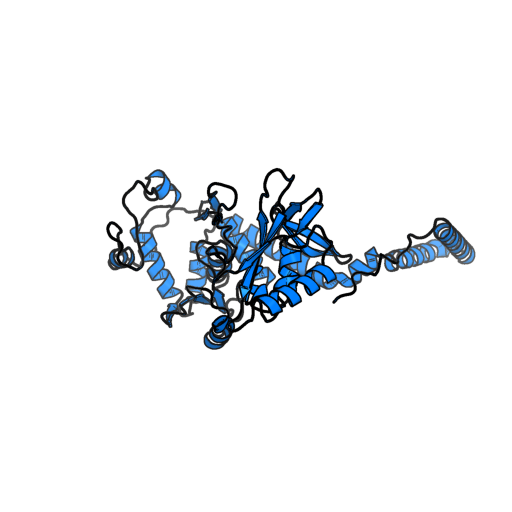A O 1
ATOM 2121 N N . SER A 1 261 ? -1.518 -13.731 7.270 1.00 77.62 261 SER A N 1
ATOM 2122 C CA . SER A 1 261 ? -1.508 -15.192 7.240 1.00 77.62 261 SER A CA 1
ATOM 2123 C C . SER A 1 261 ? -1.343 -15.664 5.800 1.00 77.62 261 SER A C 1
ATOM 2125 O O . SER A 1 261 ? -2.279 -15.571 5.010 1.00 77.62 261 SER A O 1
ATOM 2127 N N . ALA A 1 262 ? -0.165 -16.194 5.461 1.00 69.00 262 ALA A N 1
ATOM 2128 C CA . ALA A 1 262 ? 0.116 -16.681 4.109 1.00 69.00 262 ALA A CA 1
ATOM 2129 C C . ALA A 1 262 ? -0.836 -17.821 3.694 1.00 69.00 262 ALA A C 1
ATOM 2131 O O . ALA A 1 262 ? -1.368 -17.817 2.588 1.00 69.00 262 ALA A O 1
ATOM 2132 N N . SER A 1 263 ? -1.123 -18.754 4.609 1.00 74.12 263 SER A N 1
ATOM 2133 C CA . SER A 1 263 ? -1.990 -19.914 4.354 1.00 74.12 263 SER A CA 1
ATOM 2134 C C . SER A 1 263 ? -3.473 -19.567 4.177 1.00 74.12 263 SER A C 1
ATOM 2136 O O . SER A 1 263 ? -4.206 -20.324 3.535 1.00 74.12 263 SER A O 1
ATOM 2138 N N . ASN A 1 264 ? -3.929 -18.436 4.728 1.00 82.19 264 ASN A N 1
ATOM 2139 C CA . ASN A 1 264 ? -5.309 -17.968 4.583 1.00 82.19 264 ASN A CA 1
ATOM 2140 C C . ASN A 1 264 ? -5.466 -16.844 3.559 1.00 82.19 264 ASN A C 1
ATOM 2142 O O . ASN A 1 264 ? -6.591 -16.590 3.151 1.00 82.19 264 ASN A O 1
ATOM 2146 N N . PHE A 1 265 ? -4.375 -16.234 3.086 1.00 78.81 265 PHE A N 1
ATOM 2147 C CA . PHE A 1 265 ? -4.406 -15.069 2.199 1.00 78.81 265 PHE A CA 1
ATOM 2148 C C . PHE A 1 265 ? -5.390 -15.239 1.033 1.00 78.81 265 PHE A C 1
ATOM 2150 O O . PHE A 1 265 ? -6.334 -14.469 0.891 1.00 78.81 265 PHE A O 1
ATOM 2157 N N . TRP A 1 266 ? -5.230 -16.307 0.248 1.00 78.56 266 TRP A N 1
ATOM 2158 C CA . TRP A 1 266 ? -6.106 -16.576 -0.893 1.00 78.56 266 TRP A CA 1
ATOM 2159 C C . TRP A 1 266 ? -7.509 -17.031 -0.493 1.00 78.56 266 TRP A C 1
ATOM 2161 O O . TRP A 1 266 ? -8.473 -16.701 -1.179 1.00 78.56 266 TRP A O 1
ATOM 2171 N N . LYS A 1 267 ? -7.641 -17.755 0.625 1.00 87.69 267 LYS A N 1
ATOM 2172 C CA . LYS A 1 267 ? -8.945 -18.200 1.138 1.00 87.69 267 LYS A CA 1
ATOM 2173 C C . LYS A 1 267 ? -9.801 -17.002 1.532 1.00 87.69 267 LYS A C 1
ATOM 2175 O O . LYS A 1 267 ? -10.978 -16.962 1.190 1.00 87.69 267 LYS A O 1
ATOM 2180 N N . ASP A 1 268 ? -9.197 -16.021 2.193 1.00 86.50 268 ASP A N 1
ATOM 2181 C CA . ASP A 1 268 ? -9.851 -14.772 2.565 1.00 86.50 268 ASP A CA 1
ATOM 2182 C C . ASP A 1 268 ? -10.205 -13.960 1.316 1.00 86.50 268 ASP A C 1
ATOM 2184 O O . ASP A 1 268 ? -11.353 -13.546 1.174 1.00 86.50 268 ASP A O 1
ATOM 2188 N N . CYS A 1 269 ? -9.269 -13.801 0.371 1.00 83.75 269 CYS A N 1
ATOM 2189 C CA . CYS A 1 269 ? -9.537 -13.093 -0.883 1.00 83.75 269 CYS A CA 1
ATOM 2190 C C . CYS A 1 269 ? -10.747 -13.668 -1.629 1.00 83.75 269 CYS A C 1
ATOM 2192 O O . CYS A 1 269 ? -11.608 -12.911 -2.066 1.00 83.75 269 CYS A O 1
ATOM 2194 N N . VAL A 1 270 ? -10.847 -14.996 -1.736 1.00 85.75 270 VAL A N 1
ATOM 2195 C CA . VAL A 1 270 ? -11.996 -15.656 -2.372 1.00 85.75 270 VAL A CA 1
ATOM 2196 C C . VAL A 1 270 ? -13.261 -15.484 -1.530 1.00 85.75 270 VAL A C 1
ATOM 2198 O O . VAL A 1 270 ? -14.297 -15.095 -2.055 1.00 85.75 270 VAL A O 1
ATOM 2201 N N . LYS A 1 271 ? -13.188 -15.718 -0.214 1.00 93.00 271 LYS A N 1
ATOM 2202 C CA . LYS A 1 271 ? -14.342 -15.628 0.698 1.00 93.00 271 LYS A CA 1
ATOM 2203 C C . LYS A 1 271 ? -14.982 -14.239 0.713 1.00 93.00 271 LYS A C 1
ATOM 2205 O O . LYS A 1 271 ? -16.199 -14.129 0.854 1.00 93.00 271 LYS A O 1
ATOM 2210 N N . PHE A 1 272 ? -14.172 -13.190 0.614 1.00 91.06 272 PHE A N 1
ATOM 2211 C CA . PHE A 1 272 ? -14.626 -11.802 0.677 1.00 91.06 272 PHE A CA 1
ATOM 2212 C C . PHE A 1 272 ? -14.667 -11.107 -0.691 1.00 91.06 272 PHE A C 1
ATOM 2214 O O . PHE A 1 272 ? -14.944 -9.911 -0.738 1.00 91.06 272 PHE A O 1
ATOM 2221 N N . ASN A 1 273 ? -14.456 -11.843 -1.791 1.00 89.81 273 ASN A N 1
ATOM 2222 C CA . ASN A 1 273 ? -14.434 -11.320 -3.162 1.00 89.81 273 ASN A CA 1
ATOM 2223 C C . ASN A 1 273 ? -13.461 -10.141 -3.347 1.00 89.81 273 ASN A C 1
ATOM 2225 O O . ASN A 1 273 ? -13.787 -9.150 -3.999 1.00 89.81 273 ASN A O 1
ATOM 2229 N N . CYS A 1 274 ? -12.271 -10.232 -2.752 1.00 86.12 274 CYS A N 1
ATOM 2230 C CA . CYS A 1 274 ? -11.243 -9.205 -2.874 1.00 86.12 274 CYS A CA 1
ATOM 2231 C C . CYS A 1 274 ? -10.744 -9.116 -4.322 1.00 86.12 274 CYS A C 1
ATOM 2233 O O . CYS A 1 274 ? -10.346 -10.124 -4.908 1.00 86.12 274 CYS A O 1
ATOM 2235 N N . THR A 1 275 ? -10.720 -7.908 -4.882 1.00 83.19 275 THR A N 1
ATOM 2236 C CA . THR A 1 275 ? -10.263 -7.643 -6.258 1.00 83.19 275 THR A CA 1
ATOM 2237 C C . THR A 1 275 ? -8.825 -7.140 -6.306 1.00 83.19 275 THR A C 1
ATOM 2239 O O . THR A 1 275 ? -8.124 -7.348 -7.295 1.00 83.19 275 THR A O 1
ATOM 2242 N N . ALA A 1 276 ? -8.354 -6.527 -5.219 1.00 82.56 276 ALA A N 1
ATOM 2243 C CA . ALA A 1 276 ? -6.982 -6.069 -5.078 1.00 82.56 276 ALA A CA 1
ATOM 2244 C C . ALA A 1 276 ? -6.483 -6.278 -3.645 1.00 82.56 276 ALA A C 1
ATOM 2246 O O . ALA A 1 276 ? -7.253 -6.328 -2.690 1.00 82.56 276 ALA A O 1
ATOM 2247 N N . SER A 1 277 ? -5.169 -6.377 -3.486 1.00 82.38 277 SER A N 1
ATOM 2248 C CA . SER A 1 277 ? -4.508 -6.399 -2.184 1.00 82.38 277 SER A CA 1
ATOM 2249 C C . SER A 1 277 ? -3.298 -5.497 -2.241 1.00 82.38 277 SER A C 1
ATOM 2251 O O . SER A 1 277 ? -2.642 -5.365 -3.277 1.00 82.38 277 SER A O 1
ATOM 2253 N N . GLN A 1 278 ? -2.972 -4.899 -1.108 1.00 71.12 278 GLN A N 1
ATOM 2254 C CA . GLN A 1 278 ? -1.751 -4.134 -1.012 1.00 71.12 278 GLN A CA 1
ATOM 2255 C C . GLN A 1 278 ? -0.504 -5.025 -1.003 1.00 71.12 278 GLN A C 1
ATOM 2257 O O . GLN A 1 278 ? -0.504 -6.116 -0.435 1.00 71.12 278 GLN A O 1
ATOM 2262 N N . TYR A 1 279 ? 0.568 -4.508 -1.605 1.00 62.16 279 TYR A N 1
ATOM 2263 C CA . TYR A 1 279 ? 1.857 -5.165 -1.747 1.00 62.16 279 TYR A CA 1
ATOM 2264 C C . TYR A 1 279 ? 2.995 -4.391 -1.062 1.00 62.16 279 TYR A C 1
ATOM 2266 O O . TYR A 1 279 ? 3.135 -3.183 -1.253 1.00 62.16 279 TYR A O 1
ATOM 2274 N N . ILE A 1 280 ? 3.851 -5.116 -0.338 1.00 60.31 280 ILE A N 1
ATOM 2275 C CA . ILE A 1 280 ? 5.214 -4.720 0.045 1.00 60.31 280 ILE A CA 1
ATOM 2276 C C . ILE A 1 280 ? 6.122 -5.919 -0.273 1.00 60.31 280 ILE A C 1
ATOM 2278 O O . ILE A 1 280 ? 5.704 -7.054 -0.052 1.00 60.31 280 ILE A O 1
ATOM 2282 N N . GLY A 1 281 ? 7.341 -5.663 -0.773 1.00 46.03 281 GLY A N 1
ATOM 2283 C CA . GLY A 1 281 ? 8.311 -6.641 -1.307 1.00 46.03 281 GLY A CA 1
ATOM 2284 C C . GLY A 1 281 ? 8.344 -8.031 -0.660 1.00 46.03 281 GLY A C 1
ATOM 2285 O O . GLY A 1 281 ? 8.336 -9.037 -1.365 1.00 46.03 281 GLY A O 1
ATOM 2286 N N . GLU A 1 282 ? 8.311 -8.094 0.670 1.00 49.00 282 GLU A N 1
ATOM 2287 C CA . GLU A 1 282 ? 8.422 -9.343 1.430 1.00 49.00 282 GLU A CA 1
ATOM 2288 C C . GLU A 1 282 ? 7.214 -10.289 1.260 1.00 49.00 282 GLU A C 1
ATOM 2290 O O . GLU A 1 282 ? 7.363 -11.506 1.326 1.00 49.00 282 GLU A O 1
ATOM 2295 N N . ILE A 1 283 ? 6.017 -9.771 0.952 1.00 39.72 283 ILE A N 1
ATOM 2296 C CA . ILE A 1 283 ? 4.803 -10.592 0.775 1.00 39.72 283 ILE A CA 1
ATOM 2297 C C . ILE A 1 283 ? 4.911 -11.491 -0.471 1.00 39.72 283 ILE A C 1
ATOM 2299 O O . ILE A 1 283 ? 4.399 -12.610 -0.460 1.00 39.72 283 ILE A O 1
ATOM 2303 N N . CYS A 1 284 ? 5.635 -11.068 -1.517 1.00 38.53 284 CYS A N 1
ATOM 2304 C CA . CYS A 1 284 ? 5.856 -11.906 -2.701 1.00 38.53 284 CYS A CA 1
ATOM 2305 C C . CYS A 1 284 ? 6.917 -12.994 -2.521 1.00 38.53 284 CYS A C 1
ATOM 2307 O O . CYS A 1 284 ? 6.918 -13.939 -3.310 1.00 38.53 284 CYS A O 1
ATOM 2309 N N . ARG A 1 285 ? 7.765 -12.931 -1.479 1.00 44.06 285 ARG A N 1
ATOM 2310 C CA . ARG A 1 285 ? 8.576 -14.105 -1.101 1.00 44.06 285 ARG A CA 1
ATOM 2311 C C . ARG A 1 285 ? 7.681 -15.267 -0.674 1.00 44.06 285 ARG A C 1
ATOM 2313 O O . ARG A 1 285 ? 7.997 -16.416 -0.946 1.00 44.06 285 ARG A O 1
ATOM 2320 N N . LEU A 1 286 ? 6.538 -14.959 -0.057 1.00 39.66 286 LEU A N 1
ATOM 2321 C CA . LEU A 1 286 ? 5.589 -15.946 0.462 1.00 39.66 286 LEU A CA 1
ATOM 2322 C C . LEU A 1 286 ? 4.460 -16.289 -0.532 1.00 39.66 286 LEU A C 1
ATOM 2324 O O . LEU A 1 286 ? 3.740 -17.261 -0.311 1.00 39.66 286 LEU A O 1
ATOM 2328 N N . VAL A 1 287 ? 4.289 -15.513 -1.615 1.00 36.97 287 VAL A N 1
ATOM 2329 C CA . VAL A 1 287 ? 3.219 -15.676 -2.619 1.00 36.97 287 VAL A CA 1
ATOM 2330 C C . VAL A 1 287 ? 3.708 -15.263 -4.029 1.00 36.97 287 VAL A C 1
ATOM 2332 O O . VAL A 1 287 ? 3.949 -14.078 -4.263 1.00 36.97 287 VAL A O 1
ATOM 2335 N N . PRO A 1 288 ? 3.844 -16.180 -5.009 1.00 30.66 288 PRO A N 1
ATOM 2336 C CA . PRO A 1 288 ? 4.485 -15.864 -6.292 1.00 30.66 288 PRO A CA 1
ATOM 2337 C C . PRO A 1 288 ? 3.635 -14.964 -7.221 1.00 30.66 288 PRO A C 1
ATOM 2339 O O . PRO A 1 288 ? 2.492 -15.286 -7.537 1.00 30.66 288 PRO A O 1
ATOM 2342 N N . GLY A 1 289 ? 4.226 -13.864 -7.725 1.00 31.47 289 GLY A N 1
ATOM 2343 C CA . GLY A 1 289 ? 3.647 -12.949 -8.730 1.00 31.47 289 GLY A CA 1
ATOM 2344 C C . GLY A 1 289 ? 4.578 -11.768 -9.093 1.00 31.47 289 GLY A C 1
ATOM 2345 O O . GLY A 1 289 ? 5.405 -11.364 -8.284 1.00 31.47 289 GLY A O 1
ATOM 2346 N N . ARG A 1 290 ? 4.503 -11.230 -10.327 1.00 29.78 290 ARG A N 1
ATOM 2347 C CA . ARG A 1 290 ? 5.392 -10.158 -10.862 1.00 29.78 290 ARG A CA 1
ATOM 2348 C C . ARG A 1 290 ? 4.891 -8.744 -10.538 1.00 29.78 290 ARG A C 1
ATOM 2350 O O . ARG A 1 290 ? 3.697 -8.499 -10.674 1.00 29.78 290 ARG A O 1
ATOM 2357 N N . ILE A 1 291 ? 5.790 -7.801 -10.206 1.00 32.22 291 ILE A N 1
ATOM 2358 C CA . ILE A 1 291 ? 5.422 -6.441 -9.745 1.00 32.22 291 ILE A CA 1
ATOM 2359 C C . ILE A 1 291 ? 6.292 -5.319 -10.346 1.00 32.22 291 ILE A C 1
ATOM 2361 O O . ILE A 1 291 ? 7.473 -5.519 -10.614 1.00 32.22 291 ILE A O 1
ATOM 2365 N N . PHE A 1 292 ? 5.683 -4.133 -10.516 1.00 29.64 292 PHE A N 1
ATOM 2366 C CA . PHE A 1 292 ? 6.280 -2.843 -10.904 1.00 29.64 292 PHE A CA 1
ATOM 2367 C C . PHE A 1 292 ? 5.719 -1.690 -10.037 1.00 29.64 292 PHE A C 1
ATOM 2369 O O . PHE A 1 292 ? 4.530 -1.727 -9.740 1.00 29.64 292 PHE A O 1
ATOM 2376 N N . ILE A 1 293 ? 6.543 -0.678 -9.687 1.00 28.52 293 ILE A N 1
ATOM 2377 C CA . ILE A 1 293 ? 6.252 0.786 -9.559 1.00 28.52 293 ILE A CA 1
ATOM 2378 C C . ILE A 1 293 ? 7.498 1.530 -9.024 1.00 28.52 293 ILE A C 1
ATOM 2380 O O . ILE A 1 293 ? 8.236 0.984 -8.209 1.00 28.52 293 ILE A O 1
ATOM 2384 N N . VAL A 1 294 ? 7.699 2.794 -9.438 1.00 25.91 294 VAL A N 1
ATOM 2385 C CA . VAL A 1 294 ? 8.691 3.730 -8.864 1.00 25.91 294 VAL A CA 1
ATOM 2386 C C . VAL A 1 294 ? 8.059 5.089 -8.544 1.00 25.91 294 VAL A C 1
ATOM 2388 O O . VAL A 1 294 ? 7.352 5.662 -9.369 1.00 25.91 294 VAL A O 1
ATOM 2391 N N . MET A 1 295 ? 8.383 5.621 -7.361 1.00 23.55 295 MET A N 1
ATOM 2392 C CA . MET A 1 295 ? 8.260 7.032 -6.977 1.00 23.55 295 MET A CA 1
ATOM 2393 C C . MET A 1 295 ? 9.635 7.496 -6.473 1.00 23.55 295 MET A C 1
ATOM 2395 O O . MET A 1 295 ? 10.284 6.773 -5.721 1.00 23.55 295 MET A O 1
ATOM 2399 N N . VAL A 1 296 ? 10.113 8.665 -6.912 1.00 28.30 296 VAL A N 1
ATOM 2400 C CA . VAL A 1 296 ? 11.484 9.121 -6.621 1.00 28.30 296 VAL A CA 1
ATOM 2401 C C . VAL A 1 296 ? 11.529 9.858 -5.280 1.00 28.30 296 VAL A C 1
ATOM 2403 O O . VAL A 1 296 ? 11.093 11.000 -5.166 1.00 28.30 296 VAL A O 1
ATOM 2406 N N . PHE A 1 297 ? 12.095 9.189 -4.279 1.00 31.17 297 PHE A N 1
ATOM 2407 C CA . PHE A 1 297 ? 12.709 9.764 -3.081 1.00 31.17 297 PHE A CA 1
ATOM 2408 C C . PHE A 1 297 ? 14.145 9.218 -3.016 1.00 31.17 297 PHE A C 1
ATOM 2410 O O . PHE A 1 297 ? 14.433 8.204 -3.651 1.00 31.17 297 PHE A O 1
ATOM 2417 N N . ALA A 1 298 ? 15.055 9.838 -2.258 1.00 40.09 298 ALA A N 1
ATOM 2418 C CA . ALA A 1 298 ? 16.319 9.183 -1.909 1.00 40.09 298 ALA A CA 1
ATOM 2419 C C . ALA A 1 298 ? 16.014 8.019 -0.946 1.00 40.09 298 ALA A C 1
ATOM 2421 O O . ALA A 1 298 ? 16.141 8.158 0.265 1.00 40.09 298 ALA A O 1
ATOM 2422 N N . SER A 1 299 ? 15.515 6.904 -1.485 1.00 51.16 299 SER A N 1
ATOM 2423 C CA . SER A 1 299 ? 15.005 5.770 -0.709 1.00 51.16 299 SER A CA 1
ATOM 2424 C C . SER A 1 299 ? 16.114 4.905 -0.116 1.00 51.16 299 SER A C 1
ATOM 2426 O O . SER A 1 299 ? 15.849 4.077 0.745 1.00 51.16 299 SER A O 1
ATOM 2428 N N . GLY A 1 300 ? 17.355 5.091 -0.577 1.00 54.62 300 GLY A N 1
ATOM 2429 C CA . GLY A 1 300 ? 18.454 4.174 -0.294 1.00 54.62 300 GLY A CA 1
ATOM 2430 C C . GLY A 1 300 ? 18.426 2.926 -1.178 1.00 54.62 300 GLY A C 1
ATOM 2431 O O . GLY A 1 300 ? 19.403 2.190 -1.167 1.00 54.62 300 GLY A O 1
ATOM 2432 N N . ASP A 1 301 ? 17.392 2.706 -1.996 1.00 60.28 301 ASP A N 1
ATOM 2433 C CA . ASP A 1 301 ? 17.337 1.564 -2.912 1.00 60.28 301 ASP A CA 1
ATOM 2434 C C . ASP A 1 301 ? 18.279 1.772 -4.115 1.00 60.28 301 ASP A C 1
ATOM 2436 O O . ASP A 1 301 ? 18.331 2.835 -4.740 1.00 60.28 301 ASP A O 1
ATOM 2440 N N . ILE A 1 302 ? 19.023 0.729 -4.460 1.00 63.34 302 ILE A N 1
ATOM 2441 C CA . ILE A 1 302 ? 19.818 0.599 -5.675 1.00 63.34 302 ILE A CA 1
ATOM 2442 C C . ILE A 1 302 ? 18.911 -0.014 -6.738 1.00 63.34 302 ILE A C 1
ATOM 2444 O O . ILE A 1 302 ? 18.480 -1.162 -6.632 1.00 63.34 302 ILE A O 1
ATOM 2448 N N . LEU A 1 303 ? 18.639 0.756 -7.785 1.00 66.94 303 LEU A N 1
ATOM 2449 C CA . LEU A 1 303 ? 17.851 0.333 -8.937 1.00 66.94 303 LEU A CA 1
ATOM 2450 C C . LEU A 1 303 ? 18.742 0.320 -10.182 1.00 66.94 303 LEU A C 1
ATOM 2452 O O . LEU A 1 303 ? 19.672 1.120 -10.291 1.00 66.94 303 LEU A O 1
ATOM 2456 N N . TYR A 1 304 ? 18.436 -0.539 -11.151 1.00 67.56 304 TYR A N 1
ATOM 2457 C CA . TYR A 1 304 ? 18.963 -0.406 -12.511 1.00 67.56 304 TYR A CA 1
ATOM 2458 C C . TYR A 1 304 ? 17.811 -0.344 -13.508 1.00 67.56 304 TYR A C 1
ATOM 2460 O O . TYR A 1 304 ? 16.739 -0.891 -13.254 1.00 67.56 304 TYR A O 1
ATOM 2468 N N . TRP A 1 305 ? 18.014 0.327 -14.641 1.00 70.62 305 TRP A N 1
ATOM 2469 C CA . TRP A 1 305 ? 17.043 0.325 -15.731 1.00 70.62 305 TRP A CA 1
ATOM 2470 C C . TRP A 1 305 ? 17.542 -0.473 -16.932 1.00 70.62 305 TRP A C 1
ATOM 2472 O O . TRP A 1 305 ? 18.740 -0.504 -17.221 1.00 70.62 305 TRP A O 1
ATOM 2482 N N . ASP A 1 306 ? 16.623 -1.098 -17.663 1.00 76.69 306 ASP A N 1
ATOM 2483 C CA . ASP A 1 306 ? 16.941 -1.727 -18.945 1.00 76.69 306 ASP A CA 1
ATOM 2484 C C . ASP A 1 306 ? 16.877 -0.739 -20.127 1.00 76.69 306 ASP A C 1
ATOM 2486 O O . ASP A 1 306 ? 16.563 0.446 -19.991 1.00 76.69 306 ASP A O 1
ATOM 2490 N N . LYS A 1 307 ? 17.160 -1.240 -21.338 1.00 72.81 307 LYS A N 1
ATOM 2491 C CA . LYS A 1 307 ? 17.102 -0.454 -22.585 1.00 72.81 307 LYS A CA 1
ATOM 2492 C C . LYS A 1 307 ? 15.707 0.105 -22.902 1.00 72.81 307 LYS A C 1
ATOM 2494 O O . LYS A 1 307 ? 15.606 1.020 -23.718 1.00 72.81 307 LYS A O 1
ATOM 2499 N N . LEU A 1 308 ? 14.648 -0.460 -22.323 1.00 72.50 308 LEU A N 1
ATOM 2500 C CA . LEU A 1 308 ? 13.259 -0.035 -22.504 1.00 72.50 308 LEU A CA 1
ATOM 2501 C C . LEU A 1 308 ? 12.790 0.888 -21.365 1.00 72.50 308 LEU A C 1
ATOM 2503 O O . LEU A 1 308 ? 11.639 1.332 -21.376 1.00 72.50 308 LEU A O 1
ATOM 2507 N N . GLY A 1 309 ? 13.660 1.206 -20.403 1.00 68.00 309 GLY A N 1
ATOM 2508 C CA . GLY A 1 309 ? 13.364 2.083 -19.274 1.00 68.00 309 GLY A CA 1
ATOM 2509 C C . GLY A 1 309 ? 12.556 1.416 -18.162 1.00 68.00 309 GLY A C 1
ATOM 2510 O O . GLY A 1 309 ? 11.972 2.126 -17.346 1.00 68.00 309 GLY A O 1
ATOM 2511 N N . TYR A 1 310 ? 12.481 0.081 -18.119 1.00 68.19 310 TYR A N 1
ATOM 2512 C CA . TYR A 1 310 ? 11.946 -0.606 -16.942 1.00 68.19 310 TYR A CA 1
ATOM 2513 C C . TYR A 1 310 ? 12.969 -0.556 -15.820 1.00 68.19 310 TYR A C 1
ATOM 2515 O O . TYR A 1 310 ? 14.142 -0.826 -16.056 1.00 68.19 310 TYR A O 1
ATOM 2523 N N . LEU A 1 311 ? 12.509 -0.220 -14.618 1.00 62.19 311 LEU A N 1
ATOM 2524 C CA . LEU A 1 311 ? 13.323 -0.184 -13.410 1.00 62.19 311 LEU A CA 1
ATOM 2525 C C . LEU A 1 311 ? 13.213 -1.519 -12.680 1.00 62.19 311 LEU A C 1
ATOM 2527 O O . LEU A 1 311 ? 12.116 -2.038 -12.481 1.00 62.19 311 LEU A O 1
ATOM 2531 N N . TYR A 1 312 ? 14.360 -2.036 -12.267 1.00 60.06 312 TYR A N 1
ATOM 2532 C CA . TYR A 1 312 ? 14.497 -3.273 -11.521 1.00 60.06 312 TYR A CA 1
ATOM 2533 C C . TYR A 1 312 ? 15.180 -2.957 -10.199 1.00 60.06 312 TYR A C 1
ATOM 2535 O O . TYR A 1 312 ? 16.220 -2.289 -10.165 1.00 60.06 312 TYR A O 1
ATOM 2543 N N . PHE A 1 313 ? 14.580 -3.435 -9.113 1.00 63.94 313 PHE A N 1
ATOM 2544 C CA . PHE A 1 313 ? 15.209 -3.395 -7.804 1.00 63.94 313 PHE A CA 1
ATOM 2545 C C . PHE A 1 313 ? 16.445 -4.294 -7.811 1.00 63.94 313 PHE A C 1
ATOM 2547 O O . PHE A 1 313 ? 16.371 -5.434 -8.269 1.00 63.94 313 PHE A O 1
ATOM 2554 N N . LYS A 1 314 ? 17.578 -3.761 -7.348 1.00 60.88 314 LYS A N 1
ATOM 2555 C CA . LYS A 1 314 ? 18.825 -4.510 -7.206 1.00 60.88 314 LYS A CA 1
ATOM 2556 C C . LYS A 1 314 ? 19.132 -4.783 -5.742 1.00 60.88 314 LYS A C 1
ATOM 2558 O O . LYS A 1 314 ? 19.365 -5.931 -5.401 1.00 60.88 314 LYS A O 1
ATOM 2563 N N . ASP A 1 315 ? 19.159 -3.741 -4.913 1.00 57.84 315 ASP A N 1
ATOM 2564 C CA . ASP A 1 315 ? 19.510 -3.864 -3.494 1.00 57.84 315 ASP A CA 1
ATOM 2565 C C . ASP A 1 315 ? 19.106 -2.614 -2.691 1.00 57.84 315 ASP A C 1
ATOM 2567 O O . ASP A 1 315 ? 18.597 -1.653 -3.265 1.00 57.84 315 ASP A O 1
ATOM 2571 N N . ARG A 1 316 ? 19.380 -2.580 -1.385 1.00 62.56 316 ARG A N 1
ATOM 2572 C CA . ARG A 1 316 ? 19.303 -1.396 -0.516 1.00 62.56 316 ARG A CA 1
ATOM 2573 C C . ARG A 1 316 ? 20.675 -1.006 0.012 1.00 62.56 316 ARG A C 1
ATOM 2575 O O . ARG A 1 316 ? 21.460 -1.836 0.457 1.00 62.56 316 ARG A O 1
ATOM 2582 N N . ARG A 1 317 ? 20.964 0.294 0.036 1.00 55.88 317 ARG A N 1
ATOM 2583 C CA . ARG A 1 317 ? 22.127 0.850 0.736 1.00 55.88 317 ARG A CA 1
ATOM 2584 C C . ARG A 1 317 ? 21.969 0.580 2.234 1.00 55.88 317 ARG A C 1
ATOM 2586 O O . ARG A 1 317 ? 21.149 1.221 2.882 1.00 55.88 317 ARG A O 1
ATOM 2593 N N . GLY A 1 318 ? 22.773 -0.339 2.760 1.00 62.56 318 GLY A N 1
ATOM 2594 C CA . GLY A 1 318 ? 22.755 -0.747 4.170 1.00 62.56 318 GLY A CA 1
ATOM 2595 C C . GLY A 1 318 ? 22.400 -2.219 4.388 1.00 62.56 318 GLY A C 1
ATOM 2596 O O . GLY A 1 318 ? 22.844 -2.780 5.383 1.00 62.56 318 GLY A O 1
ATOM 2597 N N . ASP A 1 319 ? 21.730 -2.864 3.426 1.00 66.88 319 ASP A N 1
ATOM 2598 C CA . ASP A 1 319 ? 21.453 -4.314 3.435 1.00 66.88 319 ASP A CA 1
ATOM 2599 C C . ASP A 1 319 ? 22.632 -5.117 2.836 1.00 66.88 319 ASP A C 1
ATOM 2601 O O . ASP A 1 319 ? 22.541 -6.297 2.525 1.00 66.88 319 ASP A O 1
ATOM 2605 N N . THR A 1 320 ? 23.791 -4.475 2.695 1.00 77.81 320 THR A N 1
ATOM 2606 C CA . THR A 1 320 ? 25.057 -5.102 2.313 1.00 77.81 320 THR A CA 1
ATOM 2607 C C . THR A 1 320 ? 26.021 -5.037 3.484 1.00 77.81 320 THR A C 1
ATOM 2609 O O . THR A 1 320 ? 26.140 -3.990 4.125 1.00 77.81 320 THR A O 1
ATOM 2612 N N . PHE A 1 321 ? 26.789 -6.095 3.711 1.00 84.31 321 PHE A N 1
ATOM 2613 C CA . PHE A 1 321 ? 27.934 -6.049 4.619 1.00 84.31 321 PHE A CA 1
ATOM 2614 C C . PHE A 1 321 ? 29.237 -6.189 3.833 1.00 84.31 321 PHE A C 1
ATOM 2616 O O . PHE A 1 321 ? 29.251 -6.708 2.720 1.00 84.31 321 PHE A O 1
ATOM 2623 N N . ARG A 1 322 ? 30.342 -5.703 4.402 1.00 84.75 322 ARG A N 1
ATOM 2624 C CA . ARG A 1 322 ? 31.656 -5.766 3.758 1.00 84.75 322 ARG A CA 1
ATOM 2625 C C . ARG A 1 322 ? 32.513 -6.834 4.421 1.00 84.75 322 ARG A C 1
ATOM 2627 O O . ARG A 1 322 ? 32.773 -6.714 5.613 1.00 84.75 322 ARG A O 1
ATOM 2634 N N . TRP A 1 323 ? 32.977 -7.832 3.673 1.00 88.25 323 TRP A N 1
ATOM 2635 C CA . TRP A 1 323 ? 33.830 -8.911 4.175 1.00 88.25 323 TRP A CA 1
ATOM 2636 C C . TRP A 1 323 ? 35.119 -8.995 3.367 1.00 88.25 323 TRP A C 1
ATOM 2638 O O . TRP A 1 323 ? 35.077 -9.118 2.145 1.00 88.25 323 TRP A O 1
ATOM 2648 N N . LYS A 1 324 ? 36.274 -8.914 4.044 1.00 82.25 324 LYS A N 1
ATOM 2649 C CA . LYS A 1 324 ? 37.605 -8.969 3.407 1.00 82.25 324 LYS A CA 1
ATOM 2650 C C . LYS A 1 324 ? 37.758 -8.008 2.215 1.00 82.25 324 LYS A C 1
ATOM 2652 O O . LYS A 1 324 ? 38.332 -8.356 1.191 1.00 82.25 324 LYS A O 1
ATOM 2657 N N . GLY A 1 325 ? 37.221 -6.796 2.355 1.00 80.62 325 GLY A N 1
ATOM 2658 C CA . GLY A 1 325 ? 37.296 -5.750 1.334 1.00 80.62 325 GLY A CA 1
ATOM 2659 C C . GLY A 1 325 ? 36.169 -5.760 0.295 1.00 80.62 325 GLY A C 1
ATOM 2660 O O . GLY A 1 325 ? 35.964 -4.716 -0.328 1.00 80.62 325 GLY A O 1
ATOM 2661 N N . GLU A 1 326 ? 35.388 -6.838 0.193 1.00 84.69 326 GLU A N 1
ATOM 2662 C CA . GLU A 1 326 ? 34.314 -7.025 -0.795 1.00 84.69 326 GLU A CA 1
ATOM 2663 C C . GLU A 1 326 ? 32.925 -6.753 -0.205 1.00 84.69 326 GLU A C 1
ATOM 2665 O O . GLU A 1 326 ? 32.674 -7.040 0.966 1.00 84.69 326 GLU A O 1
ATOM 2670 N N . ASN A 1 327 ? 32.005 -6.213 -1.008 1.00 84.31 327 ASN A N 1
ATOM 2671 C CA . ASN A 1 327 ? 30.611 -6.019 -0.594 1.00 84.31 327 ASN A CA 1
ATOM 2672 C C . ASN A 1 327 ? 29.792 -7.278 -0.888 1.00 84.31 327 ASN A C 1
ATOM 2674 O O . ASN A 1 327 ? 29.776 -7.761 -2.018 1.00 84.31 327 ASN A O 1
ATOM 2678 N N . VAL A 1 328 ? 29.066 -7.762 0.114 1.00 84.38 328 VAL A N 1
ATOM 2679 C CA . VAL A 1 328 ? 28.178 -8.920 0.016 1.00 84.38 328 VAL A CA 1
ATOM 2680 C C . VAL A 1 328 ? 26.734 -8.451 0.152 1.00 84.38 328 VAL A C 1
ATOM 2682 O O . VAL A 1 328 ? 26.390 -7.779 1.127 1.00 84.38 328 VAL A O 1
ATOM 2685 N N . SER A 1 329 ? 25.896 -8.802 -0.826 1.00 84.25 329 SER A N 1
ATOM 2686 C CA . SER A 1 329 ? 24.450 -8.560 -0.788 1.00 84.25 329 SER A CA 1
ATOM 2687 C C . SER A 1 329 ? 23.767 -9.639 0.043 1.00 84.25 329 SER A C 1
ATOM 2689 O O . SER A 1 329 ? 23.851 -10.820 -0.294 1.00 84.25 329 SER A O 1
ATOM 2691 N N . THR A 1 330 ? 23.073 -9.263 1.120 1.00 85.69 330 THR A N 1
ATOM 2692 C CA . THR A 1 330 ? 22.322 -10.241 1.925 1.00 85.69 330 THR A CA 1
ATOM 2693 C C . THR A 1 330 ? 21.200 -10.871 1.102 1.00 85.69 330 THR A C 1
ATOM 2695 O O . THR A 1 330 ? 21.021 -12.086 1.143 1.00 85.69 330 THR A O 1
ATOM 2698 N N . THR A 1 331 ? 20.527 -10.073 0.268 1.00 79.19 331 THR A N 1
ATOM 2699 C CA . THR A 1 331 ? 19.419 -10.507 -0.596 1.00 79.19 331 THR A CA 1
ATOM 2700 C C . THR A 1 331 ? 19.852 -11.563 -1.616 1.00 79.19 331 THR A C 1
ATOM 2702 O O . THR A 1 331 ? 19.103 -12.499 -1.891 1.00 79.19 331 THR A O 1
ATOM 2705 N N . GLU A 1 332 ? 21.055 -11.442 -2.185 1.00 82.88 332 GLU A N 1
ATOM 2706 C CA . GLU A 1 332 ? 21.589 -12.437 -3.125 1.00 82.88 332 GLU A CA 1
ATOM 2707 C C . GLU A 1 332 ? 21.775 -13.798 -2.447 1.00 82.88 332 GLU A C 1
ATOM 2709 O O . GLU A 1 332 ? 21.330 -14.825 -2.966 1.00 82.88 332 GLU A O 1
ATOM 2714 N N . VAL A 1 333 ? 22.374 -13.797 -1.254 1.00 87.25 333 VAL A N 1
ATOM 2715 C CA . VAL A 1 333 ? 22.598 -15.016 -0.473 1.00 87.25 333 VAL A CA 1
ATOM 2716 C C . VAL A 1 333 ? 21.265 -15.617 -0.010 1.00 87.25 333 VAL A C 1
ATOM 2718 O O . VAL A 1 333 ? 21.044 -16.818 -0.169 1.00 87.25 333 VAL A O 1
ATOM 2721 N N . GLU A 1 334 ? 20.336 -14.797 0.489 1.00 86.94 334 GLU A N 1
ATOM 2722 C CA . GLU A 1 334 ? 18.977 -15.224 0.858 1.00 86.94 334 GLU A CA 1
ATOM 2723 C C . GLU A 1 334 ? 18.231 -15.847 -0.327 1.00 86.94 334 GLU A C 1
ATOM 2725 O O . GLU A 1 334 ? 17.623 -16.908 -0.187 1.00 86.94 334 GLU A O 1
ATOM 2730 N N . GLY A 1 335 ? 18.323 -15.238 -1.513 1.00 81.56 335 GLY A N 1
ATOM 2731 C CA . GLY A 1 335 ? 17.684 -15.730 -2.734 1.00 81.56 335 GLY A CA 1
ATOM 2732 C C . GLY A 1 335 ? 18.182 -17.107 -3.187 1.00 81.56 335 GLY A C 1
ATOM 2733 O O . GLY A 1 335 ? 17.470 -17.813 -3.903 1.00 81.56 335 GLY A O 1
ATOM 2734 N N . ILE A 1 336 ? 19.376 -17.524 -2.754 1.00 87.31 336 ILE A N 1
ATOM 2735 C CA . ILE A 1 336 ? 19.914 -18.868 -3.008 1.00 87.31 336 ILE A CA 1
ATOM 2736 C C . ILE A 1 336 ? 19.397 -19.880 -1.981 1.00 87.31 336 ILE A C 1
ATOM 2738 O O . ILE A 1 336 ? 19.136 -21.026 -2.364 1.00 87.31 336 ILE A O 1
ATOM 2742 N N . LEU A 1 337 ? 19.240 -19.463 -0.719 1.00 86.31 337 LEU A N 1
ATOM 2743 C CA . LEU A 1 337 ? 18.779 -20.296 0.398 1.00 86.31 337 LEU A CA 1
ATOM 2744 C C . LEU A 1 337 ? 17.270 -20.569 0.340 1.00 86.31 337 LEU A C 1
ATOM 2746 O O . LEU A 1 337 ? 16.849 -21.712 0.470 1.00 86.31 337 LEU A O 1
ATOM 2750 N N . GLN A 1 338 ? 16.456 -19.539 0.111 1.00 82.44 338 GLN A N 1
ATOM 2751 C CA . GLN A 1 338 ? 14.994 -19.615 0.224 1.00 82.44 338 GLN A CA 1
ATOM 2752 C C . GLN A 1 338 ? 14.296 -20.618 -0.715 1.00 82.44 338 GLN A C 1
ATOM 2754 O O . GLN A 1 338 ? 13.296 -21.195 -0.304 1.00 82.44 338 GLN A O 1
ATOM 2759 N N . PRO A 1 339 ? 14.764 -20.889 -1.951 1.00 83.88 339 PRO A N 1
ATOM 2760 C CA . PRO A 1 339 ? 14.114 -21.880 -2.811 1.00 83.88 339 PRO A CA 1
ATOM 2761 C C . PRO A 1 339 ? 14.430 -23.343 -2.443 1.00 83.88 339 PRO A C 1
ATOM 2763 O O . PRO A 1 339 ? 14.125 -24.241 -3.227 1.00 83.88 339 PRO A O 1
ATOM 2766 N N . VAL A 1 340 ? 15.124 -23.600 -1.332 1.00 84.88 340 VAL A N 1
ATOM 2767 C CA . VAL A 1 340 ? 15.421 -24.951 -0.836 1.00 84.88 340 VAL A CA 1
ATOM 2768 C C . VAL A 1 340 ? 14.235 -25.425 -0.003 1.00 84.88 340 VAL A C 1
ATOM 2770 O O . VAL A 1 340 ? 13.858 -24.764 0.953 1.00 84.88 340 VAL A O 1
ATOM 2773 N N . MET A 1 341 ? 13.660 -26.583 -0.336 1.00 84.38 341 MET A N 1
ATOM 2774 C CA . MET A 1 341 ? 12.441 -27.094 0.321 1.00 84.38 341 MET A CA 1
ATOM 2775 C C . MET A 1 341 ? 12.594 -27.290 1.835 1.00 84.38 341 MET A C 1
ATOM 2777 O O . MET A 1 341 ? 11.625 -27.156 2.575 1.00 84.38 341 MET A O 1
ATOM 2781 N N . SER A 1 342 ? 13.810 -27.590 2.286 1.00 87.38 342 SER A N 1
ATOM 2782 C CA . SER A 1 342 ? 14.153 -27.762 3.700 1.00 87.38 342 SER A CA 1
ATOM 2783 C C . SER A 1 342 ? 14.217 -26.440 4.478 1.00 87.38 342 SER A C 1
ATOM 2785 O O . SER A 1 342 ? 14.291 -26.468 5.705 1.00 87.38 342 SER A O 1
ATOM 2787 N N . VAL A 1 343 ? 14.201 -25.291 3.791 1.00 85.81 343 VAL A N 1
ATOM 2788 C CA . VAL A 1 343 ? 14.254 -23.945 4.375 1.00 85.81 343 VAL A CA 1
ATOM 2789 C C . VAL A 1 343 ? 12.846 -23.360 4.418 1.00 85.81 343 VAL A C 1
ATOM 2791 O O . VAL A 1 343 ? 12.250 -23.064 3.387 1.00 85.81 343 VAL A O 1
ATOM 2794 N N . VAL A 1 344 ? 12.322 -23.156 5.626 1.00 83.56 344 VAL A N 1
ATOM 2795 C CA . VAL A 1 344 ? 11.049 -22.452 5.849 1.00 83.56 344 VAL A CA 1
ATOM 2796 C C . VAL A 1 344 ? 11.255 -20.944 5.760 1.00 83.56 344 VAL A C 1
ATOM 2798 O O . VAL A 1 344 ? 10.422 -20.234 5.197 1.00 83.56 344 VAL A O 1
ATOM 2801 N N . ASP A 1 345 ? 12.360 -20.455 6.322 1.00 82.38 345 ASP A N 1
ATOM 2802 C CA . ASP A 1 345 ? 12.738 -19.047 6.285 1.00 82.38 345 ASP A CA 1
ATOM 2803 C C . ASP A 1 345 ? 14.255 -18.881 6.408 1.00 82.38 345 ASP A C 1
ATOM 2805 O O . ASP A 1 345 ? 14.931 -19.717 7.015 1.00 82.38 345 ASP A O 1
ATOM 2809 N N . ALA A 1 346 ? 14.797 -17.803 5.845 1.00 86.19 346 ALA A N 1
ATOM 2810 C CA . ALA A 1 346 ? 16.217 -17.491 5.943 1.00 86.19 346 ALA A CA 1
ATOM 2811 C C . ALA A 1 346 ? 16.482 -15.987 5.869 1.00 86.19 346 ALA A C 1
ATOM 2813 O O . ALA A 1 346 ? 15.919 -15.288 5.024 1.00 86.19 346 ALA A O 1
ATOM 2814 N N . THR A 1 347 ? 17.411 -15.524 6.705 1.00 86.94 347 THR A N 1
ATOM 2815 C CA . THR A 1 347 ? 17.890 -14.138 6.739 1.00 86.94 347 THR A CA 1
ATOM 2816 C C . THR A 1 347 ? 19.403 -14.109 6.831 1.00 86.94 347 THR A C 1
ATOM 2818 O O . THR A 1 347 ? 20.002 -14.869 7.595 1.00 86.94 347 THR A O 1
ATOM 2821 N N . VAL A 1 348 ? 20.030 -13.210 6.079 1.00 88.81 348 VAL A N 1
ATOM 2822 C CA . VAL A 1 348 ? 21.486 -13.075 6.035 1.00 88.81 348 VAL A CA 1
ATOM 2823 C C . VAL A 1 348 ? 21.896 -11.709 6.565 1.00 88.81 348 VAL A C 1
ATOM 2825 O O . VAL A 1 348 ? 21.305 -10.688 6.231 1.00 88.81 348 VAL A O 1
ATOM 2828 N N . TYR A 1 349 ? 22.927 -11.676 7.405 1.00 87.19 349 TYR A N 1
ATOM 2829 C CA . TYR A 1 349 ? 23.475 -10.435 7.948 1.00 87.19 349 TYR A CA 1
ATOM 2830 C C . TYR A 1 349 ? 24.968 -10.563 8.247 1.00 87.19 349 TYR A C 1
ATOM 2832 O O . TYR A 1 349 ? 25.507 -11.659 8.394 1.00 87.19 349 TYR A O 1
ATOM 2840 N N . GLY A 1 350 ? 25.654 -9.424 8.330 1.00 87.56 350 GLY A N 1
ATOM 2841 C CA . GLY A 1 350 ? 27.071 -9.378 8.682 1.00 87.56 350 GLY A CA 1
ATOM 2842 C C . GLY A 1 350 ? 27.291 -9.387 10.196 1.00 87.56 350 GLY A C 1
ATOM 2843 O O . GLY A 1 350 ? 26.695 -8.572 10.903 1.00 87.56 350 GLY A O 1
ATOM 2844 N N . VAL A 1 351 ? 28.198 -10.237 10.680 1.00 89.00 351 VAL A N 1
ATOM 2845 C CA . VAL A 1 351 ? 28.644 -10.305 12.083 1.00 89.00 351 VAL A CA 1
ATOM 2846 C C . VAL A 1 351 ? 30.118 -9.934 12.225 1.00 89.00 351 VAL A C 1
ATOM 2848 O O . VAL A 1 351 ? 30.935 -10.229 11.356 1.00 89.00 351 VAL A O 1
ATOM 2851 N N . GLU A 1 352 ? 30.477 -9.278 13.324 1.00 87.12 352 GLU A N 1
ATOM 2852 C CA . GLU A 1 352 ? 31.874 -8.958 13.631 1.00 87.12 352 GLU A CA 1
ATOM 2853 C C . GLU A 1 352 ? 32.594 -10.197 14.172 1.00 87.12 352 GLU A C 1
ATOM 2855 O O . GLU A 1 352 ? 32.061 -10.919 15.014 1.00 87.12 352 GLU A O 1
ATOM 2860 N N . VAL A 1 353 ? 33.804 -10.462 13.671 1.00 86.12 353 VAL A N 1
ATOM 2861 C CA . VAL A 1 353 ? 34.584 -11.656 14.029 1.00 86.12 353 VAL A CA 1
ATOM 2862 C C . VAL A 1 353 ? 35.973 -11.246 14.498 1.00 86.12 353 VAL A C 1
ATOM 2864 O O . VAL A 1 353 ? 36.895 -11.077 13.694 1.00 86.12 353 VAL A O 1
ATOM 2867 N N . GLY A 1 354 ? 36.141 -11.129 15.815 1.00 82.62 354 GLY A N 1
ATOM 2868 C CA . GLY A 1 354 ? 37.430 -10.833 16.442 1.00 82.62 354 GLY A CA 1
ATOM 2869 C C . GLY A 1 354 ? 38.078 -9.558 15.890 1.00 82.62 354 GLY A C 1
ATOM 2870 O O . GLY A 1 354 ? 37.430 -8.524 15.790 1.00 82.62 354 GLY A O 1
ATOM 2871 N N . LYS A 1 355 ? 39.366 -9.636 15.527 1.00 80.31 355 LYS A N 1
ATOM 2872 C CA . LYS A 1 355 ? 40.141 -8.514 14.957 1.00 80.31 355 LYS A CA 1
ATOM 2873 C C . LYS A 1 355 ? 40.109 -8.449 13.419 1.00 80.31 355 LYS A C 1
ATOM 2875 O O . LYS A 1 355 ? 40.944 -7.765 12.833 1.00 80.31 355 LYS A O 1
ATOM 2880 N N . ASN A 1 356 ? 39.226 -9.195 12.754 1.00 79.31 356 ASN A N 1
ATOM 2881 C CA . ASN A 1 356 ? 39.149 -9.162 11.292 1.00 79.31 356 ASN A CA 1
ATOM 2882 C C . ASN A 1 356 ? 38.502 -7.860 10.808 1.00 79.31 356 ASN A C 1
ATOM 2884 O O . ASN A 1 356 ? 37.565 -7.358 11.424 1.00 79.31 356 ASN A O 1
ATOM 2888 N N . GLU A 1 357 ? 38.977 -7.339 9.677 1.00 78.31 357 GLU A N 1
ATOM 2889 C CA . GLU A 1 357 ? 38.381 -6.165 9.044 1.00 78.31 357 GLU A CA 1
ATOM 2890 C C . GLU A 1 357 ? 37.062 -6.531 8.340 1.00 78.31 357 GLU A C 1
ATOM 2892 O O . GLU A 1 357 ? 36.998 -7.457 7.523 1.00 78.31 357 GLU A O 1
ATOM 2897 N N . GLY A 1 358 ? 36.005 -5.772 8.639 1.00 85.25 358 GLY A N 1
ATOM 2898 C CA . GLY A 1 358 ? 34.670 -5.975 8.082 1.00 85.25 358 GLY A CA 1
ATOM 2899 C C . GLY A 1 358 ? 33.791 -6.912 8.914 1.00 85.25 358 GLY A C 1
ATOM 2900 O O . GLY A 1 358 ? 34.012 -7.128 10.102 1.00 85.25 358 GLY A O 1
ATOM 2901 N N . ARG A 1 359 ? 32.743 -7.444 8.285 1.00 87.62 359 ARG A N 1
ATOM 2902 C CA . ARG A 1 359 ? 31.739 -8.320 8.894 1.00 87.62 359 ARG A CA 1
ATOM 2903 C C . ARG A 1 359 ? 31.615 -9.608 8.092 1.00 87.62 359 ARG A C 1
ATOM 2905 O O . ARG A 1 359 ? 31.436 -9.545 6.883 1.00 87.62 359 ARG A O 1
ATOM 2912 N N . ALA A 1 360 ? 31.718 -10.760 8.743 1.00 89.56 360 ALA A N 1
ATOM 2913 C CA . ALA A 1 360 ? 31.545 -12.063 8.109 1.00 89.56 360 ALA A CA 1
ATOM 2914 C C . ALA A 1 360 ? 30.061 -12.360 7.888 1.00 89.56 360 ALA A C 1
ATOM 2916 O O . ALA A 1 360 ? 29.224 -11.957 8.692 1.00 89.56 360 ALA A O 1
ATOM 2917 N N . GLY A 1 361 ? 29.727 -13.099 6.831 1.00 90.31 361 GLY A N 1
ATOM 2918 C CA . GLY A 1 361 ? 28.342 -13.496 6.581 1.00 90.31 361 GLY A CA 1
ATOM 2919 C C . GLY A 1 361 ? 27.831 -14.513 7.602 1.00 90.31 361 GLY A C 1
ATOM 2920 O O . GLY A 1 361 ? 28.472 -15.538 7.833 1.00 90.31 361 GLY A O 1
ATOM 2921 N N . MET A 1 362 ? 26.659 -14.244 8.169 1.00 92.12 362 MET A N 1
ATOM 2922 C CA . MET A 1 362 ? 25.855 -15.155 8.982 1.00 92.12 362 MET A CA 1
ATOM 2923 C C . MET A 1 362 ? 24.530 -15.407 8.264 1.00 92.12 362 MET A C 1
ATOM 2925 O O . MET A 1 362 ? 23.851 -14.451 7.893 1.00 92.12 362 MET A O 1
ATOM 2929 N N . ALA A 1 363 ? 24.146 -16.672 8.105 1.00 91.69 363 ALA A N 1
ATOM 2930 C CA . ALA A 1 363 ? 22.820 -17.064 7.639 1.00 91.69 363 ALA A CA 1
ATOM 2931 C C . ALA A 1 363 ? 22.011 -17.651 8.803 1.00 91.69 363 ALA A C 1
ATOM 2933 O O . ALA A 1 363 ? 22.329 -18.729 9.301 1.00 91.69 363 ALA A O 1
ATOM 2934 N N . ALA A 1 364 ? 20.968 -16.951 9.242 1.00 90.62 364 ALA A N 1
ATOM 2935 C CA . ALA A 1 364 ? 19.979 -17.489 10.167 1.00 90.62 364 ALA A CA 1
ATOM 2936 C C . ALA A 1 364 ? 18.900 -18.233 9.372 1.00 90.62 364 ALA A C 1
ATOM 2938 O O . ALA A 1 364 ? 18.288 -17.645 8.484 1.00 90.62 364 ALA A O 1
ATOM 2939 N N . VAL A 1 365 ? 18.682 -19.514 9.669 1.00 89.44 365 VAL A N 1
ATOM 2940 C CA . VAL A 1 365 ? 17.804 -20.406 8.901 1.00 89.44 365 VAL A CA 1
ATOM 2941 C C . VAL A 1 365 ? 16.807 -21.099 9.823 1.00 89.44 365 VAL A C 1
ATOM 2943 O O . VAL A 1 365 ? 17.185 -21.651 10.856 1.00 89.44 365 VAL A O 1
ATOM 2946 N N . VAL A 1 366 ? 15.538 -21.107 9.421 1.00 89.00 366 VAL A N 1
ATOM 2947 C CA . VAL A 1 366 ? 14.476 -21.921 10.022 1.00 89.00 366 VAL A CA 1
ATOM 2948 C C . VAL A 1 366 ? 14.244 -23.130 9.126 1.00 89.00 366 VAL A C 1
ATOM 2950 O O . VAL A 1 366 ? 13.940 -22.979 7.941 1.00 89.00 366 VAL A O 1
ATOM 2953 N N . LEU A 1 367 ? 14.413 -24.327 9.684 1.00 88.19 367 LEU A N 1
ATOM 2954 C CA . LEU A 1 367 ? 14.250 -25.583 8.955 1.00 88.19 367 LEU A CA 1
ATOM 2955 C C . LEU A 1 367 ? 12.806 -26.080 8.995 1.00 88.19 367 LEU A C 1
ATOM 2957 O O . LEU A 1 367 ? 12.066 -25.794 9.934 1.00 88.19 367 LEU A O 1
ATOM 2961 N N . ALA A 1 368 ? 12.429 -26.852 7.978 1.00 87.38 368 ALA A N 1
ATOM 2962 C CA . ALA A 1 368 ? 11.189 -27.615 7.990 1.00 87.38 368 ALA A CA 1
ATOM 2963 C C . ALA A 1 368 ? 11.252 -28.766 9.010 1.00 87.38 368 ALA A C 1
ATOM 2965 O O . ALA A 1 368 ? 12.328 -29.285 9.326 1.00 87.38 368 ALA A O 1
ATOM 2966 N N . ASP A 1 369 ? 10.089 -29.183 9.509 1.00 85.06 369 ASP A N 1
ATOM 2967 C CA . ASP A 1 369 ? 9.991 -30.278 10.473 1.00 85.06 369 ASP A CA 1
ATOM 2968 C C . ASP A 1 369 ? 10.536 -31.592 9.888 1.00 85.06 369 ASP A C 1
ATOM 2970 O O . ASP A 1 369 ? 10.255 -31.952 8.744 1.00 85.06 369 ASP A O 1
ATOM 2974 N N . GLY A 1 370 ? 11.309 -32.329 10.692 1.00 85.31 370 GLY A N 1
ATOM 2975 C CA . GLY A 1 370 ? 11.851 -33.642 10.318 1.00 85.31 370 GLY A CA 1
ATOM 2976 C C . GLY A 1 370 ? 13.093 -33.616 9.418 1.00 85.31 370 GLY A C 1
ATOM 2977 O O . GLY A 1 370 ? 13.549 -34.678 8.998 1.00 85.31 370 GLY A O 1
ATOM 2978 N N . VAL A 1 371 ? 13.663 -32.442 9.133 1.00 87.00 371 VAL A N 1
ATOM 2979 C CA . VAL A 1 371 ? 14.902 -32.316 8.350 1.00 87.00 371 VAL A CA 1
ATOM 2980 C C . VAL A 1 371 ? 16.122 -32.725 9.183 1.00 87.00 371 VAL A C 1
ATOM 2982 O O . VAL A 1 371 ? 16.331 -32.223 10.289 1.00 87.00 371 VAL A O 1
ATOM 2985 N N . ASN A 1 372 ? 16.968 -33.601 8.628 1.00 90.31 372 ASN A N 1
ATOM 2986 C CA . ASN A 1 372 ? 18.283 -33.898 9.193 1.00 90.31 372 ASN A CA 1
ATOM 2987 C C . ASN A 1 372 ? 19.249 -32.728 8.929 1.00 90.31 372 ASN A C 1
ATOM 2989 O O . ASN A 1 372 ? 19.417 -32.283 7.792 1.00 90.31 372 ASN A O 1
ATOM 2993 N N . VAL A 1 373 ? 19.884 -32.229 9.990 1.00 87.12 373 VAL A N 1
ATOM 2994 C CA . VAL A 1 373 ? 20.760 -31.052 9.931 1.00 87.12 373 VAL A CA 1
ATOM 2995 C C . VAL A 1 373 ? 22.032 -31.304 9.116 1.00 87.12 373 VAL A C 1
ATOM 2997 O O . VAL A 1 373 ? 22.467 -30.408 8.400 1.00 87.12 373 VAL A O 1
ATOM 3000 N N . GLU A 1 374 ? 22.631 -32.491 9.194 1.00 87.00 374 GLU A N 1
ATOM 3001 C CA . GLU A 1 374 ? 23.881 -32.801 8.488 1.00 87.00 374 GLU A CA 1
ATOM 3002 C C . GLU A 1 374 ? 23.663 -32.845 6.974 1.00 87.00 374 GLU A C 1
ATOM 3004 O O . GLU A 1 374 ? 24.400 -32.203 6.219 1.00 87.00 374 GLU A O 1
ATOM 3009 N N . ASP A 1 375 ? 22.591 -33.513 6.542 1.00 87.31 375 ASP A N 1
ATOM 3010 C CA . ASP A 1 375 ? 22.194 -33.578 5.134 1.00 87.31 375 ASP A CA 1
ATOM 3011 C C . ASP A 1 375 ? 21.881 -32.181 4.583 1.00 87.31 375 ASP A C 1
ATOM 3013 O O . ASP A 1 375 ? 22.338 -31.804 3.499 1.00 87.31 375 ASP A O 1
ATOM 3017 N N . PHE A 1 376 ? 21.157 -31.375 5.367 1.00 88.19 376 PHE A N 1
ATOM 3018 C CA . PHE A 1 376 ? 20.855 -29.988 5.030 1.00 88.19 376 PHE A CA 1
ATOM 3019 C C . PHE A 1 376 ? 22.125 -29.143 4.854 1.00 88.19 376 PHE A C 1
ATOM 3021 O O . PHE A 1 376 ? 22.254 -28.411 3.868 1.00 88.19 376 PHE A O 1
ATOM 3028 N N . LEU A 1 377 ? 23.080 -29.239 5.785 1.00 88.19 377 LEU A N 1
ATOM 3029 C CA . LEU A 1 377 ? 24.332 -28.485 5.711 1.00 88.19 377 LEU A CA 1
ATOM 3030 C C . LEU A 1 377 ? 25.151 -28.883 4.477 1.00 88.19 377 LEU A C 1
ATOM 3032 O O . LEU A 1 377 ? 25.698 -28.004 3.808 1.00 88.19 377 LEU A O 1
ATOM 3036 N N . ALA A 1 378 ? 25.195 -30.173 4.132 1.00 87.56 378 ALA A N 1
ATOM 3037 C CA . ALA A 1 378 ? 25.873 -30.653 2.931 1.00 87.56 378 ALA A CA 1
ATOM 3038 C C . ALA A 1 378 ? 25.219 -30.122 1.640 1.00 87.56 378 ALA A C 1
ATOM 3040 O O . ALA A 1 378 ? 25.918 -29.659 0.729 1.00 87.56 378 ALA A O 1
ATOM 3041 N N . GLU A 1 379 ? 23.883 -30.135 1.568 1.00 89.25 379 GLU A N 1
ATOM 3042 C CA . GLU A 1 379 ? 23.122 -29.598 0.435 1.00 89.25 379 GLU A CA 1
ATOM 3043 C C . GLU A 1 379 ? 23.368 -28.092 0.255 1.00 89.25 379 GLU A C 1
ATOM 3045 O O . GLU A 1 379 ? 23.727 -27.635 -0.839 1.00 89.25 379 GLU A O 1
ATOM 3050 N N . ILE A 1 380 ? 23.217 -27.316 1.333 1.00 90.19 380 ILE A N 1
ATOM 3051 C CA . ILE A 1 380 ? 23.370 -25.861 1.304 1.00 90.19 380 ILE A CA 1
ATOM 3052 C C . ILE A 1 380 ? 24.805 -25.452 1.004 1.00 90.19 380 ILE A C 1
ATOM 3054 O O . ILE A 1 380 ? 25.006 -24.561 0.179 1.00 90.19 380 ILE A O 1
ATOM 3058 N N . ALA A 1 381 ? 25.804 -26.109 1.595 1.00 88.12 381 ALA A N 1
ATOM 3059 C CA . ALA A 1 381 ? 27.203 -25.811 1.310 1.00 88.12 381 ALA A CA 1
ATOM 3060 C C . ALA A 1 381 ? 27.505 -25.981 -0.186 1.00 88.12 381 ALA A C 1
ATOM 3062 O O . ALA A 1 381 ? 28.048 -25.073 -0.819 1.00 88.12 381 ALA A O 1
ATOM 3063 N N . LYS A 1 382 ? 27.080 -27.104 -0.785 1.00 90.06 382 LYS A N 1
ATOM 3064 C CA . LYS A 1 382 ? 27.243 -27.357 -2.224 1.00 90.06 382 LYS A CA 1
ATOM 3065 C C . LYS A 1 382 ? 26.543 -26.296 -3.070 1.00 90.06 382 LYS A C 1
ATOM 3067 O O . LYS A 1 382 ? 27.110 -25.811 -4.049 1.00 90.06 382 LYS A O 1
ATOM 3072 N N . ARG A 1 383 ? 25.318 -25.922 -2.698 1.00 92.31 383 ARG A N 1
ATOM 3073 C CA . ARG A 1 383 ? 24.518 -24.931 -3.422 1.00 92.31 383 ARG A CA 1
ATOM 3074 C C . ARG A 1 383 ? 25.123 -23.530 -3.345 1.00 92.31 383 ARG A C 1
ATOM 3076 O O . ARG A 1 383 ? 25.207 -22.868 -4.377 1.00 92.31 383 ARG A O 1
ATOM 3083 N N . LEU A 1 384 ? 25.569 -23.090 -2.170 1.00 91.00 384 LEU A N 1
ATOM 3084 C CA . LEU A 1 384 ? 26.217 -21.790 -1.985 1.00 91.00 384 LEU A CA 1
ATOM 3085 C C . LEU A 1 384 ? 27.540 -21.726 -2.754 1.00 91.00 384 LEU A C 1
ATOM 3087 O O . LEU A 1 384 ? 27.736 -20.791 -3.522 1.00 91.00 384 LEU A O 1
ATOM 3091 N N . MET A 1 385 ? 28.393 -22.751 -2.647 1.00 91.19 385 MET A N 1
ATOM 3092 C CA . MET A 1 385 ? 29.662 -22.819 -3.390 1.00 91.19 385 MET A CA 1
ATOM 3093 C C . MET A 1 385 ? 29.475 -22.813 -4.913 1.00 91.19 385 MET A C 1
ATOM 3095 O O . MET A 1 385 ? 30.327 -22.306 -5.635 1.00 91.19 385 MET A O 1
ATOM 3099 N N . ALA A 1 386 ? 28.369 -23.364 -5.419 1.00 92.12 386 ALA A N 1
ATOM 3100 C CA . ALA A 1 386 ? 28.087 -23.383 -6.853 1.00 92.12 386 ALA A CA 1
ATOM 3101 C C . ALA A 1 386 ? 27.549 -22.047 -7.401 1.00 92.12 386 ALA A C 1
ATOM 3103 O O . ALA A 1 386 ? 27.585 -21.839 -8.613 1.00 92.12 386 ALA A O 1
ATOM 3104 N N . ASN A 1 387 ? 27.011 -21.171 -6.542 1.00 90.00 387 ASN A N 1
ATOM 3105 C CA . ASN A 1 387 ? 26.293 -19.961 -6.964 1.00 90.00 387 ASN A CA 1
ATOM 3106 C C . ASN A 1 387 ? 26.905 -18.651 -6.441 1.00 90.00 387 ASN A C 1
ATOM 3108 O O . ASN A 1 387 ? 26.546 -17.593 -6.950 1.00 90.00 387 ASN A O 1
ATOM 3112 N N . LEU A 1 388 ? 27.812 -18.697 -5.460 1.00 89.56 388 LEU A N 1
ATOM 3113 C CA . LEU A 1 388 ? 28.445 -17.523 -4.856 1.00 89.56 388 LEU A CA 1
ATOM 3114 C C . LEU A 1 388 ? 29.965 -17.564 -4.991 1.00 89.56 388 LEU A C 1
ATOM 3116 O O . LEU A 1 388 ? 30.590 -18.622 -4.976 1.00 89.56 388 LEU A O 1
ATOM 3120 N N . ALA A 1 389 ? 30.572 -16.380 -5.042 1.00 88.19 389 ALA A N 1
ATOM 3121 C CA . ALA A 1 389 ? 32.008 -16.238 -4.851 1.00 88.19 389 ALA A CA 1
ATOM 3122 C C . ALA A 1 389 ? 32.399 -16.549 -3.395 1.00 88.19 389 ALA A C 1
ATOM 3124 O O . ALA A 1 389 ? 31.629 -16.293 -2.470 1.00 88.19 389 ALA A O 1
ATOM 3125 N N . ASN A 1 390 ? 33.632 -17.017 -3.177 1.00 88.75 390 ASN A N 1
ATOM 3126 C CA . ASN A 1 390 ? 34.119 -17.461 -1.862 1.00 88.75 390 ASN A CA 1
ATOM 3127 C C . ASN A 1 390 ? 33.929 -16.439 -0.725 1.00 88.75 390 ASN A C 1
ATOM 3129 O O . ASN A 1 390 ? 33.734 -16.833 0.420 1.00 88.75 390 ASN A O 1
ATOM 3133 N N . TYR A 1 391 ? 33.993 -15.135 -1.013 1.00 86.31 391 TYR A N 1
ATOM 3134 C CA . TYR A 1 391 ? 33.812 -14.082 -0.007 1.00 86.31 391 TYR A CA 1
ATOM 3135 C C . TYR A 1 391 ? 32.340 -13.848 0.381 1.00 86.31 391 TYR A C 1
ATOM 3137 O O . TYR A 1 391 ? 32.081 -13.295 1.446 1.00 86.31 391 TYR A O 1
ATOM 3145 N N . ALA A 1 392 ? 31.385 -14.242 -0.468 1.00 88.69 392 ALA A N 1
ATOM 3146 C CA . ALA A 1 392 ? 29.951 -14.042 -0.253 1.00 88.69 392 ALA A CA 1
ATOM 3147 C C . ALA A 1 392 ? 29.279 -15.238 0.439 1.00 88.69 392 ALA A C 1
ATOM 3149 O O . ALA A 1 392 ? 28.154 -15.117 0.920 1.00 88.69 392 ALA A O 1
ATOM 3150 N N . ILE A 1 393 ? 29.961 -16.386 0.510 1.00 92.56 393 ILE A N 1
ATOM 3151 C CA . ILE A 1 393 ? 29.474 -17.569 1.221 1.00 92.56 393 ILE A CA 1
ATOM 3152 C C . ILE A 1 393 ? 29.431 -17.257 2.729 1.00 92.56 393 ILE A C 1
ATOM 3154 O O . ILE A 1 393 ? 30.463 -16.879 3.294 1.00 92.56 393 ILE A O 1
ATOM 3158 N N . PRO A 1 394 ? 28.271 -17.412 3.401 1.00 91.94 394 PRO A N 1
ATOM 3159 C CA . PRO A 1 394 ? 28.176 -17.286 4.849 1.00 91.94 394 PRO A CA 1
ATOM 3160 C C . PRO A 1 394 ? 29.193 -18.174 5.563 1.00 91.94 394 PRO A C 1
ATOM 3162 O O . PRO A 1 394 ? 29.287 -19.370 5.299 1.00 91.94 394 PRO A O 1
ATOM 3165 N N . VAL A 1 395 ? 29.937 -17.576 6.489 1.00 90.12 395 VAL A N 1
ATOM 3166 C CA . VAL A 1 395 ? 30.914 -18.282 7.329 1.00 90.12 395 VAL A CA 1
ATOM 3167 C C . VAL A 1 395 ? 30.201 -19.039 8.447 1.00 90.12 395 VAL A C 1
ATOM 3169 O O . VAL A 1 395 ? 30.671 -20.081 8.895 1.00 90.12 395 VAL A O 1
ATOM 3172 N N . PHE A 1 396 ? 29.049 -18.525 8.879 1.00 91.44 396 PHE A N 1
ATOM 3173 C CA . PHE A 1 396 ? 28.253 -19.105 9.948 1.00 91.44 396 PHE A CA 1
ATOM 3174 C C . PHE A 1 396 ? 26.830 -19.388 9.478 1.00 91.44 396 PHE A C 1
ATOM 3176 O O . PHE A 1 396 ? 26.230 -18.591 8.752 1.00 91.44 396 PHE A O 1
ATOM 3183 N N . ILE A 1 397 ? 26.279 -20.502 9.956 1.00 90.25 397 ILE A N 1
ATOM 3184 C CA . ILE A 1 397 ? 24.864 -20.838 9.830 1.00 90.25 397 ILE A CA 1
ATOM 3185 C C . ILE A 1 397 ? 24.297 -20.961 11.242 1.00 90.25 397 ILE A C 1
ATOM 3187 O O . ILE A 1 397 ? 24.807 -21.726 12.060 1.00 90.25 397 ILE A O 1
ATOM 3191 N N . ARG A 1 398 ? 23.241 -20.202 11.531 1.00 89.56 398 ARG A N 1
ATOM 3192 C CA . ARG A 1 398 ? 22.495 -20.251 12.789 1.00 89.56 398 ARG A CA 1
ATOM 3193 C C . ARG A 1 398 ? 21.141 -20.894 12.528 1.00 89.56 398 ARG A C 1
ATOM 3195 O O . ARG A 1 398 ? 20.357 -20.364 11.753 1.00 89.56 398 ARG A O 1
ATOM 3202 N N . LEU A 1 399 ? 20.846 -22.000 13.203 1.00 88.00 399 LEU A N 1
ATOM 3203 C CA . LEU A 1 399 ? 19.520 -22.612 13.147 1.00 88.00 399 LEU A CA 1
ATOM 3204 C C . LEU A 1 399 ? 18.593 -21.941 14.165 1.00 88.00 399 LEU A C 1
ATOM 3206 O O . LEU A 1 399 ? 18.933 -21.825 15.345 1.00 88.00 399 LEU A O 1
ATOM 3210 N N . CYS A 1 400 ? 17.431 -21.493 13.704 1.00 83.00 400 CYS A N 1
ATOM 3211 C CA . CYS A 1 400 ? 16.436 -20.780 14.499 1.00 83.00 400 CYS A CA 1
ATOM 3212 C C . CYS A 1 400 ? 15.099 -21.531 14.488 1.00 83.00 400 CYS A C 1
ATOM 3214 O O . CYS A 1 400 ? 14.760 -22.193 13.511 1.00 83.00 400 CYS A O 1
ATOM 3216 N N . LYS A 1 401 ? 14.314 -21.395 15.566 1.00 77.94 401 LYS A N 1
ATOM 3217 C CA . LYS A 1 401 ? 12.918 -21.874 15.595 1.00 77.94 401 LYS A CA 1
ATOM 3218 C C . LYS A 1 401 ? 11.989 -20.964 14.791 1.00 77.94 401 LYS A C 1
ATOM 3220 O O . LYS A 1 401 ? 11.071 -21.434 14.137 1.00 77.94 401 LYS A O 1
ATOM 3225 N N . GLU A 1 402 ? 12.253 -19.666 14.842 1.00 73.88 402 GLU A N 1
ATOM 3226 C CA . GLU A 1 402 ? 11.576 -18.625 14.078 1.00 73.88 402 GLU A CA 1
ATOM 3227 C C . GLU A 1 402 ? 12.552 -17.466 13.853 1.00 73.88 402 GLU A C 1
ATOM 3229 O O . GLU A 1 402 ? 13.538 -17.334 14.586 1.00 73.88 402 GLU A O 1
ATOM 3234 N N . VAL A 1 403 ? 12.306 -16.645 12.833 1.00 66.75 403 VAL A N 1
ATOM 3235 C CA . VAL A 1 403 ? 13.061 -15.404 12.636 1.00 66.75 403 VAL A CA 1
ATOM 3236 C C . VAL A 1 403 ? 12.267 -14.246 13.230 1.00 66.75 403 VAL A C 1
ATOM 3238 O O . VAL A 1 403 ? 11.078 -14.101 12.939 1.00 66.75 403 VAL A O 1
ATOM 3241 N N . ASP A 1 404 ? 12.921 -13.405 14.034 1.00 57.97 404 ASP A N 1
ATOM 3242 C CA . ASP A 1 404 ? 12.301 -12.211 14.607 1.00 57.97 404 ASP A CA 1
ATOM 3243 C C . ASP A 1 404 ? 11.882 -11.244 13.495 1.00 57.97 404 ASP A C 1
ATOM 3245 O O . ASP A 1 404 ? 12.706 -10.613 12.828 1.00 57.97 404 ASP A O 1
ATOM 3249 N N . ARG A 1 405 ? 10.573 -11.107 13.296 1.00 55.38 405 ARG A N 1
ATOM 3250 C CA . ARG A 1 405 ? 9.983 -10.179 12.330 1.00 55.38 405 ARG A CA 1
ATOM 3251 C C . ARG A 1 405 ? 9.373 -8.996 13.075 1.00 55.38 405 ARG A C 1
ATOM 3253 O O . ARG A 1 405 ? 8.540 -9.164 13.962 1.00 55.38 405 ARG A O 1
ATOM 3260 N N . THR A 1 406 ? 9.731 -7.780 12.675 1.00 48.50 406 THR A N 1
ATOM 3261 C CA . THR A 1 406 ? 8.967 -6.575 13.040 1.00 48.50 406 THR A CA 1
ATOM 3262 C C . THR A 1 406 ? 7.535 -6.666 12.489 1.00 48.50 406 THR A C 1
ATOM 3264 O O . THR A 1 406 ? 7.262 -7.419 11.552 1.00 48.50 406 THR A O 1
ATOM 3267 N N . GLY A 1 407 ? 6.611 -5.837 12.988 1.00 36.81 407 GLY A N 1
ATOM 3268 C CA . GLY A 1 407 ? 5.232 -5.757 12.470 1.00 36.81 407 GLY A CA 1
ATOM 3269 C C . GLY A 1 407 ? 5.110 -5.424 10.970 1.00 36.81 407 GLY A C 1
ATOM 3270 O O . GLY A 1 407 ? 4.032 -5.557 10.397 1.00 36.81 407 GLY A O 1
ATOM 3271 N N . LEU A 1 408 ? 6.211 -5.030 10.319 1.00 38.25 408 LEU A N 1
ATOM 3272 C CA . LEU A 1 408 ? 6.319 -4.785 8.877 1.00 38.25 408 LEU A CA 1
ATOM 3273 C C . LEU A 1 408 ? 6.762 -6.014 8.073 1.00 38.25 408 LEU A C 1
ATOM 3275 O O . LEU A 1 408 ? 7.005 -5.890 6.875 1.00 38.25 408 LEU A O 1
ATOM 3279 N N . LEU A 1 409 ? 6.899 -7.175 8.722 1.00 36.59 409 LEU A N 1
ATOM 3280 C CA . LEU A 1 409 ? 7.521 -8.384 8.173 1.00 36.59 409 LEU A CA 1
ATOM 3281 C C . LEU A 1 409 ? 8.995 -8.190 7.770 1.00 36.59 409 LEU A C 1
ATOM 3283 O O . LEU A 1 409 ? 9.593 -9.097 7.211 1.00 36.59 409 LEU A O 1
ATOM 3287 N N . THR A 1 410 ? 9.606 -7.045 8.093 1.00 36.22 410 THR A N 1
ATOM 3288 C CA . THR A 1 410 ? 11.056 -6.840 8.007 1.00 36.22 410 THR A CA 1
ATOM 3289 C C . THR A 1 410 ? 11.745 -7.472 9.215 1.00 36.22 410 THR A C 1
ATOM 3291 O O . THR A 1 410 ? 11.231 -7.370 10.332 1.00 36.22 410 THR A O 1
ATOM 3294 N N . TYR A 1 411 ? 12.890 -8.120 9.013 1.00 37.22 411 TYR A N 1
ATOM 3295 C CA . TYR A 1 411 ? 13.618 -8.808 10.080 1.00 37.22 411 TYR A CA 1
ATOM 3296 C C . TYR A 1 411 ? 14.186 -7.819 11.107 1.00 37.22 411 TYR A C 1
ATOM 3298 O O . TYR A 1 411 ? 14.814 -6.822 10.747 1.00 37.22 411 TYR A O 1
ATOM 3306 N N . SER A 1 412 ? 13.960 -8.092 12.391 1.00 27.03 412 SER A N 1
ATOM 3307 C CA . SER A 1 412 ? 14.704 -7.458 13.478 1.00 27.03 412 SER A CA 1
ATOM 3308 C C . SER A 1 412 ? 16.027 -8.198 13.625 1.00 27.03 412 SER A C 1
ATOM 3310 O O . SER A 1 412 ? 16.038 -9.401 13.874 1.00 27.03 412 SER A O 1
ATOM 3312 N N . VAL A 1 413 ? 17.158 -7.500 13.511 1.00 27.95 413 VAL A N 1
ATOM 3313 C CA . VAL A 1 413 ? 18.458 -8.091 13.856 1.00 27.95 413 VAL A CA 1
ATOM 3314 C C . VAL A 1 413 ? 18.545 -8.162 15.380 1.00 27.95 413 VAL A C 1
ATOM 3316 O O . VAL A 1 413 ? 19.013 -7.231 16.031 1.00 27.95 413 VAL A O 1
ATOM 3319 N N . CYS A 1 414 ? 18.048 -9.252 15.964 1.00 23.42 414 CYS A N 1
ATOM 3320 C CA . CYS A 1 414 ? 18.192 -9.500 17.391 1.00 23.42 414 CYS A CA 1
ATOM 3321 C C . CYS A 1 414 ? 19.554 -10.160 17.643 1.00 23.42 414 CYS A C 1
ATOM 3323 O O . CYS A 1 414 ? 19.779 -11.344 17.362 1.00 23.42 414 CYS A O 1
ATOM 3325 N N . LEU A 1 415 ? 20.497 -9.354 18.136 1.00 23.69 415 LEU A N 1
ATOM 3326 C CA . LEU A 1 415 ? 21.806 -9.809 18.586 1.00 23.69 415 LEU A CA 1
ATOM 3327 C C . LEU A 1 415 ? 21.606 -10.666 19.845 1.00 23.69 415 LEU A C 1
ATOM 3329 O O . LEU A 1 415 ? 21.435 -10.141 20.940 1.00 23.69 415 LEU A O 1
ATOM 3333 N N . VAL A 1 416 ? 21.612 -11.988 19.694 1.00 22.66 416 VAL A N 1
ATOM 3334 C CA . VAL A 1 416 ? 21.691 -12.907 20.834 1.00 22.66 416 VAL A CA 1
ATOM 3335 C C . VAL A 1 416 ? 23.082 -13.515 20.818 1.00 22.66 416 VAL A C 1
ATOM 3337 O O . VAL A 1 416 ? 23.384 -14.394 20.012 1.00 22.66 416 VAL A O 1
ATOM 3340 N N . LEU A 1 417 ? 23.942 -12.991 21.691 1.00 23.52 417 LEU A N 1
ATOM 3341 C CA . LEU A 1 417 ? 25.208 -13.611 22.054 1.00 23.52 417 LEU A CA 1
ATOM 3342 C C . LEU A 1 417 ? 24.896 -14.953 22.719 1.00 23.52 417 LEU A C 1
ATOM 3344 O O . LEU A 1 417 ? 24.306 -14.983 23.796 1.00 23.52 417 LEU A O 1
ATOM 3348 N N . MET A 1 418 ? 25.319 -16.057 22.113 1.00 19.59 418 MET A N 1
ATOM 3349 C CA . MET A 1 418 ? 25.536 -17.291 22.861 1.00 19.59 418 MET A CA 1
ATOM 3350 C C . MET A 1 418 ? 26.992 -17.692 22.690 1.00 19.59 418 MET A C 1
ATOM 3352 O O . MET A 1 418 ? 27.411 -18.170 21.641 1.00 19.59 418 MET A O 1
ATOM 3356 N N . TYR A 1 419 ? 27.757 -17.415 23.742 1.00 19.81 419 TYR A N 1
ATOM 3357 C CA . TYR A 1 419 ? 29.076 -17.980 23.975 1.00 19.81 419 TYR A CA 1
ATOM 3358 C C . TYR A 1 419 ? 28.932 -19.483 24.242 1.00 19.81 419 TYR A C 1
ATOM 3360 O O . TYR A 1 419 ? 28.189 -19.878 25.145 1.00 19.81 419 TYR A O 1
ATOM 3368 N N . LYS A 1 420 ? 29.712 -20.293 23.529 1.00 24.62 420 LYS A N 1
ATOM 3369 C CA . LYS A 1 420 ? 30.589 -21.279 24.160 1.00 24.62 420 LYS A CA 1
ATOM 3370 C C . LYS A 1 420 ? 31.785 -21.555 23.267 1.00 24.62 420 LYS A C 1
ATOM 3372 O O . LYS A 1 420 ? 31.556 -21.814 22.068 1.00 24.62 420 LYS A O 1
#

Solvent-accessible surface area (backbone atoms only — not comparable to full-atom values): 24447 Å² total; per-residue (Å²): 136,82,83,88,79,71,77,84,87,66,77,76,81,50,76,66,58,54,50,54,50,52,52,53,50,51,50,51,45,66,74,58,37,81,93,40,38,67,58,53,50,51,53,49,50,51,51,52,50,63,69,33,71,65,42,50,40,48,68,73,39,42,71,59,53,52,52,50,51,52,49,51,51,50,49,52,51,53,48,51,54,45,61,72,66,40,60,25,60,66,61,47,29,51,52,32,28,74,74,37,36,84,41,58,35,42,32,37,64,88,80,62,48,72,35,26,26,45,59,48,49,32,54,51,15,9,55,51,53,65,68,68,62,52,65,68,53,32,54,75,71,40,62,75,38,90,88,36,84,67,48,69,31,74,71,81,90,51,91,89,42,46,49,46,61,63,64,38,67,83,38,57,46,57,82,57,83,88,81,79,73,41,21,80,40,73,69,49,72,39,64,46,89,37,91,90,50,80,63,51,73,42,84,33,24,27,51,54,46,48,49,53,10,51,50,51,32,62,76,70,67,62,45,42,90,36,23,37,37,33,48,52,52,58,74,38,64,62,27,46,29,40,50,49,27,31,32,36,74,48,44,15,24,35,38,38,33,96,64,71,47,79,92,45,47,65,58,49,33,63,75,69,61,42,72,45,63,80,86,58,82,69,58,44,79,76,45,91,77,91,88,89,89,88,78,96,64,96,75,47,64,41,66,50,65,52,94,83,67,53,77,41,88,72,51,46,74,76,59,46,34,40,27,82,89,40,80,31,54,24,65,62,53,30,64,65,49,52,83,37,88,60,36,72,43,60,50,45,49,58,40,79,55,87,91,54,71,57,21,46,36,32,33,41,32,21,64,39,90,91,66,58,66,67,62,49,51,56,52,48,52,55,52,42,63,74,74,42,58,83,77,56,44,55,80,41,79,42,84,39,95,68,79,58,56,40,90,80,70,47,72,50,88,75,86,74,89,77,88,130

Secondary structure (DSSP, 8-state):
----------PPPPHHHHHHHHHHHHHHHHHT-GGGHHHHHHHHHHHHHHHSHHHHHHHHHHHHHHHHHHHHHHHHHHHHHHHHHT--HHHHHHHHHHH-TTSEEEEETTT--EEEHHHHHHHHHHHHHHH-S-HHHHHHTTTT-TTSS--EESSS--TT-EEHHHHGGGS--SPPPP----TTSEEEEEE---TTSSPPEEEEEHHHHHHHHHHHHHHTT--TT-EEEE-S-TTSIIIIIIIHHHHHHH--EEEE-SS--HHHHHHHHHHTT--EE---TTHHHHS---------S--SEEEEE-TT--EEEEEETTSEEEETTEEEEHHHHHHHHTTSTTEEEEEEEEE--TT-SB-EEEEEEEEPTT--HHHHHHHHHHHHHHHS-TTTS-SEEEEESS--B-TTSPBP--------

InterPro domains:
  IPR000873 AMP-dependent synthetase/ligase domain [PF00501] (164-284)
  IPR020845 AMP-binding, conserved site [PS00455] (189-200)
  IPR025110 AMP-binding enzyme, C-terminal domain [PF13193] (332-407)
  IPR042099 ANL, N-terminal domain [G3DSA:3.40.50.12780] (75-143)
  IPR042099 ANL, N-terminal domain [G3DSA:3.40.50.12780] (144-290)
  IPR045851 AMP-binding enzyme domain superfamily [G3DSA:3.30.300.30] (319-407)

Mean predicted aligned error: 13.86 Å